Protein AF-A0A0F5JA79-F1 (afdb_monomer_lite)

Radius of gyration: 29.26 Å; chains: 1; bounding box: 60×71×107 Å

Secondary structure (DSSP, 8-state):
---SSSHHHHSSSSSS----S-----PPPTTTTS----S-SS---HHHHHHHHHHHHHHHHS--HHHHHHHH-EE-GGG-EE-S-TT-SEEEEEEEEE--TTS----EEEEEEEETTEEEEEEEETT-HHHHHTT-THHHHHHHHHHHGGG---SEEE-SS------SSSEEEEEEEEEEETTEEEEEEEEEEEHHHHHHHHHS----SS-S----EESS-----PPPPTTTTT---TTTHHHHHHHHHHHHHHTT---TT-EEEEPSS--SSEEEEE-TTT--EEEEE-GGGGGS-HHHHHHHHHHHHHHHHHPPPPS-SSPEEEEEEEE-PPPHHHHHHIIIIISTTS-HHHHHHHIIIIISEEEEE--HHHHHHHHHHHHHHHHH-----HHHHHHHHHHHHHHHHHHHHHHHHHHT--

Structure (mmCIF, N/CA/C/O backbone):
data_AF-A0A0F5JA79-F1
#
_entry.id   AF-A0A0F5JA79-F1
#
loop_
_atom_site.group_PDB
_atom_site.id
_atom_site.type_symbol
_atom_site.label_atom_id
_atom_site.label_alt_id
_atom_site.label_comp_id
_atom_site.label_asym_id
_atom_site.label_entity_id
_atom_site.label_seq_id
_atom_site.pdbx_PDB_ins_code
_atom_site.Cartn_x
_atom_site.Cartn_y
_atom_site.Cartn_z
_atom_site.occupancy
_atom_site.B_iso_or_equiv
_atom_site.auth_seq_id
_atom_site.auth_comp_id
_atom_site.auth_asym_id
_atom_site.auth_atom_id
_atom_site.pdbx_PDB_model_num
ATOM 1 N N . MET A 1 1 ? 30.963 47.553 -73.493 1.00 36.38 1 MET A N 1
ATOM 2 C CA . MET A 1 1 ? 31.547 46.225 -73.767 1.00 36.38 1 MET A CA 1
ATOM 3 C C . MET A 1 1 ? 32.608 45.968 -72.711 1.00 36.38 1 MET A C 1
ATOM 5 O O . MET A 1 1 ? 33.602 46.665 -72.703 1.00 36.38 1 MET A O 1
ATOM 9 N N . LYS A 1 2 ? 32.418 45.077 -71.750 1.00 38.12 2 LYS A N 1
ATOM 10 C CA . LYS A 1 2 ? 31.279 44.182 -71.493 1.00 38.12 2 LYS A CA 1
ATOM 11 C C . LYS A 1 2 ? 31.561 43.648 -70.077 1.00 38.12 2 LYS A C 1
ATOM 13 O O . LYS A 1 2 ? 32.483 42.867 -69.899 1.00 38.12 2 LYS A O 1
ATOM 18 N N . GLN A 1 3 ? 30.996 44.214 -69.011 1.00 41.72 3 GLN A N 1
ATOM 19 C CA . GLN A 1 3 ? 29.722 43.793 -68.397 1.00 41.72 3 GLN A CA 1
ATOM 20 C C . GLN A 1 3 ? 29.506 42.263 -68.298 1.00 41.72 3 GLN A C 1
ATOM 22 O O . GLN A 1 3 ? 28.389 41.809 -68.116 1.00 41.72 3 GLN A O 1
ATOM 27 N N . THR A 1 4 ? 30.581 41.472 -68.393 1.00 47.41 4 THR A N 1
ATOM 28 C CA . THR A 1 4 ? 30.521 40.001 -68.455 1.00 47.41 4 THR A CA 1
ATOM 29 C C . THR A 1 4 ? 31.683 39.318 -67.730 1.00 47.41 4 THR A C 1
ATOM 31 O O . THR A 1 4 ? 31.785 38.105 -67.790 1.00 47.41 4 THR A O 1
ATOM 34 N N . GLN A 1 5 ? 32.557 40.056 -67.031 1.00 46.31 5 GLN A N 1
ATOM 35 C CA . GLN A 1 5 ? 33.616 39.447 -66.201 1.00 46.31 5 GLN A CA 1
ATOM 36 C C . GLN A 1 5 ? 33.667 39.950 -64.754 1.00 46.31 5 GLN A C 1
ATOM 38 O O . GLN A 1 5 ? 34.250 39.278 -63.915 1.00 46.31 5 GLN A O 1
ATOM 43 N N . LEU A 1 6 ? 32.935 41.019 -64.415 1.00 38.53 6 LEU A N 1
ATOM 44 C CA . LEU A 1 6 ? 32.565 41.287 -63.017 1.00 38.53 6 LEU A CA 1
ATOM 45 C C . LEU A 1 6 ? 31.325 40.477 -62.584 1.00 38.53 6 LEU A C 1
ATOM 47 O O . LEU A 1 6 ? 31.099 40.280 -61.399 1.00 38.53 6 LEU A O 1
ATOM 51 N N . TYR A 1 7 ? 30.567 39.933 -63.546 1.00 41.34 7 TYR A N 1
ATOM 52 C CA . TYR A 1 7 ? 29.429 39.046 -63.281 1.00 41.34 7 TYR A CA 1
ATOM 53 C C . TYR A 1 7 ? 29.832 37.598 -62.973 1.00 41.34 7 TYR A C 1
ATOM 55 O O . TYR A 1 7 ? 29.049 36.890 -62.356 1.00 41.34 7 TYR A O 1
ATOM 63 N N . TYR A 1 8 ? 31.052 37.160 -63.308 1.00 43.22 8 TYR A N 1
ATOM 64 C CA . TYR A 1 8 ? 31.498 35.791 -62.997 1.00 43.22 8 TYR A CA 1
ATOM 65 C C . TYR A 1 8 ? 32.184 35.645 -61.632 1.00 43.22 8 TYR A C 1
ATOM 67 O O . TYR A 1 8 ? 32.233 34.538 -61.108 1.00 43.22 8 TYR A O 1
ATOM 75 N N . ALA A 1 9 ? 32.633 36.741 -61.011 1.00 40.28 9 ALA A N 1
ATOM 76 C CA . ALA A 1 9 ? 33.115 36.725 -59.625 1.00 40.28 9 ALA A CA 1
ATOM 77 C C . ALA A 1 9 ? 32.007 37.038 -58.599 1.00 40.28 9 ALA A C 1
ATOM 79 O O . ALA A 1 9 ? 32.130 36.660 -57.440 1.00 40.28 9 ALA A O 1
ATOM 80 N N . LEU A 1 10 ? 30.898 37.662 -59.025 1.00 39.38 10 LEU A N 1
ATOM 81 C CA . LEU A 1 10 ? 29.715 37.897 -58.182 1.00 39.38 10 LEU A CA 1
ATOM 82 C C . LEU A 1 10 ? 28.622 36.821 -58.324 1.00 39.38 10 LEU A C 1
ATOM 84 O O . LEU A 1 10 ? 27.828 36.669 -57.404 1.00 39.38 10 LEU A O 1
ATOM 88 N N . MET A 1 11 ? 28.609 36.012 -59.395 1.00 41.88 11 MET A N 1
ATOM 89 C CA . MET A 1 11 ? 27.709 34.844 -59.502 1.00 41.88 11 MET A CA 1
ATOM 90 C C . MET A 1 11 ? 28.241 33.554 -58.860 1.00 41.88 11 MET A C 1
ATOM 92 O O . MET A 1 11 ? 27.480 32.604 -58.718 1.00 41.88 11 MET A O 1
ATOM 96 N N . LEU A 1 12 ? 29.507 33.500 -58.436 1.00 38.09 12 LEU A N 1
ATOM 97 C CA . LEU A 1 12 ? 30.058 32.337 -57.719 1.00 38.09 12 LEU A CA 1
ATOM 98 C C . LEU A 1 12 ? 30.119 32.520 -56.195 1.00 38.09 12 LEU A C 1
ATOM 100 O O . LEU A 1 12 ? 30.472 31.583 -55.490 1.00 38.09 12 LEU A O 1
ATOM 104 N N . PHE A 1 13 ? 29.706 33.684 -55.680 1.00 35.12 13 PHE A N 1
ATOM 105 C CA . PHE A 1 13 ? 29.595 33.946 -54.238 1.00 35.12 13 PHE A CA 1
ATOM 106 C C . PHE A 1 13 ? 28.144 34.104 -53.742 1.00 35.12 13 PHE A C 1
ATOM 108 O O . PHE A 1 13 ? 27.923 34.261 -52.548 1.00 35.12 13 PHE A O 1
ATOM 115 N N . PHE A 1 14 ? 27.152 34.004 -54.637 1.00 31.34 14 PHE A N 1
ATOM 116 C CA . PHE A 1 14 ? 25.716 34.106 -54.320 1.00 31.34 14 PHE A CA 1
ATOM 117 C C . PHE A 1 14 ? 24.926 32.797 -54.523 1.00 31.34 14 PHE A C 1
ATOM 119 O O . PHE A 1 14 ? 23.701 32.812 -54.535 1.00 31.34 14 PHE A O 1
ATOM 126 N N . LEU A 1 15 ? 25.609 31.650 -54.644 1.00 38.22 15 LEU A N 1
ATOM 127 C CA . LEU A 1 15 ? 24.977 30.328 -54.804 1.00 38.22 15 LEU A CA 1
ATOM 128 C C . LEU A 1 15 ? 25.310 29.312 -53.693 1.00 38.22 15 LEU A C 1
ATOM 130 O O . LEU A 1 15 ? 25.137 28.116 -53.899 1.00 38.22 15 LEU A O 1
ATOM 134 N N . VAL A 1 16 ? 25.744 29.756 -52.505 1.00 40.12 16 VAL A N 1
ATOM 135 C CA . VAL A 1 16 ? 25.895 28.858 -51.329 1.00 40.12 16 VAL A CA 1
ATOM 136 C C . VAL A 1 16 ? 25.266 29.411 -50.037 1.00 40.12 16 VAL A C 1
ATOM 138 O O . VAL A 1 16 ? 25.294 28.751 -49.009 1.00 40.12 16 VAL A O 1
ATOM 141 N N . LEU A 1 17 ? 24.616 30.577 -50.053 1.00 35.25 17 LEU A N 1
ATOM 142 C CA . LEU A 1 17 ? 23.927 31.104 -48.865 1.00 35.25 17 LEU A CA 1
ATOM 143 C C . LEU A 1 17 ? 22.526 31.579 -49.246 1.00 35.25 17 LEU A C 1
ATOM 145 O O . LEU A 1 17 ? 22.270 32.770 -49.389 1.00 35.25 17 LEU A O 1
ATOM 149 N N . CYS A 1 18 ? 21.630 30.622 -49.467 1.00 26.78 18 CYS A N 1
ATOM 150 C CA . CYS A 1 18 ? 20.208 30.874 -49.647 1.00 26.78 18 CYS A CA 1
ATOM 151 C C . CYS A 1 18 ? 19.443 29.962 -48.688 1.00 26.78 18 CYS A C 1
ATOM 153 O O . CYS A 1 18 ? 19.199 28.810 -49.026 1.00 26.78 18 CYS A O 1
ATOM 155 N N . SER A 1 19 ? 19.166 30.478 -47.486 1.00 30.05 19 SER A N 1
ATOM 156 C CA . SER A 1 19 ? 17.995 30.159 -46.647 1.00 30.05 19 SER A CA 1
ATOM 157 C C . SER A 1 19 ? 18.178 30.767 -45.246 1.00 30.05 19 SER A C 1
ATOM 159 O O . SER A 1 19 ? 18.393 30.055 -44.271 1.00 30.05 19 SER A O 1
ATOM 161 N N . CYS A 1 20 ? 18.142 32.096 -45.162 1.00 35.56 20 CYS A N 1
ATOM 162 C CA . CYS A 1 20 ? 17.834 32.816 -43.925 1.00 35.56 20 CYS A CA 1
ATOM 163 C C . CYS A 1 20 ? 16.755 33.842 -44.281 1.00 35.56 20 CYS A C 1
ATOM 165 O O . CYS A 1 20 ? 17.052 35.015 -44.487 1.00 35.56 20 CYS A O 1
ATOM 167 N N . GLU A 1 21 ? 15.526 33.365 -44.441 1.00 28.50 21 GLU A N 1
ATOM 168 C CA . GLU A 1 21 ? 14.331 34.169 -44.207 1.00 28.50 21 GLU A CA 1
ATOM 169 C C . GLU A 1 21 ? 13.602 33.523 -43.032 1.00 28.50 21 GLU A C 1
ATOM 171 O O . GLU A 1 21 ? 13.591 32.300 -42.886 1.00 28.50 21 GLU A O 1
ATOM 176 N N . ASP A 1 22 ? 13.117 34.388 -42.151 1.00 35.44 22 ASP A N 1
ATOM 177 C CA . ASP A 1 22 ? 12.463 34.085 -40.891 1.00 35.44 22 ASP A CA 1
ATOM 178 C C . ASP A 1 22 ? 11.195 33.242 -41.092 1.00 35.44 22 ASP A C 1
ATOM 180 O O . ASP A 1 22 ? 10.085 33.768 -41.148 1.00 35.44 22 ASP A O 1
ATOM 184 N N . ASP A 1 23 ? 11.344 31.921 -41.122 1.00 27.03 23 ASP A N 1
ATOM 185 C CA . ASP A 1 23 ? 10.237 31.002 -40.877 1.00 27.03 23 ASP A CA 1
ATOM 186 C C . ASP A 1 23 ? 10.068 30.845 -39.361 1.00 27.03 23 ASP A C 1
ATOM 188 O O . ASP A 1 23 ? 10.505 29.881 -38.729 1.00 27.03 23 ASP A O 1
ATOM 192 N N . ILE A 1 24 ? 9.419 31.844 -38.757 1.00 28.42 24 ILE A N 1
ATOM 193 C CA . ILE A 1 24 ? 8.655 31.631 -37.526 1.00 28.42 24 ILE A CA 1
ATOM 194 C C . ILE A 1 24 ? 7.737 30.436 -37.817 1.00 28.42 24 ILE A C 1
ATOM 196 O O . ILE A 1 24 ? 6.964 30.521 -38.775 1.00 28.42 24 ILE A O 1
ATOM 200 N N . PRO A 1 25 ? 7.770 29.339 -37.039 1.00 28.09 25 PRO A N 1
ATOM 201 C CA . PRO A 1 25 ? 6.798 28.279 -37.227 1.00 28.09 25 PRO A CA 1
ATOM 202 C C . PRO A 1 25 ? 5.416 28.876 -36.965 1.00 28.09 25 PRO A C 1
ATOM 204 O O . PRO A 1 25 ? 5.068 29.197 -35.826 1.00 28.09 25 PRO A O 1
ATOM 207 N N . LEU A 1 26 ? 4.645 29.082 -38.033 1.00 27.45 26 LEU A N 1
ATOM 208 C CA . LEU A 1 26 ? 3.208 29.263 -37.932 1.00 27.45 26 LEU A CA 1
ATOM 209 C C . LEU A 1 26 ? 2.676 28.020 -37.225 1.00 27.45 26 LEU A C 1
ATOM 211 O O . LEU A 1 26 ? 2.818 26.902 -37.719 1.00 27.45 26 LEU A O 1
ATOM 215 N N . PHE A 1 27 ? 2.121 28.234 -36.034 1.00 30.09 27 PHE A N 1
ATOM 216 C CA . PHE A 1 27 ? 1.408 27.204 -35.302 1.00 30.09 27 PHE A CA 1
ATOM 217 C C . PHE A 1 27 ? 0.299 26.636 -36.193 1.00 30.09 27 PHE A C 1
ATOM 219 O O . PHE A 1 27 ? -0.423 27.415 -36.824 1.00 30.09 27 PHE A O 1
ATOM 226 N N . PRO A 1 28 ? 0.127 25.312 -36.232 1.00 29.67 28 PRO A N 1
ATOM 227 C CA . PRO A 1 28 ? -1.011 24.736 -36.906 1.00 29.67 28 PRO A CA 1
ATOM 228 C C . PRO A 1 28 ? -2.275 25.052 -36.103 1.00 29.67 28 PRO A C 1
ATOM 230 O O . PRO A 1 28 ? -2.363 24.798 -34.899 1.00 29.67 28 PRO A O 1
ATOM 233 N N . GLU A 1 29 ? -3.243 25.653 -36.794 1.00 30.42 29 GLU A N 1
ATOM 234 C CA . GLU A 1 29 ? -4.623 25.794 -36.334 1.00 30.42 29 GLU A CA 1
ATOM 235 C C . GLU A 1 29 ? -5.258 24.413 -36.072 1.00 30.42 29 GLU A C 1
ATOM 237 O O . GLU A 1 29 ? -4.759 23.380 -36.518 1.00 30.42 29 GLU A O 1
ATOM 242 N N . GLU A 1 30 ? -6.374 24.426 -35.340 1.00 35.34 30 GLU A N 1
ATOM 243 C CA . GLU A 1 30 ? -7.054 23.368 -34.564 1.00 35.34 30 GLU A CA 1
ATOM 244 C C . GLU A 1 30 ? -7.403 22.010 -35.239 1.00 35.34 30 GLU A C 1
ATOM 246 O O . GLU A 1 30 ? -8.280 21.305 -34.752 1.00 35.34 30 GLU A O 1
ATOM 251 N N . ASN A 1 31 ? -6.731 21.558 -36.303 1.00 32.03 31 ASN A N 1
ATOM 252 C CA . ASN A 1 31 ? -7.038 20.292 -36.994 1.00 32.03 31 ASN A CA 1
ATOM 253 C C . ASN A 1 31 ? -5.858 19.316 -37.169 1.00 32.03 31 ASN A C 1
ATOM 255 O O . ASN A 1 31 ? -5.956 18.346 -37.923 1.00 32.03 31 ASN A O 1
ATOM 259 N N . GLU A 1 32 ? -4.751 19.499 -36.454 1.00 34.81 32 GLU A N 1
ATOM 260 C CA . GLU A 1 32 ? -3.533 18.700 -36.655 1.00 34.81 32 GLU A CA 1
ATOM 261 C C . GLU A 1 32 ? -3.457 17.391 -35.840 1.00 34.81 32 GLU A C 1
ATOM 263 O O . GLU A 1 32 ? -2.377 16.918 -35.500 1.00 34.81 32 GLU A O 1
ATOM 268 N N . PHE A 1 33 ? -4.589 16.746 -35.539 1.00 34.03 33 PHE A N 1
ATOM 269 C CA . PHE A 1 33 ? -4.559 15.419 -34.902 1.00 34.03 33 PHE A CA 1
ATOM 270 C C . PHE A 1 33 ? -4.101 14.307 -35.880 1.00 34.03 33 PHE A C 1
ATOM 272 O O . PHE A 1 33 ? -3.744 13.212 -35.459 1.00 34.03 33 PHE A O 1
ATOM 279 N N . MET A 1 34 ? -4.086 14.562 -37.197 1.00 34.34 34 MET A N 1
ATOM 280 C CA . MET A 1 34 ? -4.049 13.493 -38.215 1.00 34.34 34 MET A CA 1
ATOM 281 C C . MET A 1 34 ? -2.968 13.615 -39.305 1.00 34.34 34 MET A C 1
ATOM 283 O O . MET A 1 34 ? -3.083 12.962 -40.340 1.00 34.34 34 MET A O 1
ATOM 287 N N . SER A 1 35 ? -1.907 14.409 -39.133 1.00 35.12 35 SER A N 1
ATOM 288 C CA . SER A 1 35 ? -0.949 14.618 -40.234 1.00 35.12 35 SER A CA 1
ATOM 289 C C . SER A 1 35 ? 0.502 14.833 -39.797 1.00 35.12 35 SER A C 1
ATOM 291 O O . SER A 1 35 ? 1.090 15.874 -40.068 1.00 35.12 35 SER A O 1
ATOM 293 N N . LEU A 1 36 ? 1.135 13.810 -39.220 1.00 34.50 36 LEU A N 1
ATOM 294 C CA . LEU A 1 36 ? 2.602 13.715 -39.185 1.00 34.50 36 LEU A CA 1
ATOM 295 C C . LEU A 1 36 ? 3.060 12.321 -39.625 1.00 34.50 36 LEU A C 1
ATOM 297 O O . LEU A 1 36 ? 3.589 11.518 -38.865 1.00 34.50 36 LEU A O 1
ATOM 301 N N . SER A 1 37 ? 2.859 12.052 -40.915 1.00 37.88 37 SER A N 1
ATOM 302 C CA . SER A 1 37 ? 3.587 11.029 -41.660 1.00 37.88 37 SER A CA 1
ATOM 303 C C . SER A 1 37 ? 4.720 11.713 -42.426 1.00 37.88 37 SER A C 1
ATOM 305 O O . SER A 1 37 ? 4.464 12.371 -43.431 1.00 37.88 37 SER A O 1
ATOM 307 N N . THR A 1 38 ? 5.959 11.555 -41.950 1.00 30.75 38 THR A N 1
ATOM 308 C CA . THR A 1 38 ? 7.154 11.104 -42.705 1.00 30.75 38 THR A CA 1
ATOM 309 C C . THR A 1 38 ? 8.470 11.717 -42.202 1.00 30.75 38 THR A C 1
ATOM 311 O O . THR A 1 38 ? 8.852 12.827 -42.558 1.00 30.75 38 THR A O 1
ATOM 314 N N . LYS A 1 39 ? 9.255 10.891 -41.500 1.00 27.30 39 LYS A N 1
ATOM 315 C CA . LYS A 1 39 ? 10.604 10.481 -41.932 1.00 27.30 39 LYS A CA 1
ATOM 316 C C . LYS A 1 39 ? 10.972 9.167 -41.223 1.00 27.30 39 LYS A C 1
ATOM 318 O O . LYS A 1 39 ? 11.216 9.146 -40.028 1.00 27.30 39 LYS A O 1
ATOM 323 N N . SER A 1 40 ? 10.919 8.089 -42.013 1.00 31.34 40 SER A N 1
ATOM 324 C CA . SER A 1 40 ? 11.303 6.687 -41.745 1.00 31.34 40 SER A CA 1
ATOM 325 C C . SER A 1 40 ? 12.522 6.559 -40.820 1.00 31.34 40 SER A C 1
ATOM 327 O O . SER A 1 40 ? 13.537 7.191 -41.091 1.00 31.34 40 SER A O 1
ATOM 329 N N . SER A 1 41 ? 12.502 5.738 -39.770 1.00 31.52 41 SER A N 1
ATOM 330 C CA . SER A 1 41 ? 12.312 4.278 -39.810 1.00 31.52 41 SER A CA 1
ATOM 331 C C . SER A 1 41 ? 11.511 3.730 -38.626 1.00 31.52 41 SER A C 1
ATOM 333 O O . SER A 1 41 ? 11.595 4.285 -37.539 1.00 31.52 41 SER A O 1
ATOM 335 N N . ILE A 1 42 ? 10.896 2.561 -38.840 1.00 35.44 42 ILE A N 1
ATOM 336 C CA . ILE A 1 42 ? 10.028 1.775 -37.946 1.00 35.44 42 ILE A CA 1
ATOM 337 C C . ILE A 1 42 ? 8.556 2.097 -38.228 1.00 35.44 42 ILE A C 1
ATOM 339 O O . ILE A 1 42 ? 8.047 3.172 -37.934 1.00 35.44 42 ILE A O 1
ATOM 343 N N . THR A 1 43 ? 7.900 1.156 -38.908 1.00 40.38 43 THR A N 1
ATOM 344 C CA . THR A 1 43 ? 6.443 1.004 -38.947 1.00 40.38 43 THR A CA 1
ATOM 345 C C . THR A 1 43 ? 5.875 1.348 -37.580 1.00 40.38 43 THR A C 1
ATOM 347 O O . THR A 1 43 ? 6.210 0.667 -36.615 1.00 40.38 43 THR A O 1
ATOM 350 N N . LEU A 1 44 ? 5.072 2.413 -37.490 1.00 53.72 44 LEU A N 1
ATOM 351 C CA . LEU A 1 44 ? 4.332 2.707 -36.269 1.00 53.72 44 LEU A CA 1
ATOM 352 C C . LEU A 1 44 ? 3.527 1.441 -35.948 1.00 53.72 44 LEU A C 1
ATOM 354 O O . LEU A 1 44 ? 2.699 1.031 -36.760 1.00 53.72 44 LEU A O 1
ATOM 358 N N . ASP A 1 45 ? 3.875 0.780 -34.848 1.00 67.56 45 ASP A N 1
ATOM 359 C CA . ASP A 1 45 ? 3.272 -0.475 -34.405 1.00 67.56 45 ASP A CA 1
ATOM 360 C C . ASP A 1 45 ? 1.737 -0.328 -34.405 1.00 67.56 45 ASP A C 1
ATOM 362 O O . ASP A 1 45 ? 1.216 0.695 -33.956 1.00 67.56 45 ASP A O 1
ATOM 366 N N . GLU A 1 46 ? 0.987 -1.303 -34.926 1.00 71.62 46 GLU A N 1
ATOM 367 C CA . GLU A 1 46 ? -0.486 -1.247 -34.925 1.00 71.62 46 GLU A CA 1
ATOM 368 C C . GLU A 1 46 ? -1.035 -0.968 -33.512 1.00 71.62 46 GLU A C 1
ATOM 370 O O . GLU A 1 46 ? -2.027 -0.250 -33.350 1.00 71.62 46 GLU A O 1
ATOM 375 N N . ASN A 1 47 ? -0.312 -1.417 -32.483 1.00 76.75 47 ASN A N 1
ATOM 376 C CA . ASN A 1 47 ? -0.631 -1.173 -31.085 1.00 76.75 47 ASN A CA 1
ATOM 377 C C . ASN A 1 47 ? -0.482 0.301 -30.675 1.00 76.75 47 ASN A C 1
ATOM 379 O O . ASN A 1 47 ? -1.325 0.827 -29.946 1.00 76.75 47 ASN A O 1
ATOM 383 N N . ILE A 1 48 ? 0.545 1.012 -31.157 1.00 80.56 48 ILE A N 1
ATOM 384 C CA . ILE A 1 48 ? 0.723 2.432 -30.813 1.00 80.56 48 ILE A CA 1
ATOM 385 C C . ILE A 1 48 ? -0.340 3.297 -31.503 1.00 80.56 48 ILE A C 1
ATOM 387 O O . ILE A 1 48 ? -0.834 4.254 -30.906 1.00 80.56 48 ILE A O 1
ATOM 391 N N . LEU A 1 49 ? -0.767 2.922 -32.715 1.00 82.12 49 LEU A N 1
ATOM 392 C CA . LEU A 1 49 ? -1.897 3.560 -33.399 1.00 82.12 49 LEU A CA 1
ATOM 393 C C . LEU A 1 49 ? -3.208 3.353 -32.626 1.00 82.12 49 LEU A C 1
ATOM 395 O O . LEU A 1 49 ? -3.997 4.289 -32.484 1.00 82.12 49 LEU A O 1
ATOM 399 N N . GLN A 1 50 ? -3.431 2.153 -32.084 1.00 77.06 50 GLN A N 1
ATOM 400 C CA . GLN A 1 50 ? -4.595 1.852 -31.248 1.00 77.06 50 GLN A CA 1
ATOM 401 C C . GLN A 1 50 ? -4.591 2.654 -29.937 1.00 77.06 50 GLN A C 1
ATOM 403 O O . GLN A 1 50 ? -5.633 3.185 -29.535 1.00 77.06 50 GLN A O 1
ATOM 408 N N . ILE A 1 51 ? -3.430 2.797 -29.293 1.00 81.06 51 ILE A N 1
ATOM 409 C CA . ILE A 1 51 ? -3.259 3.636 -28.099 1.00 81.06 51 ILE A CA 1
ATOM 410 C C . ILE A 1 51 ? -3.577 5.093 -28.428 1.00 81.06 51 ILE A C 1
ATOM 412 O O . ILE A 1 51 ? -4.399 5.707 -27.746 1.00 81.06 51 ILE A O 1
ATOM 416 N N . GLN A 1 52 ? -2.993 5.632 -29.504 1.00 83.62 52 GLN A N 1
ATOM 417 C CA . GLN A 1 52 ? -3.263 6.997 -29.950 1.00 83.62 52 GLN A CA 1
ATOM 418 C C . GLN A 1 52 ? -4.757 7.212 -30.176 1.00 83.62 52 GLN A C 1
ATOM 420 O O . GLN A 1 52 ? -5.311 8.145 -29.602 1.00 83.62 52 GLN A O 1
ATOM 425 N N . ALA A 1 53 ? -5.416 6.337 -30.946 1.00 79.94 53 ALA A N 1
ATOM 426 C CA . ALA A 1 53 ? -6.852 6.404 -31.222 1.00 79.94 53 ALA A CA 1
ATOM 427 C C . ALA A 1 53 ? -7.701 6.382 -29.937 1.00 79.94 53 ALA A C 1
ATOM 429 O O . ALA A 1 53 ? -8.668 7.138 -29.804 1.00 79.94 53 ALA A O 1
ATOM 430 N N . THR A 1 54 ? -7.319 5.550 -28.967 1.00 76.44 54 THR A N 1
ATOM 431 C CA . THR A 1 54 ? -8.001 5.450 -27.670 1.00 76.44 54 THR A CA 1
ATOM 432 C C . THR A 1 54 ? -7.850 6.741 -26.871 1.00 76.44 54 THR A C 1
ATOM 434 O O . THR A 1 54 ? -8.847 7.277 -26.393 1.00 76.44 54 THR A O 1
ATOM 437 N N . VAL A 1 55 ? -6.643 7.306 -26.804 1.00 78.69 55 VAL A N 1
ATOM 438 C CA . VAL A 1 55 ? -6.382 8.589 -26.136 1.00 78.69 55 VAL A CA 1
ATOM 439 C C . VAL A 1 55 ? -7.214 9.724 -26.743 1.00 78.69 55 VAL A C 1
ATOM 441 O O . VAL A 1 55 ? -7.819 10.483 -25.988 1.00 78.69 55 VAL A O 1
ATOM 444 N N . GLN A 1 56 ? -7.332 9.823 -28.076 1.00 78.69 56 GLN A N 1
ATOM 445 C CA . GLN A 1 56 ? -8.179 10.865 -28.700 1.00 78.69 56 GLN A CA 1
ATOM 446 C C . GLN A 1 56 ? -9.657 10.667 -28.362 1.00 78.69 56 GLN A C 1
ATOM 448 O O . GLN A 1 56 ? -10.389 11.638 -28.171 1.00 78.69 56 GLN A O 1
ATOM 453 N N . LYS A 1 57 ? -10.119 9.414 -28.277 1.00 73.56 57 LYS A N 1
ATOM 454 C CA . LYS A 1 57 ? -11.496 9.112 -27.877 1.00 73.56 57 LYS A CA 1
ATOM 455 C C . LYS A 1 57 ? -11.764 9.540 -26.433 1.00 73.56 57 LYS A C 1
ATOM 457 O O . LYS A 1 57 ? -12.830 10.090 -26.163 1.00 73.56 57 LYS A O 1
ATOM 462 N N . VAL A 1 58 ? -10.808 9.316 -25.530 1.00 69.88 58 VAL A N 1
ATOM 463 C CA . VAL A 1 58 ? -10.887 9.787 -24.140 1.00 69.88 58 VAL A CA 1
ATOM 464 C C . VAL A 1 58 ? -10.904 11.311 -24.093 1.00 69.88 58 VAL A C 1
ATOM 466 O O . VAL A 1 58 ? -11.793 11.871 -23.465 1.00 69.88 58 VAL A O 1
ATOM 469 N N . ASP A 1 59 ? -10.003 11.979 -24.815 1.00 74.00 59 ASP A N 1
ATOM 470 C CA . ASP A 1 59 ? -9.943 13.445 -24.880 1.00 74.00 59 ASP A CA 1
ATOM 471 C C . ASP A 1 59 ? -11.221 14.063 -25.469 1.00 74.00 59 ASP A C 1
ATOM 473 O O . ASP A 1 59 ? -11.724 15.068 -24.978 1.00 74.00 59 ASP A O 1
ATOM 477 N N . SER A 1 60 ? -11.824 13.412 -26.464 1.00 69.38 60 SER A N 1
ATOM 478 C CA . SER A 1 60 ? -13.102 13.848 -27.040 1.00 69.38 60 SER A CA 1
ATOM 479 C C . SER A 1 60 ? -14.263 13.770 -26.040 1.00 69.38 60 SER A C 1
ATOM 481 O O . SER A 1 60 ? -15.212 14.547 -26.137 1.00 69.38 60 SER A O 1
ATOM 483 N N . ALA A 1 61 ? -14.218 12.820 -25.100 1.00 67.25 61 ALA A N 1
ATOM 484 C CA . ALA A 1 61 ? -15.238 12.654 -24.066 1.00 67.25 61 ALA A CA 1
ATOM 485 C C . ALA A 1 61 ? -14.968 13.531 -22.833 1.00 67.25 61 ALA A C 1
ATOM 487 O O . ALA A 1 61 ? -15.900 14.079 -22.244 1.00 67.25 61 ALA A O 1
ATOM 488 N N . ILE A 1 62 ? -13.700 13.655 -22.442 1.00 67.12 62 ILE A N 1
ATOM 489 C CA . ILE A 1 62 ? -13.221 14.407 -21.283 1.00 67.12 62 ILE A CA 1
ATOM 490 C C . ILE A 1 62 ? -11.972 15.181 -21.728 1.00 67.12 62 ILE A C 1
ATOM 492 O O . ILE A 1 62 ? -10.869 14.646 -21.625 1.00 67.12 62 ILE A O 1
ATOM 496 N N . PRO A 1 63 ? -12.114 16.427 -22.219 1.00 74.06 63 PRO A N 1
ATOM 497 C CA . PRO A 1 63 ? -10.986 17.192 -22.741 1.00 74.06 63 PRO A CA 1
ATOM 498 C C . PRO A 1 63 ? -9.896 17.410 -21.694 1.00 74.06 63 PRO A C 1
ATOM 500 O O . PRO A 1 63 ? -10.117 18.033 -20.654 1.00 74.06 63 PRO A O 1
ATOM 503 N N . PHE A 1 64 ? -8.697 16.920 -21.984 1.00 75.62 64 PHE A N 1
ATOM 504 C CA . PHE A 1 64 ? -7.550 16.962 -21.080 1.00 75.62 64 PHE A CA 1
ATOM 505 C C . PHE A 1 64 ? -6.229 17.216 -21.791 1.00 75.62 64 PHE A C 1
ATOM 507 O O . PHE A 1 64 ? -5.285 17.700 -21.165 1.00 75.62 64 PHE A O 1
ATOM 514 N N . PHE A 1 65 ? -6.147 16.930 -23.088 1.00 79.44 65 PHE A N 1
ATOM 515 C CA . PHE A 1 65 ? -4.895 16.886 -23.826 1.00 79.44 65 PHE A CA 1
ATOM 516 C C . PHE A 1 65 ? -4.220 18.258 -23.934 1.00 79.44 65 PHE A C 1
ATOM 518 O O . PHE A 1 65 ? -2.997 18.367 -23.867 1.00 79.44 65 PHE A O 1
ATOM 525 N N . ASN A 1 66 ? -4.999 19.340 -24.011 1.00 78.50 66 ASN A N 1
ATOM 526 C CA . ASN A 1 66 ? -4.443 20.695 -23.962 1.00 78.50 66 ASN A CA 1
ATOM 527 C C . ASN A 1 66 ? -3.770 20.984 -22.616 1.00 78.50 66 ASN A C 1
ATOM 529 O O . ASN A 1 66 ? -2.616 21.408 -22.583 1.00 78.50 66 ASN A O 1
ATOM 533 N N . ARG A 1 67 ? -4.442 20.657 -21.508 1.00 76.31 67 ARG A N 1
ATOM 534 C CA . ARG A 1 67 ? -3.889 20.831 -20.160 1.00 76.31 67 ARG A CA 1
ATOM 535 C C . ARG A 1 67 ? -2.696 19.902 -19.908 1.00 76.31 67 ARG A C 1
ATOM 537 O O . ARG A 1 67 ? -1.739 20.283 -19.241 1.00 76.31 67 ARG A O 1
ATOM 544 N N . PHE A 1 68 ? -2.726 18.699 -20.478 1.00 82.06 68 PHE A N 1
ATOM 545 C CA . PHE A 1 68 ? -1.600 17.770 -20.479 1.00 82.06 68 PHE A CA 1
ATOM 546 C C . PHE A 1 68 ? -0.373 18.379 -21.167 1.00 82.06 68 PHE A C 1
ATOM 548 O O . PHE A 1 68 ? 0.703 18.397 -20.574 1.00 82.06 68 PHE A O 1
ATOM 555 N N . LYS A 1 69 ? -0.528 18.950 -22.370 1.00 83.81 69 LYS A N 1
ATOM 556 C CA . LYS A 1 69 ? 0.573 19.615 -23.087 1.00 83.81 69 LYS A CA 1
ATOM 557 C C . LYS A 1 69 ? 1.143 20.799 -22.308 1.00 83.81 69 LYS A C 1
ATOM 559 O O . LYS A 1 69 ? 2.357 20.982 -22.277 1.00 83.81 69 LYS A O 1
ATOM 564 N N . GLU A 1 70 ? 0.295 21.578 -21.642 1.00 81.44 70 GLU A N 1
ATOM 565 C CA . GLU A 1 70 ? 0.738 22.678 -20.777 1.00 81.44 70 GLU A CA 1
ATOM 566 C C . GLU A 1 70 ? 1.564 22.183 -19.579 1.00 81.44 70 GLU A C 1
ATOM 568 O O . GLU A 1 70 ? 2.598 22.770 -19.235 1.00 81.44 70 GLU A O 1
ATOM 573 N N . LEU A 1 71 ? 1.140 21.087 -18.941 1.00 79.19 71 LEU A N 1
ATOM 574 C CA . LEU A 1 71 ? 1.830 20.534 -17.776 1.00 79.19 71 LEU A CA 1
ATOM 575 C C . LEU A 1 71 ? 3.091 19.750 -18.123 1.00 79.19 71 LEU A C 1
ATOM 577 O O . LEU A 1 71 ? 4.095 19.905 -17.429 1.00 79.19 71 LEU A O 1
ATOM 581 N N . TYR A 1 72 ? 3.072 18.957 -19.184 1.00 85.12 72 TYR A N 1
ATOM 582 C CA . TYR A 1 72 ? 4.108 17.960 -19.439 1.00 85.12 72 TYR A CA 1
ATOM 583 C C . TYR A 1 72 ? 4.823 18.146 -20.771 1.00 85.12 72 TYR A C 1
ATOM 585 O O . TYR A 1 72 ? 5.969 17.735 -20.880 1.00 85.12 72 TYR A O 1
ATOM 593 N N . GLY A 1 73 ? 4.215 18.811 -21.753 1.00 87.56 73 GLY A N 1
ATOM 594 C CA . GLY A 1 73 ? 4.791 19.019 -23.083 1.00 87.56 73 GLY A CA 1
ATOM 595 C C . GLY A 1 73 ? 4.199 18.106 -24.157 1.00 87.56 73 GLY A C 1
ATOM 596 O O . GLY A 1 73 ? 3.127 17.525 -23.991 1.00 87.56 73 GLY A O 1
ATOM 597 N N . ASN A 1 74 ? 4.887 18.009 -25.294 1.00 90.44 74 ASN A N 1
ATOM 598 C CA . ASN A 1 74 ? 4.386 17.273 -26.453 1.00 90.44 74 ASN A CA 1
ATOM 599 C C . ASN A 1 74 ? 4.867 15.814 -26.428 1.00 90.44 74 ASN A C 1
ATOM 601 O O . ASN A 1 74 ? 6.078 15.590 -26.336 1.00 90.44 74 ASN A O 1
ATOM 605 N N . PRO A 1 75 ? 3.960 14.825 -26.531 1.00 91.06 75 PRO A N 1
ATOM 606 C CA . PRO A 1 75 ? 4.351 13.427 -26.663 1.00 91.06 75 PRO A CA 1
ATOM 607 C C . PRO A 1 75 ? 5.023 13.186 -28.020 1.00 91.06 75 PRO A C 1
ATOM 609 O O . PRO A 1 75 ? 4.510 13.579 -29.068 1.00 91.06 75 PRO A O 1
ATOM 612 N N . LEU A 1 76 ? 6.172 12.519 -27.996 1.00 91.19 76 LEU A N 1
ATOM 613 C CA . LEU A 1 76 ? 6.981 12.195 -29.163 1.00 91.19 76 LEU A CA 1
ATOM 614 C C . LEU A 1 76 ? 6.736 10.744 -29.598 1.00 91.19 76 LEU A C 1
ATOM 616 O O . LEU A 1 76 ? 7.573 9.863 -29.405 1.00 91.19 76 LEU A O 1
ATOM 620 N N . TRP A 1 77 ? 5.564 10.491 -30.176 1.00 87.19 77 TRP A N 1
ATOM 621 C CA . TRP A 1 77 ? 5.088 9.149 -30.539 1.00 87.19 77 TRP A CA 1
ATOM 622 C C . TRP A 1 77 ? 6.025 8.358 -31.459 1.00 87.19 77 TRP A C 1
ATOM 624 O O . TRP A 1 77 ? 6.079 7.137 -31.376 1.00 87.19 77 TRP A O 1
ATOM 634 N N . GLN A 1 78 ? 6.787 9.037 -32.315 1.00 83.56 78 GLN A N 1
ATOM 635 C CA . GLN A 1 78 ? 7.757 8.412 -33.218 1.00 83.56 78 GLN A CA 1
ATOM 636 C C . GLN A 1 78 ? 8.980 7.820 -32.499 1.00 83.56 78 GLN A C 1
ATOM 638 O O . GLN A 1 78 ? 9.730 7.061 -33.103 1.00 83.56 78 GLN A O 1
ATOM 643 N N . TYR A 1 79 ? 9.183 8.170 -31.227 1.00 85.69 79 TYR A N 1
ATOM 644 C CA . TYR A 1 79 ? 10.223 7.609 -30.364 1.00 85.69 79 TYR A CA 1
ATOM 645 C C . TYR A 1 79 ? 9.628 6.704 -29.282 1.00 85.69 79 TYR A C 1
ATOM 647 O O . TYR A 1 79 ? 10.238 6.521 -28.229 1.00 85.69 79 TYR A O 1
ATOM 655 N N . ALA A 1 80 ? 8.422 6.175 -29.511 1.00 85.62 80 ALA A N 1
ATOM 656 C CA . ALA A 1 80 ? 7.821 5.236 -28.585 1.00 85.62 80 ALA A CA 1
ATOM 657 C C . ALA A 1 80 ? 8.645 3.941 -28.512 1.00 85.62 80 ALA A C 1
ATOM 659 O O . ALA A 1 80 ? 9.060 3.408 -29.541 1.00 85.62 80 ALA A O 1
ATOM 660 N N . ILE A 1 81 ? 8.874 3.441 -27.298 1.00 79.31 81 ILE A N 1
ATOM 661 C CA . ILE A 1 81 ? 9.680 2.241 -27.047 1.00 79.31 81 ILE A CA 1
ATOM 662 C C . ILE A 1 81 ? 8.782 1.147 -26.457 1.00 79.31 81 ILE A C 1
ATOM 664 O O . ILE A 1 81 ? 8.157 1.401 -25.422 1.00 79.31 81 ILE A O 1
ATOM 668 N N . PRO A 1 82 ? 8.696 -0.043 -27.080 1.00 76.50 82 PRO A N 1
ATOM 669 C CA . PRO A 1 82 ? 7.962 -1.175 -26.523 1.00 76.50 82 PRO A CA 1
ATOM 670 C C . PRO A 1 82 ? 8.683 -1.763 -25.302 1.00 76.50 82 PRO A C 1
ATOM 672 O O . PRO A 1 82 ? 9.907 -1.739 -25.213 1.00 76.50 82 PRO A O 1
ATOM 675 N N . MET A 1 83 ? 7.905 -2.304 -24.366 1.00 70.62 83 MET A N 1
ATOM 676 C CA . MET A 1 83 ? 8.353 -2.727 -23.032 1.00 70.62 83 MET A CA 1
ATOM 677 C C . MET A 1 83 ? 8.129 -4.223 -22.725 1.00 70.62 83 MET A C 1
ATOM 679 O O . MET A 1 83 ? 8.173 -4.648 -21.564 1.00 70.62 83 MET A O 1
ATOM 683 N N . GLY A 1 84 ? 7.898 -5.039 -23.759 1.00 58.66 84 GLY A N 1
ATOM 684 C CA . GLY A 1 84 ? 7.606 -6.475 -23.654 1.00 58.66 84 GLY A CA 1
ATOM 685 C C . GLY A 1 84 ? 8.502 -7.364 -24.522 1.00 58.66 84 GLY A C 1
ATOM 686 O O . GLY A 1 84 ? 9.165 -6.886 -25.440 1.00 58.66 84 GLY A O 1
ATOM 687 N N . GLU A 1 85 ? 8.507 -8.667 -24.219 1.00 52.16 85 GLU A N 1
ATOM 688 C CA . GLU A 1 85 ? 8.972 -9.705 -25.150 1.00 52.16 85 GLU A CA 1
ATOM 689 C C . GLU A 1 85 ? 7.857 -10.001 -26.168 1.00 52.16 85 GLU A C 1
ATOM 691 O O . GLU A 1 85 ? 6.680 -9.924 -25.819 1.00 52.16 85 GLU A O 1
ATOM 696 N N . GLU A 1 86 ? 8.218 -10.365 -27.404 1.00 47.34 86 GLU A N 1
ATOM 697 C CA . GLU A 1 86 ? 7.287 -10.599 -28.530 1.00 47.34 86 GLU A CA 1
ATOM 698 C C . GLU A 1 86 ? 6.182 -11.652 -28.247 1.00 47.34 86 GLU A C 1
ATOM 700 O O . GLU A 1 86 ? 5.202 -11.714 -28.988 1.00 47.34 86 GLU A O 1
ATOM 705 N N . ASP A 1 87 ? 6.301 -12.440 -27.167 1.00 44.84 87 ASP A N 1
ATOM 706 C CA . ASP A 1 87 ? 5.440 -13.587 -26.839 1.00 44.84 87 ASP A CA 1
ATOM 707 C C . ASP A 1 87 ? 4.485 -13.383 -25.629 1.00 44.84 87 ASP A C 1
ATOM 709 O O . ASP A 1 87 ? 3.691 -14.280 -25.316 1.00 44.84 87 ASP A O 1
ATOM 713 N N . GLU A 1 88 ? 4.498 -12.229 -24.942 1.00 51.94 88 GLU A N 1
ATOM 714 C CA . GLU A 1 88 ? 3.544 -11.916 -23.858 1.00 51.94 88 GLU A CA 1
ATOM 715 C C . GLU A 1 88 ? 2.368 -11.059 -24.372 1.00 51.94 88 GLU A C 1
ATOM 717 O O . GLU A 1 88 ? 2.546 -10.088 -25.098 1.00 51.94 88 GLU A O 1
ATOM 722 N N . ARG A 1 89 ? 1.132 -11.401 -23.977 1.00 49.62 89 ARG A N 1
ATOM 723 C CA . ARG A 1 89 ? -0.112 -10.704 -24.386 1.00 49.62 89 ARG A CA 1
ATOM 724 C C . ARG A 1 89 ? -0.303 -9.305 -23.770 1.00 49.62 89 ARG A C 1
ATOM 726 O O . ARG A 1 89 ? -1.365 -8.716 -23.967 1.00 49.62 89 ARG A O 1
ATOM 733 N N . ASP A 1 90 ? 0.697 -8.797 -23.058 1.00 59.34 90 ASP A N 1
ATOM 734 C CA . ASP A 1 90 ? 0.672 -7.496 -22.396 1.00 59.34 90 ASP A CA 1
ATOM 735 C C . ASP A 1 90 ? 1.552 -6.531 -23.194 1.00 59.34 90 ASP A C 1
ATOM 737 O O . ASP A 1 90 ? 2.773 -6.694 -23.274 1.00 59.34 90 ASP A O 1
ATOM 741 N N . ILE A 1 91 ? 0.919 -5.546 -23.830 1.00 68.56 91 ILE A N 1
ATOM 742 C CA . ILE A 1 91 ? 1.611 -4.587 -24.688 1.00 68.56 91 ILE A CA 1
ATOM 743 C C . ILE A 1 91 ? 1.815 -3.297 -23.901 1.00 68.56 91 ILE A C 1
ATOM 745 O O . ILE A 1 91 ? 0.863 -2.558 -23.649 1.00 68.56 91 ILE A O 1
ATOM 749 N N . SER A 1 92 ? 3.064 -2.993 -23.557 1.00 76.44 92 SER A N 1
ATOM 750 C CA . SER A 1 92 ? 3.407 -1.761 -22.846 1.00 76.44 92 SER A CA 1
ATOM 751 C C . SER A 1 92 ? 4.341 -0.875 -23.676 1.00 76.44 92 SER A C 1
ATOM 753 O O . SER A 1 92 ? 5.220 -1.376 -24.380 1.00 76.44 92 SER A O 1
ATOM 755 N N . PHE A 1 93 ? 4.180 0.446 -23.571 1.00 80.94 93 PHE A N 1
ATOM 756 C CA . PHE A 1 93 ? 4.989 1.435 -24.284 1.00 80.94 93 PHE A CA 1
ATOM 757 C C . PHE A 1 93 ? 5.427 2.595 -23.395 1.00 80.94 93 PHE A C 1
ATOM 759 O O . PHE A 1 93 ? 4.654 3.133 -22.600 1.00 80.94 93 PHE A O 1
ATOM 766 N N . PHE A 1 94 ? 6.649 3.060 -23.639 1.00 84.19 94 PHE A N 1
ATOM 767 C CA . PHE A 1 94 ? 7.108 4.383 -23.242 1.00 84.19 94 PHE A CA 1
ATOM 768 C C . PHE A 1 94 ? 6.933 5.365 -24.383 1.00 84.19 94 PHE A C 1
ATOM 770 O O . PHE A 1 94 ? 7.428 5.125 -25.477 1.00 84.19 94 PHE A O 1
ATOM 777 N N . VAL A 1 95 ? 6.314 6.510 -24.114 1.00 89.38 95 VAL A N 1
ATOM 778 C CA . VAL A 1 95 ? 6.249 7.633 -25.049 1.00 89.38 95 VAL A CA 1
ATOM 779 C C . VAL A 1 95 ? 6.959 8.826 -24.412 1.00 89.38 95 VAL A C 1
ATOM 781 O O . VAL A 1 95 ? 6.449 9.399 -23.448 1.00 89.38 95 VAL A O 1
ATOM 784 N N . PRO A 1 96 ? 8.145 9.216 -24.906 1.00 92.25 96 PRO A N 1
ATOM 785 C CA . PRO A 1 96 ? 8.864 10.374 -24.387 1.00 92.25 96 PRO A CA 1
ATOM 786 C C . PRO A 1 96 ? 8.030 11.645 -24.544 1.00 92.25 96 PRO A C 1
ATOM 788 O O . PRO A 1 96 ? 7.432 11.867 -25.596 1.00 92.25 96 PRO A O 1
ATOM 791 N N . ILE A 1 97 ? 8.007 12.501 -23.525 1.00 91.44 97 ILE A N 1
ATOM 792 C CA . ILE A 1 97 ? 7.360 13.811 -23.600 1.00 91.44 97 ILE A CA 1
ATOM 793 C C . ILE A 1 97 ? 8.435 14.885 -23.563 1.00 91.44 97 ILE A C 1
ATOM 795 O O . ILE A 1 97 ? 9.303 14.899 -22.686 1.00 91.44 97 ILE A O 1
ATOM 799 N N . TYR A 1 98 ? 8.356 15.810 -24.514 1.00 92.25 98 TYR A N 1
ATOM 800 C CA . TYR A 1 98 ? 9.282 16.922 -24.593 1.00 92.25 98 TYR A CA 1
ATOM 801 C C . TYR A 1 98 ? 8.619 18.239 -24.197 1.00 92.25 98 TYR A C 1
ATOM 803 O O . TYR A 1 98 ? 7.689 18.721 -24.854 1.00 92.25 98 TYR A O 1
ATOM 811 N N . LYS A 1 99 ? 9.134 18.822 -23.110 1.00 83.81 99 LYS A N 1
ATOM 812 C CA . LYS A 1 99 ? 8.807 20.159 -22.615 1.00 83.81 99 LYS A CA 1
ATOM 813 C C . LYS A 1 99 ? 10.067 21.004 -22.667 1.00 83.81 99 LYS A C 1
ATOM 815 O O . LYS A 1 99 ? 11.101 20.540 -22.207 1.00 83.81 99 LYS A O 1
ATOM 820 N N . ASP A 1 100 ? 9.931 22.247 -23.121 1.00 72.19 100 ASP A N 1
ATOM 821 C CA . ASP A 1 100 ? 11.015 23.233 -23.217 1.00 72.19 100 ASP A CA 1
ATOM 822 C C . ASP A 1 100 ? 12.016 22.963 -24.356 1.00 72.19 100 ASP A C 1
ATOM 824 O O . ASP A 1 100 ? 12.948 22.172 -24.248 1.00 72.19 100 ASP A O 1
ATOM 828 N N . ASN A 1 101 ? 11.851 23.718 -25.444 1.00 66.62 101 ASN A N 1
ATOM 829 C CA . ASN A 1 101 ? 12.632 23.601 -26.677 1.00 66.62 101 ASN A CA 1
ATOM 830 C C . ASN A 1 101 ? 14.103 24.040 -26.525 1.00 66.62 101 ASN A C 1
ATOM 832 O O . ASN A 1 101 ? 14.859 23.981 -27.494 1.00 66.62 101 ASN A O 1
ATOM 836 N N . THR A 1 102 ? 14.504 24.529 -25.345 1.00 59.81 102 THR A N 1
ATOM 837 C CA . THR A 1 102 ? 15.842 25.091 -25.107 1.00 59.81 102 THR A CA 1
ATOM 838 C C . THR A 1 102 ? 16.816 24.111 -24.460 1.00 59.81 102 THR A C 1
ATOM 840 O O . THR A 1 102 ? 18.023 24.223 -24.671 1.00 59.81 102 THR A O 1
ATOM 843 N N . LYS A 1 103 ? 16.319 23.126 -23.705 1.00 74.94 103 LYS A N 1
ATOM 844 C CA . LYS A 1 103 ? 17.137 22.068 -23.103 1.00 74.94 103 LYS A CA 1
ATOM 845 C C . LYS A 1 103 ? 16.823 20.770 -23.826 1.00 74.94 103 LYS A C 1
ATOM 847 O O . LYS A 1 103 ? 15.682 20.329 -23.838 1.00 74.94 103 LYS A O 1
ATOM 852 N N . ARG A 1 104 ? 17.816 20.170 -24.476 1.00 88.56 104 ARG A N 1
ATOM 853 C CA . ARG A 1 104 ? 17.678 18.914 -25.229 1.00 88.56 104 ARG A CA 1
ATOM 854 C C . ARG A 1 104 ? 17.678 17.725 -24.266 1.00 88.56 104 ARG A C 1
ATOM 856 O O . ARG A 1 104 ? 18.636 16.959 -24.206 1.00 88.56 104 ARG A O 1
ATOM 863 N N . ILE A 1 105 ? 16.641 17.634 -23.438 1.00 91.06 105 ILE A N 1
ATOM 864 C CA . ILE A 1 105 ? 16.519 16.615 -22.395 1.00 91.06 105 ILE A CA 1
ATOM 865 C C . ILE A 1 105 ? 15.063 16.205 -22.193 1.00 91.06 105 ILE A C 1
ATOM 867 O O . ILE A 1 105 ? 14.158 17.037 -22.164 1.00 91.06 105 ILE A O 1
ATOM 871 N N . ILE A 1 106 ? 14.847 14.906 -22.034 1.00 92.44 106 ILE A N 1
ATOM 872 C CA . ILE A 1 106 ? 13.580 14.311 -21.633 1.00 92.44 106 ILE A CA 1
ATOM 873 C C . ILE A 1 106 ? 13.561 14.220 -20.112 1.00 92.44 106 ILE A C 1
ATOM 875 O O . ILE A 1 106 ? 14.452 13.636 -19.493 1.00 92.44 106 ILE A O 1
ATOM 879 N N . ASN A 1 107 ? 12.521 14.793 -19.514 1.00 90.62 107 ASN A N 1
ATOM 880 C CA . ASN A 1 107 ? 12.259 14.725 -18.075 1.00 90.62 107 ASN A CA 1
ATOM 881 C C . ASN A 1 107 ? 10.915 14.076 -17.758 1.00 90.62 107 ASN A C 1
ATOM 883 O O . ASN A 1 107 ? 10.549 13.967 -16.590 1.00 90.62 107 ASN A O 1
ATOM 887 N N . THR A 1 108 ? 10.159 13.683 -18.778 1.00 90.50 108 THR A N 1
ATOM 888 C CA . THR A 1 108 ? 8.827 13.129 -18.596 1.00 90.50 108 THR A CA 1
ATOM 889 C C . THR A 1 108 ? 8.574 12.058 -19.643 1.00 90.50 108 THR A C 1
ATOM 891 O O . THR A 1 108 ? 8.920 12.216 -20.813 1.00 90.50 108 THR A O 1
ATOM 894 N N . ILE A 1 109 ? 7.989 10.953 -19.205 1.00 89.75 109 ILE A N 1
ATOM 895 C CA . ILE A 1 109 ? 7.581 9.831 -20.040 1.00 89.75 109 ILE A CA 1
ATOM 896 C C . ILE A 1 109 ? 6.092 9.618 -19.805 1.00 89.75 109 ILE A C 1
ATOM 898 O O . ILE A 1 109 ? 5.621 9.641 -18.667 1.00 89.75 109 ILE A O 1
ATOM 902 N N . TRP A 1 110 ? 5.351 9.394 -20.882 1.00 88.38 110 TRP A N 1
ATOM 903 C CA . TRP A 1 110 ? 4.001 8.872 -20.814 1.00 88.38 110 TRP A CA 1
ATOM 904 C C . TRP A 1 110 ? 4.047 7.364 -21.001 1.00 88.38 110 TRP A C 1
ATOM 906 O O . TRP A 1 110 ? 4.451 6.866 -22.050 1.00 88.38 110 TRP A O 1
ATOM 916 N N . PHE A 1 111 ? 3.658 6.641 -19.967 1.00 83.44 111 PHE A N 1
ATOM 917 C CA . PHE A 1 111 ? 3.545 5.201 -20.009 1.00 83.44 111 PHE A CA 1
ATOM 918 C C . PHE A 1 111 ? 2.154 4.762 -20.452 1.00 83.44 111 PHE A C 1
ATOM 920 O O . PHE A 1 111 ? 1.160 5.338 -20.001 1.00 83.44 111 PHE A O 1
ATOM 927 N N . PHE A 1 112 ? 2.107 3.699 -21.251 1.00 81.00 112 PHE A N 1
ATOM 928 C CA . PHE A 1 112 ? 0.893 2.997 -21.648 1.00 81.00 112 PHE A CA 1
ATOM 929 C C . PHE A 1 112 ? 1.044 1.498 -21.418 1.00 81.00 112 PHE A C 1
ATOM 931 O O . PHE A 1 112 ? 2.089 0.935 -21.731 1.00 81.00 112 PHE A O 1
ATOM 938 N N . ASP A 1 113 ? -0.013 0.863 -20.928 1.00 76.94 113 ASP A N 1
ATOM 939 C CA . ASP A 1 113 ? -0.111 -0.583 -20.767 1.00 76.94 113 ASP A CA 1
ATOM 940 C C . ASP A 1 113 ? -1.485 -1.070 -21.200 1.00 76.94 113 ASP A C 1
ATOM 942 O O . ASP A 1 113 ? -2.520 -0.579 -20.742 1.00 76.94 113 ASP A O 1
ATOM 946 N N . LEU A 1 114 ? -1.472 -1.997 -22.146 1.00 71.69 114 LEU A N 1
ATOM 947 C CA . LEU A 1 114 ? -2.647 -2.594 -22.741 1.00 71.69 114 LEU A CA 1
ATOM 948 C C . LEU A 1 114 ? -2.744 -4.039 -22.261 1.00 71.69 114 LEU A C 1
ATOM 950 O O . LEU A 1 114 ? -1.988 -4.905 -22.703 1.00 71.69 114 LEU A O 1
ATOM 954 N N . VAL A 1 115 ? -3.709 -4.280 -21.374 1.00 68.81 115 VAL A N 1
ATOM 955 C CA . VAL A 1 115 ? -3.993 -5.605 -20.813 1.00 68.81 115 VAL A CA 1
ATOM 956 C C . VAL A 1 115 ? -5.383 -6.027 -21.266 1.00 68.81 115 VAL A C 1
ATOM 958 O O . VAL A 1 115 ? -6.398 -5.490 -20.809 1.00 68.81 115 VAL A O 1
ATOM 961 N N . GLY A 1 116 ? -5.438 -6.984 -22.194 1.00 66.31 116 GLY A N 1
ATOM 962 C CA . GLY A 1 116 ? -6.681 -7.345 -22.877 1.00 66.31 116 GLY A CA 1
ATOM 963 C C . GLY A 1 116 ? -7.272 -6.141 -23.616 1.00 66.31 116 GLY A C 1
ATOM 964 O O . GLY A 1 116 ? -6.612 -5.555 -24.467 1.00 66.31 116 GLY A O 1
ATOM 965 N N . ASP A 1 117 ? -8.500 -5.758 -23.259 1.00 66.38 117 ASP A N 1
ATOM 966 C CA . ASP A 1 117 ? -9.197 -4.602 -23.837 1.00 66.38 117 ASP A CA 1
ATOM 967 C C . ASP A 1 117 ? -9.079 -3.338 -22.966 1.00 66.38 117 ASP A C 1
ATOM 969 O O . ASP A 1 117 ? -9.816 -2.383 -23.183 1.00 66.38 117 ASP A O 1
ATOM 973 N N . THR A 1 118 ? -8.212 -3.295 -21.954 1.00 67.19 118 THR A N 1
ATOM 974 C CA . THR A 1 118 ? -8.102 -2.129 -21.061 1.00 67.19 118 THR A CA 1
ATOM 975 C C . THR A 1 118 ? -6.805 -1.381 -21.315 1.00 67.19 118 THR A C 1
ATOM 977 O O . THR A 1 118 ? -5.725 -1.947 -21.155 1.00 67.19 118 THR A O 1
ATOM 980 N N . LEU A 1 119 ? -6.913 -0.090 -21.647 1.00 73.00 119 LEU A N 1
ATOM 981 C CA . LEU A 1 119 ? -5.764 0.810 -21.698 1.00 73.00 119 LEU A CA 1
ATOM 982 C C . LEU A 1 119 ? -5.566 1.479 -20.337 1.00 73.00 119 LEU A C 1
ATOM 984 O O . LEU A 1 119 ? -6.444 2.202 -19.852 1.00 73.00 119 LEU A O 1
ATOM 988 N N . ARG A 1 120 ? -4.386 1.270 -19.760 1.00 76.88 120 ARG A N 1
ATOM 989 C CA . ARG A 1 120 ? -3.866 1.972 -18.588 1.00 76.88 120 ARG A CA 1
ATOM 990 C C . ARG A 1 120 ? -2.780 2.932 -19.030 1.00 76.88 120 ARG A C 1
ATOM 992 O O . ARG A 1 120 ? -1.972 2.606 -19.896 1.00 76.88 120 ARG A O 1
ATOM 999 N N . TYR A 1 121 ? -2.744 4.119 -18.441 1.00 78.81 121 TYR A N 1
ATOM 1000 C CA . TYR A 1 121 ? -1.688 5.075 -18.742 1.00 78.81 121 TYR A CA 1
ATOM 1001 C C . TYR A 1 121 ? -1.360 5.977 -17.565 1.00 78.81 121 TYR A C 1
ATOM 1003 O O . TYR A 1 121 ? -2.218 6.313 -16.748 1.00 78.81 121 TYR A O 1
ATOM 1011 N N . LYS A 1 122 ? -0.096 6.399 -17.502 1.00 78.94 122 LYS A N 1
ATOM 1012 C CA . LYS A 1 122 ? 0.424 7.241 -16.425 1.00 78.94 122 LYS A CA 1
ATOM 1013 C C . LYS A 1 122 ? 1.573 8.107 -16.914 1.00 78.94 122 LYS A C 1
ATOM 1015 O O . LYS A 1 122 ? 2.405 7.662 -17.696 1.00 78.94 122 LYS A O 1
ATOM 1020 N N . THR A 1 123 ? 1.636 9.341 -16.427 1.00 83.50 123 THR A N 1
ATOM 1021 C CA . THR A 1 123 ? 2.790 10.217 -16.662 1.00 83.50 123 THR A CA 1
ATOM 1022 C C . THR A 1 123 ? 3.796 10.054 -15.530 1.00 83.50 123 THR A C 1
ATOM 1024 O O . THR A 1 123 ? 3.409 10.061 -14.364 1.00 83.50 123 THR A O 1
ATOM 1027 N N . ILE A 1 124 ? 5.070 9.878 -15.874 1.00 83.12 124 ILE A N 1
ATOM 1028 C CA . ILE A 1 124 ? 6.168 9.695 -14.923 1.00 83.12 124 ILE A CA 1
ATOM 1029 C C . ILE A 1 124 ? 7.223 10.755 -15.219 1.00 83.12 124 ILE A C 1
ATOM 1031 O O . ILE A 1 124 ? 7.713 10.867 -16.347 1.00 83.12 124 ILE A O 1
ATOM 1035 N N . THR A 1 125 ? 7.574 11.539 -14.207 1.00 86.88 125 THR A N 1
ATOM 1036 C CA . THR A 1 125 ? 8.652 12.522 -14.280 1.00 86.88 125 THR A CA 1
ATOM 1037 C C . THR A 1 125 ? 9.968 11.931 -13.777 1.00 86.88 125 THR A C 1
ATOM 1039 O O . THR A 1 125 ? 9.997 10.961 -13.020 1.00 86.88 125 THR A O 1
ATOM 1042 N N . ARG A 1 126 ? 11.084 12.519 -14.210 1.00 85.62 126 ARG A N 1
ATOM 1043 C CA . ARG A 1 126 ? 12.440 12.097 -13.830 1.00 85.62 126 ARG A CA 1
ATOM 1044 C C . ARG A 1 126 ? 12.680 12.148 -12.317 1.00 85.62 126 ARG A C 1
ATOM 1046 O O . ARG A 1 126 ? 13.449 11.349 -11.801 1.00 85.62 126 ARG A O 1
ATOM 1053 N N . ASP A 1 127 ? 12.045 13.090 -11.630 1.00 80.94 127 ASP A N 1
ATOM 1054 C CA . ASP A 1 127 ? 12.136 13.313 -10.185 1.00 80.94 127 ASP A CA 1
ATOM 1055 C C . ASP A 1 127 ? 11.144 12.476 -9.366 1.00 80.94 127 ASP A C 1
ATOM 1057 O O . ASP A 1 127 ? 11.039 12.668 -8.159 1.00 80.94 127 ASP A O 1
ATOM 1061 N N . ASN A 1 128 ? 10.433 11.536 -9.994 1.00 81.50 128 ASN A N 1
ATOM 1062 C CA . ASN A 1 128 ? 9.577 10.595 -9.287 1.00 81.50 128 ASN A CA 1
ATOM 1063 C C . ASN A 1 128 ? 10.378 9.811 -8.225 1.00 81.50 128 ASN A C 1
ATOM 1065 O O . ASN A 1 128 ? 11.461 9.285 -8.505 1.00 81.50 128 ASN A O 1
ATOM 1069 N N . ASP A 1 129 ? 9.822 9.718 -7.013 1.00 75.81 129 ASP A N 1
ATOM 1070 C CA . ASP A 1 129 ? 10.496 9.137 -5.847 1.00 75.81 129 ASP A CA 1
ATOM 1071 C C . ASP A 1 129 ? 10.902 7.673 -6.063 1.00 75.81 129 ASP A C 1
ATOM 1073 O O . ASP A 1 129 ? 12.015 7.294 -5.700 1.00 75.81 129 ASP A O 1
ATOM 1077 N N . SER A 1 130 ? 10.052 6.855 -6.692 1.00 73.50 130 SER A N 1
ATOM 1078 C CA . SER A 1 130 ? 10.369 5.453 -6.995 1.00 73.50 130 SER A CA 1
ATOM 1079 C C . SER A 1 130 ? 11.494 5.346 -8.017 1.00 73.50 130 SER A C 1
ATOM 1081 O O . SER A 1 130 ? 12.434 4.574 -7.831 1.00 73.50 130 SER A O 1
ATOM 1083 N N . ILE A 1 131 ? 11.435 6.152 -9.082 1.00 82.69 131 ILE A N 1
ATOM 1084 C CA . ILE A 1 131 ? 12.488 6.199 -10.104 1.00 82.69 131 ILE A CA 1
ATOM 1085 C C . ILE A 1 131 ? 13.830 6.575 -9.468 1.00 82.69 131 ILE A C 1
ATOM 1087 O O . ILE A 1 131 ? 14.842 5.927 -9.740 1.00 82.69 131 ILE A O 1
ATOM 1091 N N . CYS A 1 132 ? 13.835 7.572 -8.581 1.00 78.19 132 CYS A N 1
ATOM 1092 C CA . CYS A 1 132 ? 15.031 7.993 -7.858 1.00 78.19 132 CYS A CA 1
ATOM 1093 C C . CYS A 1 132 ? 15.518 6.920 -6.871 1.00 78.19 132 CYS A C 1
ATOM 1095 O O . CYS A 1 132 ? 16.716 6.633 -6.819 1.00 78.19 132 CYS A O 1
ATOM 1097 N N . TYR A 1 133 ? 14.608 6.299 -6.114 1.00 76.69 133 TYR A N 1
ATOM 1098 C CA . TYR A 1 133 ? 14.919 5.262 -5.125 1.00 76.69 133 TYR A CA 1
ATOM 1099 C C . TYR A 1 133 ? 15.601 4.049 -5.765 1.00 76.69 133 TYR A C 1
ATOM 1101 O O . TYR A 1 133 ? 16.638 3.591 -5.282 1.00 76.69 133 TYR A O 1
ATOM 1109 N N . TYR A 1 134 ? 15.071 3.578 -6.895 1.00 77.56 134 TYR A N 1
ATOM 1110 C CA . TYR A 1 134 ? 15.625 2.448 -7.644 1.00 77.56 134 TYR A CA 1
ATOM 1111 C C . TYR A 1 134 ? 16.718 2.844 -8.646 1.00 77.56 134 TYR A C 1
ATOM 1113 O O . TYR A 1 134 ? 17.191 1.997 -9.406 1.00 77.56 134 TYR A O 1
ATOM 1121 N N . ARG A 1 135 ? 17.141 4.118 -8.657 1.00 83.69 135 ARG A N 1
ATOM 1122 C CA . ARG A 1 135 ? 18.172 4.653 -9.564 1.00 83.69 135 ARG A CA 1
ATOM 1123 C C . ARG A 1 135 ? 17.885 4.350 -11.042 1.00 83.69 135 ARG A C 1
ATOM 1125 O O . ARG A 1 135 ? 18.794 4.024 -11.802 1.00 83.69 135 ARG A O 1
ATOM 1132 N N . GLN A 1 136 ? 16.614 4.430 -11.438 1.00 86.75 136 GLN A N 1
ATOM 1133 C CA . GLN A 1 136 ? 16.144 4.226 -12.815 1.00 86.75 136 GLN A CA 1
ATOM 1134 C C . GLN A 1 136 ? 16.068 5.546 -13.610 1.00 86.75 136 GLN A C 1
ATOM 1136 O O . GLN A 1 136 ? 15.662 5.556 -14.771 1.00 86.75 136 GLN A O 1
ATOM 1141 N N . ASP A 1 137 ? 16.491 6.669 -13.022 1.00 86.62 137 ASP A N 1
ATOM 1142 C CA . ASP A 1 137 ? 16.495 8.004 -13.636 1.00 86.62 137 ASP A CA 1
ATOM 1143 C C . ASP A 1 137 ? 17.382 8.090 -14.892 1.00 86.62 137 ASP A C 1
ATOM 1145 O O . ASP A 1 137 ? 17.135 8.914 -15.776 1.00 86.62 137 ASP A O 1
ATOM 1149 N N . PHE A 1 138 ? 18.358 7.183 -15.031 1.00 87.50 138 PHE A N 1
ATOM 1150 C CA . PHE A 1 138 ? 19.216 7.080 -16.215 1.00 87.50 138 PHE A CA 1
ATOM 1151 C C . PHE A 1 138 ? 18.433 6.815 -17.514 1.00 87.50 138 PHE A C 1
ATOM 1153 O O . PHE A 1 138 ? 18.894 7.212 -18.581 1.00 87.50 138 PHE A O 1
ATOM 1160 N N . VAL A 1 139 ? 17.243 6.200 -17.447 1.00 89.06 139 VAL A N 1
ATOM 1161 C CA . VAL A 1 139 ? 16.395 5.934 -18.627 1.00 89.06 139 VAL A CA 1
ATOM 1162 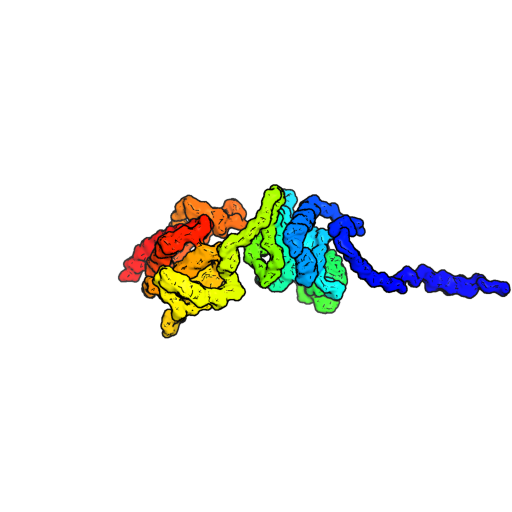C C . VAL A 1 139 ? 15.997 7.236 -19.324 1.00 89.06 139 VAL A C 1
ATOM 1164 O O . VAL A 1 139 ? 15.917 7.304 -20.548 1.00 89.06 139 VAL A O 1
ATOM 1167 N N . PHE A 1 140 ? 15.814 8.315 -18.564 1.00 91.44 140 PHE A N 1
ATOM 1168 C CA . PHE A 1 140 ? 15.524 9.631 -19.126 1.00 91.44 140 PHE A CA 1
ATOM 1169 C C . PHE A 1 140 ? 16.734 10.219 -19.865 1.00 91.44 140 PHE A C 1
ATOM 1171 O O . PHE A 1 140 ? 16.566 10.903 -20.876 1.00 91.44 140 PHE A O 1
ATOM 1178 N N . ASP A 1 141 ? 17.952 9.963 -19.384 1.00 89.81 141 ASP A N 1
ATOM 1179 C CA . ASP A 1 141 ? 19.189 10.359 -20.065 1.00 89.81 141 ASP A CA 1
ATOM 1180 C C . ASP A 1 141 ? 19.397 9.549 -2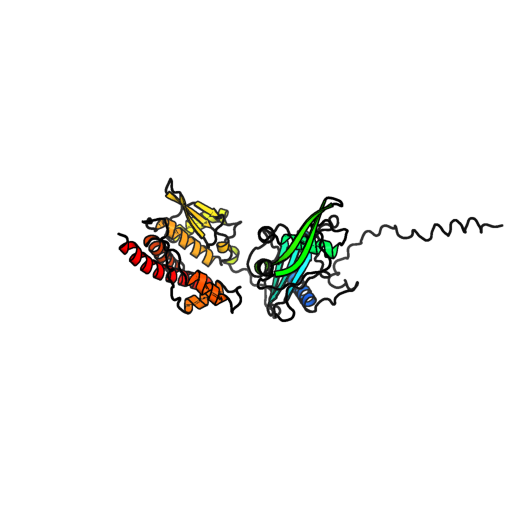1.348 1.00 89.81 141 ASP A C 1
ATOM 1182 O O . ASP A 1 141 ? 19.706 10.122 -22.391 1.00 89.81 141 ASP A O 1
ATOM 1186 N N . GLU A 1 142 ? 19.130 8.246 -21.300 1.00 87.75 142 GLU A N 1
ATOM 1187 C CA . GLU A 1 142 ? 19.188 7.357 -22.460 1.00 87.75 142 GLU A CA 1
ATOM 1188 C C . GLU A 1 142 ? 18.213 7.804 -23.556 1.00 87.75 142 GLU A C 1
ATOM 1190 O O . GLU A 1 142 ? 18.620 8.004 -24.700 1.00 87.75 142 GLU A O 1
ATOM 1195 N N . LEU A 1 143 ? 16.948 8.065 -23.202 1.00 89.50 143 LEU A N 1
ATOM 1196 C CA . LEU A 1 143 ? 15.952 8.616 -24.126 1.00 89.50 143 LEU A CA 1
ATOM 1197 C C . LEU A 1 143 ? 16.407 9.946 -24.728 1.00 89.50 143 LEU A C 1
ATOM 1199 O O . LEU A 1 143 ? 16.264 10.168 -25.927 1.00 89.50 143 LEU A O 1
ATOM 1203 N N . SER A 1 144 ? 16.987 10.824 -23.910 1.00 90.75 144 SER A N 1
ATOM 1204 C CA . SER A 1 144 ? 17.494 12.118 -24.377 1.00 90.75 144 SER A CA 1
ATOM 1205 C C . SER A 1 144 ? 18.622 11.944 -25.394 1.00 90.75 144 SER A C 1
ATOM 1207 O O . SER A 1 144 ? 18.610 12.592 -26.437 1.00 90.75 144 SER A O 1
ATOM 1209 N N . CYS A 1 145 ? 19.574 11.049 -25.128 1.00 88.06 145 CYS A N 1
ATOM 1210 C CA . CYS A 1 145 ? 20.646 10.721 -26.065 1.00 88.06 145 CYS A CA 1
ATOM 1211 C C . CYS A 1 145 ? 20.114 10.083 -27.352 1.00 88.06 145 CYS A C 1
ATOM 1213 O O . CYS A 1 145 ? 20.562 10.449 -28.433 1.00 88.06 145 CYS A O 1
ATOM 1215 N N . ASN A 1 146 ? 19.129 9.189 -27.265 1.00 85.62 146 ASN A N 1
ATOM 1216 C CA . ASN A 1 146 ? 18.548 8.541 -28.442 1.00 85.62 146 ASN A CA 1
ATOM 1217 C C . ASN A 1 146 ? 17.775 9.527 -29.335 1.00 85.62 146 ASN A C 1
ATOM 1219 O O . ASN A 1 146 ? 17.796 9.399 -30.557 1.00 85.62 146 ASN A O 1
ATOM 1223 N N . ILE A 1 147 ? 17.107 10.518 -28.739 1.00 88.75 147 ILE A N 1
ATOM 1224 C CA . ILE A 1 147 ? 16.281 11.495 -29.464 1.00 88.75 147 ILE A CA 1
ATOM 1225 C C . ILE A 1 147 ? 17.121 12.659 -30.002 1.00 88.75 147 ILE A C 1
ATOM 1227 O O . ILE A 1 147 ? 16.916 13.090 -31.136 1.00 88.75 147 ILE A O 1
ATOM 1231 N N . PHE A 1 148 ? 18.055 13.181 -29.201 1.00 88.31 148 PHE A N 1
ATOM 1232 C CA . PHE A 1 148 ? 18.802 14.406 -29.516 1.00 88.31 148 PHE A CA 1
ATOM 1233 C C . PHE A 1 148 ? 20.261 14.162 -29.925 1.00 88.31 148 PHE A C 1
ATOM 1235 O O . PHE A 1 148 ? 20.940 15.099 -30.344 1.00 88.31 148 PHE A O 1
ATOM 1242 N N . GLY A 1 149 ? 20.763 12.930 -29.814 1.00 86.00 149 GLY A N 1
ATOM 1243 C CA . GLY A 1 149 ? 22.150 12.592 -30.129 1.00 86.00 149 GLY A CA 1
ATOM 1244 C C . GLY A 1 149 ? 23.144 13.413 -29.306 1.00 86.00 149 GLY A C 1
ATOM 1245 O O . GLY A 1 149 ? 22.991 13.577 -28.093 1.00 86.00 149 GLY A O 1
ATOM 1246 N N . ASP A 1 150 ? 24.147 13.969 -29.987 1.00 82.06 150 ASP A N 1
ATOM 1247 C CA . ASP A 1 150 ? 25.202 14.788 -29.377 1.00 82.06 150 ASP A CA 1
ATOM 1248 C C . ASP A 1 150 ? 24.704 16.131 -28.824 1.00 82.06 150 ASP A C 1
ATOM 1250 O O . ASP A 1 150 ? 25.376 16.729 -27.983 1.00 82.06 150 ASP A O 1
ATOM 1254 N N . GLU A 1 151 ? 23.532 16.607 -29.258 1.00 86.06 151 GLU A N 1
ATOM 1255 C CA . GLU A 1 151 ? 22.930 17.830 -28.715 1.00 86.06 151 GLU A CA 1
ATOM 1256 C C . GLU A 1 151 ? 22.294 17.609 -27.336 1.00 86.06 151 GLU A C 1
ATOM 1258 O O . GLU A 1 151 ? 21.920 18.581 -26.679 1.00 86.06 151 GLU A O 1
ATOM 1263 N N . SER A 1 152 ? 22.152 16.353 -26.897 1.00 86.00 152 SER A N 1
ATOM 1264 C CA . SER A 1 152 ? 21.555 16.004 -25.609 1.00 86.00 152 SER A CA 1
ATOM 1265 C C . SER A 1 152 ? 22.298 16.661 -24.445 1.00 86.00 152 SER A C 1
ATOM 1267 O O . SER A 1 152 ? 23.520 16.569 -24.326 1.00 86.00 152 SER A O 1
ATOM 1269 N N . THR A 1 153 ? 21.545 17.269 -23.527 1.00 87.56 153 THR A N 1
ATOM 1270 C CA . THR A 1 153 ? 22.093 17.805 -22.269 1.00 87.56 153 THR A CA 1
ATOM 1271 C C . THR A 1 153 ? 22.035 16.789 -21.124 1.00 87.56 153 THR A C 1
ATOM 1273 O O . THR A 1 153 ? 22.133 17.175 -19.958 1.00 87.56 153 THR A O 1
ATOM 1276 N N . ALA A 1 154 ? 21.818 15.508 -21.437 1.00 85.56 154 ALA A N 1
ATOM 1277 C CA . ALA A 1 154 ? 21.852 14.406 -20.481 1.00 85.56 154 ALA A CA 1
ATOM 1278 C C . ALA A 1 154 ? 23.209 14.306 -19.772 1.00 85.56 154 ALA A C 1
ATOM 1280 O O . ALA A 1 154 ? 24.259 14.624 -20.335 1.00 85.56 154 ALA A O 1
ATOM 1281 N N . LYS A 1 155 ? 23.188 13.838 -18.521 1.00 85.06 155 LYS A N 1
ATOM 1282 C CA . LYS A 1 155 ? 24.407 13.691 -17.716 1.00 85.06 155 LYS A CA 1
ATOM 1283 C C . LYS A 1 155 ? 25.188 12.436 -18.103 1.00 85.06 155 LYS A C 1
ATOM 1285 O O . LYS A 1 155 ? 26.419 12.446 -18.069 1.00 85.06 155 LYS A O 1
ATOM 1290 N N . ILE A 1 156 ? 24.470 11.365 -18.427 1.00 83.88 156 ILE A N 1
ATOM 1291 C CA . ILE A 1 156 ? 25.031 10.074 -18.819 1.00 83.88 156 ILE A CA 1
ATOM 1292 C C . ILE A 1 156 ? 24.916 9.932 -20.338 1.00 83.88 156 ILE A C 1
ATOM 1294 O O . ILE A 1 156 ? 23.843 10.130 -20.902 1.00 83.88 156 ILE A O 1
ATOM 1298 N N . LYS A 1 157 ? 26.018 9.569 -20.998 1.00 84.25 157 LYS A N 1
ATOM 1299 C CA . LYS A 1 157 ? 26.033 9.162 -22.410 1.00 84.25 157 LYS A CA 1
ATOM 1300 C C . LYS A 1 157 ? 26.103 7.646 -22.506 1.00 84.25 157 LYS A C 1
ATOM 1302 O O . LYS A 1 157 ? 26.799 7.028 -21.709 1.00 84.25 157 LYS A O 1
ATOM 1307 N N . PHE A 1 158 ? 25.435 7.052 -23.486 1.00 81.56 158 PHE A N 1
ATOM 1308 C CA . PHE A 1 158 ? 25.337 5.597 -23.603 1.00 81.56 158 PHE A CA 1
ATOM 1309 C C . PHE A 1 158 ? 26.088 5.074 -24.822 1.00 81.56 158 PHE A C 1
ATOM 1311 O O . PHE A 1 158 ? 26.098 5.699 -25.883 1.00 81.56 158 PHE A O 1
ATOM 1318 N N . GLU A 1 159 ? 26.728 3.915 -24.670 1.00 78.25 159 GLU A N 1
ATOM 1319 C CA . GLU A 1 159 ? 27.330 3.203 -25.797 1.00 78.25 159 GLU A CA 1
ATOM 1320 C C . GLU A 1 159 ? 26.246 2.574 -26.689 1.00 78.25 159 GLU A C 1
ATOM 1322 O O . GLU A 1 159 ? 25.252 2.031 -26.205 1.00 78.25 159 GLU A O 1
ATOM 1327 N N . ALA A 1 160 ? 26.469 2.610 -28.007 1.00 64.81 160 ALA A N 1
ATOM 1328 C CA . ALA A 1 160 ? 25.479 2.211 -29.011 1.00 64.81 160 ALA A CA 1
ATOM 1329 C C . ALA A 1 160 ? 25.104 0.715 -28.997 1.00 64.81 160 ALA A C 1
ATOM 1331 O O . ALA A 1 160 ? 24.068 0.343 -29.541 1.00 64.81 160 ALA A O 1
ATOM 1332 N N . SER A 1 161 ? 25.933 -0.151 -28.408 1.00 60.59 161 SER A N 1
ATOM 1333 C CA . SER A 1 161 ? 25.720 -1.601 -28.431 1.00 60.59 161 SER A CA 1
ATOM 1334 C C . SER A 1 161 ? 25.152 -2.101 -27.095 1.00 60.59 161 SER A C 1
ATOM 1336 O O . SER A 1 161 ? 25.919 -2.170 -26.128 1.00 60.59 161 SER A O 1
ATOM 1338 N N . PRO A 1 162 ? 23.865 -2.502 -27.018 1.00 60.53 162 PRO A N 1
ATOM 1339 C CA . PRO A 1 162 ? 23.329 -3.176 -25.837 1.00 60.53 162 PRO A CA 1
ATOM 1340 C C . PRO A 1 162 ? 24.088 -4.478 -25.558 1.00 60.53 162 PRO A C 1
ATOM 1342 O O . PRO A 1 162 ? 24.546 -5.166 -26.475 1.00 60.53 162 PRO A O 1
ATOM 1345 N N . GLN A 1 163 ? 24.208 -4.845 -24.283 1.00 56.34 163 GLN A N 1
ATOM 1346 C CA . GLN A 1 163 ? 24.679 -6.169 -23.875 1.00 56.34 163 GLN A CA 1
ATOM 1347 C C . GLN A 1 163 ? 23.507 -6.952 -23.287 1.00 56.34 163 GLN A C 1
ATOM 1349 O O . GLN A 1 163 ? 23.250 -6.904 -22.086 1.00 56.34 163 GLN A O 1
ATOM 1354 N N . THR A 1 164 ? 22.798 -7.709 -24.124 1.00 50.28 164 THR A N 1
ATOM 1355 C CA . THR A 1 164 ? 21.730 -8.600 -23.660 1.00 50.28 164 THR A CA 1
ATOM 1356 C C . THR A 1 164 ? 22.353 -9.822 -22.977 1.00 50.28 164 THR A C 1
ATOM 1358 O O . THR A 1 164 ? 22.706 -10.811 -23.619 1.00 50.28 164 THR A O 1
ATOM 1361 N N . ARG A 1 165 ? 22.535 -9.767 -21.654 1.00 46.31 165 ARG A N 1
ATOM 1362 C CA . ARG A 1 165 ? 22.806 -10.954 -20.828 1.00 46.31 165 ARG A CA 1
ATOM 1363 C C . ARG A 1 165 ? 21.646 -11.174 -19.862 1.00 46.31 165 ARG A C 1
ATOM 1365 O O . ARG A 1 165 ? 21.625 -10.608 -18.779 1.00 46.31 165 ARG A O 1
ATOM 1372 N N . SER A 1 166 ? 20.724 -12.051 -20.254 1.00 45.09 166 SER A N 1
ATOM 1373 C CA . SER A 1 166 ? 19.689 -12.611 -19.378 1.00 45.09 166 SER A CA 1
ATOM 1374 C C . SER A 1 166 ? 20.325 -13.586 -18.383 1.00 45.09 166 SER A C 1
ATOM 1376 O O . SER A 1 166 ? 20.806 -14.649 -18.782 1.00 45.09 166 SER A O 1
ATOM 1378 N N . TRP A 1 167 ? 20.320 -13.235 -17.096 1.00 37.97 167 TRP A N 1
ATOM 1379 C CA . TRP A 1 167 ? 20.595 -14.164 -15.999 1.00 37.97 167 TRP A CA 1
ATOM 1380 C C . TRP A 1 167 ? 19.655 -13.875 -14.826 1.00 37.97 167 TRP A C 1
ATOM 1382 O O . TRP A 1 167 ? 19.950 -13.041 -13.980 1.00 37.97 167 TRP A O 1
ATOM 1392 N N . VAL A 1 168 ? 18.545 -14.618 -14.769 1.00 43.81 168 VAL A N 1
ATOM 1393 C CA . VAL A 1 168 ? 17.810 -14.987 -13.536 1.00 43.81 168 VAL A CA 1
ATOM 1394 C C . VAL A 1 168 ? 17.282 -13.810 -12.680 1.00 43.81 168 VAL A C 1
ATOM 1396 O O . VAL A 1 168 ? 16.839 -14.012 -11.556 1.00 43.81 168 VAL A O 1
ATOM 1399 N N . LYS A 1 169 ? 17.270 -12.579 -13.201 1.00 45.16 169 LYS A N 1
ATOM 1400 C CA . LYS A 1 169 ? 16.604 -11.409 -12.610 1.00 45.16 169 LYS A CA 1
ATOM 1401 C C . LYS A 1 169 ? 16.016 -10.533 -13.710 1.00 45.16 169 LYS A C 1
ATOM 1403 O O . LYS A 1 169 ? 16.575 -1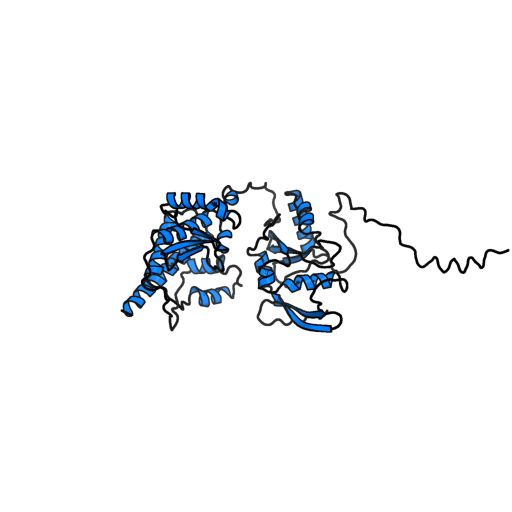0.468 -14.800 1.00 45.16 169 LYS A O 1
ATOM 1408 N N . GLU A 1 170 ? 14.914 -9.876 -13.377 1.00 56.12 170 GLU A N 1
ATOM 1409 C CA . GLU A 1 170 ? 13.966 -9.095 -14.188 1.00 56.12 170 GLU A CA 1
ATOM 1410 C C . GLU A 1 170 ? 14.554 -7.835 -14.869 1.00 56.12 170 GLU A C 1
ATOM 1412 O O . GLU A 1 170 ? 13.917 -6.784 -14.910 1.00 56.12 170 GLU A O 1
ATOM 1417 N N . TYR A 1 171 ? 15.780 -7.902 -15.384 1.00 59.94 171 TYR A N 1
ATOM 1418 C CA . TYR A 1 171 ? 16.431 -6.811 -16.101 1.00 59.94 171 TYR A CA 1
ATOM 1419 C C . TYR A 1 171 ? 16.224 -6.945 -17.611 1.00 59.94 171 TYR A C 1
ATOM 1421 O O . TYR A 1 171 ? 16.346 -8.040 -18.161 1.00 59.94 171 TYR A O 1
ATOM 1429 N N . TYR A 1 172 ? 15.994 -5.821 -18.284 1.00 66.62 172 TYR A N 1
ATOM 1430 C CA . TYR A 1 172 ? 16.019 -5.712 -19.743 1.00 66.62 172 TYR A CA 1
ATOM 1431 C C . TYR A 1 172 ? 16.941 -4.552 -20.160 1.00 66.62 172 TYR A C 1
ATOM 1433 O O . TYR A 1 172 ? 17.261 -3.685 -19.346 1.00 66.62 172 TYR A O 1
ATOM 1441 N N . ASP A 1 173 ? 17.431 -4.589 -21.402 1.00 68.19 173 ASP A N 1
ATOM 1442 C CA . ASP A 1 173 ? 18.241 -3.546 -22.053 1.00 68.19 173 ASP A CA 1
ATOM 1443 C C . ASP A 1 173 ? 19.328 -2.900 -21.179 1.00 68.19 173 ASP A C 1
ATOM 1445 O O . ASP A 1 173 ? 19.197 -1.779 -20.683 1.00 68.19 173 ASP A O 1
ATOM 1449 N N . CYS A 1 174 ? 20.440 -3.619 -21.004 1.00 75.69 174 CYS A N 1
ATOM 1450 C CA . CYS A 1 174 ? 21.613 -3.106 -20.305 1.00 75.69 174 CYS A CA 1
ATOM 1451 C C . CYS A 1 174 ? 22.583 -2.385 -21.255 1.00 75.69 174 CYS A C 1
ATOM 1453 O O . CYS A 1 174 ? 23.039 -2.964 -22.249 1.00 75.69 174 CYS A O 1
ATOM 1455 N N . HIS A 1 175 ? 22.987 -1.171 -20.884 1.00 77.19 175 HIS A N 1
ATOM 1456 C CA . HIS A 1 175 ? 23.941 -0.343 -21.622 1.00 77.19 175 HIS A CA 1
ATOM 1457 C C . HIS A 1 175 ? 25.032 0.197 -20.701 1.00 77.19 175 HIS A C 1
ATOM 1459 O O . HIS A 1 175 ? 24.789 0.523 -19.538 1.00 77.19 175 HIS A O 1
ATOM 1465 N N . TYR A 1 176 ? 26.250 0.332 -21.222 1.00 78.25 176 TYR A N 1
ATOM 1466 C CA . TYR A 1 176 ? 27.275 1.084 -20.510 1.00 78.25 176 TYR A CA 1
ATOM 1467 C C . TYR A 1 176 ? 26.991 2.579 -20.628 1.00 78.25 176 TYR A C 1
ATOM 1469 O O . TYR A 1 176 ? 26.930 3.123 -21.732 1.00 78.25 176 TYR A O 1
ATOM 1477 N N . GLY A 1 177 ? 26.833 3.220 -19.474 1.00 80.06 177 GLY A N 1
ATOM 1478 C CA . GLY A 1 177 ? 26.699 4.660 -19.337 1.00 80.06 177 GLY A CA 1
ATOM 1479 C C . GLY A 1 177 ? 28.028 5.278 -18.920 1.00 80.06 177 GLY A C 1
ATOM 1480 O O . GLY A 1 177 ? 28.731 4.748 -18.057 1.00 80.06 177 GLY A O 1
ATOM 1481 N N . ILE A 1 178 ? 28.367 6.399 -19.542 1.00 78.12 178 ILE A N 1
ATOM 1482 C CA . ILE A 1 178 ? 29.614 7.132 -19.363 1.00 78.12 178 ILE A CA 1
ATOM 1483 C C . ILE A 1 178 ? 29.277 8.536 -18.868 1.00 78.12 178 ILE A C 1
ATOM 1485 O O . ILE A 1 178 ? 28.519 9.269 -19.507 1.00 78.12 178 ILE A O 1
ATOM 1489 N N . ILE A 1 179 ? 29.870 8.925 -17.741 1.00 76.00 179 ILE A N 1
ATOM 1490 C CA . ILE A 1 179 ? 29.814 10.296 -17.231 1.00 76.00 179 ILE A CA 1
ATOM 1491 C C . ILE A 1 179 ? 31.127 10.984 -17.592 1.00 76.00 179 ILE A C 1
ATOM 1493 O O . ILE A 1 179 ? 32.213 10.529 -17.220 1.00 76.00 179 ILE A O 1
ATOM 1497 N N . GLN A 1 180 ? 31.017 12.104 -18.301 1.00 67.56 180 GLN A N 1
ATOM 1498 C CA . GLN A 1 180 ? 32.154 12.912 -18.729 1.00 67.56 180 GLN A CA 1
ATOM 1499 C C . GLN A 1 180 ? 32.150 14.268 -18.018 1.00 67.56 180 GLN A C 1
ATOM 1501 O O . GLN A 1 180 ? 31.100 14.881 -17.829 1.00 67.56 180 GLN A O 1
ATOM 1506 N N . TRP A 1 181 ? 33.335 14.758 -17.651 1.00 56.12 181 TRP A N 1
ATOM 1507 C CA . TRP A 1 181 ? 33.552 16.150 -17.259 1.00 56.12 181 TRP A CA 1
ATOM 1508 C C . TRP A 1 181 ? 34.457 16.793 -18.309 1.00 56.12 181 TRP A C 1
ATOM 1510 O O . TRP A 1 181 ? 35.674 16.601 -18.306 1.00 56.12 181 TRP A O 1
ATOM 1520 N N . GLY A 1 182 ? 33.865 17.560 -19.226 1.00 65.50 182 GLY A N 1
ATOM 1521 C CA . GLY A 1 182 ? 34.574 18.028 -20.419 1.00 65.50 182 GLY A CA 1
ATOM 1522 C C . GLY A 1 182 ? 34.914 16.850 -21.337 1.00 65.50 182 GLY A C 1
ATOM 1523 O O . GLY A 1 182 ? 34.032 16.070 -21.676 1.00 65.50 182 GLY A O 1
ATOM 1524 N N . GLU A 1 183 ? 36.186 16.707 -21.713 1.00 64.69 183 GLU A N 1
ATOM 1525 C CA . GLU A 1 183 ? 36.675 15.596 -22.553 1.00 64.69 183 GLU A CA 1
ATOM 1526 C C . GLU A 1 183 ? 37.140 14.371 -21.745 1.00 64.69 183 GLU A C 1
ATOM 1528 O O . GLU A 1 183 ? 37.579 13.375 -22.318 1.00 64.69 183 GLU A O 1
ATOM 1533 N N . VAL A 1 184 ? 37.077 14.429 -20.411 1.00 59.53 184 VAL A N 1
ATOM 1534 C CA . VAL A 1 184 ? 37.598 13.371 -19.539 1.00 59.53 184 VAL A CA 1
ATOM 1535 C C . VAL A 1 184 ? 36.468 12.443 -19.105 1.00 59.53 184 VAL A C 1
ATOM 1537 O O . VAL A 1 184 ? 35.486 12.885 -18.504 1.00 59.53 184 VAL A O 1
ATOM 1540 N N . GLU A 1 185 ? 36.629 11.147 -19.376 1.00 72.38 185 GLU A N 1
ATOM 1541 C CA . GLU A 1 185 ? 35.800 10.086 -18.802 1.00 72.38 185 GLU A CA 1
ATOM 1542 C C . GLU A 1 185 ? 36.086 9.967 -17.303 1.00 72.38 185 GLU A C 1
ATOM 1544 O O . GLU A 1 185 ? 37.221 9.730 -16.889 1.00 72.38 185 GLU A O 1
ATOM 1549 N N . VAL A 1 186 ? 35.049 10.157 -16.488 1.00 71.75 186 VAL A N 1
ATOM 1550 C CA . VAL A 1 186 ? 35.167 10.166 -15.022 1.00 71.75 186 VAL A CA 1
ATOM 1551 C C . VAL A 1 186 ? 34.589 8.893 -14.413 1.00 71.75 186 VAL A C 1
ATOM 1553 O O . VAL A 1 186 ? 34.996 8.492 -13.325 1.00 71.75 186 VAL A O 1
ATOM 1556 N N . HIS A 1 187 ? 33.628 8.265 -15.097 1.00 73.25 187 HIS A N 1
ATOM 1557 C CA . HIS A 1 187 ? 32.921 7.085 -14.608 1.00 73.25 187 HIS A CA 1
ATOM 1558 C C . HIS A 1 187 ? 32.287 6.316 -15.769 1.00 73.25 187 HIS A C 1
ATOM 1560 O O . HIS A 1 187 ? 31.663 6.932 -16.634 1.00 73.25 187 HIS A O 1
ATOM 1566 N N . LYS A 1 188 ? 32.409 4.985 -15.754 1.00 79.06 188 LYS A N 1
ATOM 1567 C CA . LYS A 1 188 ? 31.741 4.068 -16.685 1.00 79.06 188 LYS A CA 1
ATOM 1568 C C . LYS A 1 188 ? 31.113 2.924 -15.896 1.00 79.06 188 LYS A C 1
ATOM 1570 O O . LYS A 1 188 ? 31.814 2.184 -15.207 1.00 79.06 188 LYS A O 1
ATOM 1575 N N . GLU A 1 189 ? 29.800 2.775 -16.001 1.00 79.81 189 GLU A N 1
ATOM 1576 C CA . GLU A 1 189 ? 29.015 1.785 -15.254 1.00 79.81 189 GLU A CA 1
ATOM 1577 C C . GLU A 1 189 ? 27.999 1.113 -16.178 1.00 79.81 189 GLU A C 1
ATOM 1579 O O . GLU A 1 189 ? 27.609 1.673 -17.202 1.00 79.81 189 GLU A O 1
ATOM 1584 N N . LEU A 1 190 ? 27.618 -0.123 -15.853 1.00 80.94 190 LEU A N 1
ATOM 1585 C CA . LEU A 1 190 ? 26.561 -0.831 -16.565 1.00 80.94 190 LEU A CA 1
ATOM 1586 C C . LEU A 1 190 ? 25.214 -0.445 -15.948 1.00 80.94 190 LEU A C 1
ATOM 1588 O O . LEU A 1 190 ? 24.975 -0.732 -14.777 1.00 80.94 190 LEU A O 1
ATOM 1592 N N . TYR A 1 191 ? 24.345 0.170 -16.742 1.00 80.12 191 TYR A N 1
ATOM 1593 C CA . TYR A 1 191 ? 22.984 0.520 -16.354 1.00 80.12 191 TYR A CA 1
ATOM 1594 C C . TYR A 1 191 ? 22.019 -0.475 -16.982 1.00 80.12 191 TYR A C 1
ATOM 1596 O O . TYR A 1 191 ? 22.082 -0.718 -18.185 1.00 80.12 191 TYR A O 1
ATOM 1604 N N . CYS A 1 192 ? 21.149 -1.059 -16.165 1.00 79.94 192 CYS A N 1
ATOM 1605 C CA . CYS A 1 192 ? 20.173 -2.058 -16.582 1.00 79.94 192 CYS A CA 1
ATOM 1606 C C . CYS A 1 192 ? 18.783 -1.621 -16.135 1.00 79.94 192 CYS A C 1
ATOM 1608 O O . CYS A 1 192 ? 18.602 -1.212 -14.984 1.00 79.94 192 CYS A O 1
ATOM 1610 N N . LYS A 1 193 ? 17.802 -1.719 -17.033 1.00 80.12 193 LYS A N 1
ATOM 1611 C CA . LYS A 1 193 ? 16.426 -1.338 -16.721 1.00 80.12 193 LYS A CA 1
ATOM 1612 C C . LYS A 1 193 ? 15.765 -2.448 -15.921 1.00 80.12 193 LYS A C 1
ATOM 1614 O O . LYS A 1 193 ? 15.813 -3.612 -16.315 1.00 80.12 193 LYS A O 1
ATOM 1619 N N . GLU A 1 194 ? 15.141 -2.096 -14.804 1.00 77.62 194 GLU A N 1
ATOM 1620 C CA . GLU A 1 194 ? 14.437 -3.058 -13.949 1.00 77.62 194 GLU A CA 1
ATOM 1621 C C . GLU A 1 194 ? 12.972 -3.162 -14.351 1.00 77.62 194 GLU A C 1
ATOM 1623 O O . GLU A 1 194 ? 12.192 -2.231 -14.148 1.00 77.62 194 GLU A O 1
ATOM 1628 N N . ARG A 1 195 ? 12.572 -4.308 -14.912 1.00 72.06 195 ARG A N 1
ATOM 1629 C CA . ARG A 1 195 ? 11.205 -4.529 -15.401 1.00 72.06 195 ARG A CA 1
ATOM 1630 C C . ARG A 1 195 ? 10.178 -4.359 -14.287 1.00 72.06 195 ARG A C 1
ATOM 1632 O O . ARG A 1 195 ? 9.146 -3.739 -14.521 1.00 72.06 195 ARG A O 1
ATOM 1639 N N . PHE A 1 196 ? 10.478 -4.846 -13.083 1.00 71.00 196 PHE A N 1
ATOM 1640 C CA . PHE A 1 196 ? 9.610 -4.689 -11.919 1.00 71.00 196 PHE A CA 1
ATOM 1641 C C . PHE A 1 196 ? 9.362 -3.222 -11.553 1.00 71.00 196 PHE A C 1
ATOM 1643 O O . PHE A 1 196 ? 8.215 -2.874 -11.323 1.00 71.00 196 PHE A O 1
ATOM 1650 N N . VAL A 1 197 ? 10.373 -2.345 -11.568 1.00 73.19 197 VAL A N 1
ATOM 1651 C CA . VAL A 1 197 ? 10.195 -0.924 -11.202 1.00 73.19 197 VAL A CA 1
ATOM 1652 C C . VAL A 1 197 ? 9.231 -0.233 -12.164 1.00 73.19 197 VAL A C 1
ATOM 1654 O O . VAL A 1 197 ? 8.283 0.429 -11.747 1.00 73.19 197 VAL A O 1
ATOM 1657 N N . TRP A 1 198 ? 9.427 -0.443 -13.465 1.00 74.75 198 TRP A N 1
ATOM 1658 C CA . TRP A 1 198 ? 8.583 0.161 -14.494 1.00 74.75 198 TRP A CA 1
ATOM 1659 C C . TRP A 1 198 ? 7.189 -0.481 -14.571 1.00 74.75 198 TRP A C 1
ATOM 1661 O O . TRP A 1 198 ? 6.222 0.218 -14.859 1.00 74.75 198 TRP A O 1
ATOM 1671 N N . LYS A 1 199 ? 7.039 -1.775 -14.252 1.00 68.56 199 LYS A N 1
ATOM 1672 C CA . LYS A 1 199 ? 5.722 -2.412 -14.062 1.00 68.56 199 LYS A CA 1
ATOM 1673 C C . LYS A 1 199 ? 5.026 -1.932 -12.782 1.00 68.56 199 LYS A C 1
ATOM 1675 O O . LYS A 1 199 ? 3.828 -1.687 -12.793 1.00 68.56 199 LYS A O 1
ATOM 1680 N N . GLN A 1 200 ? 5.748 -1.749 -11.680 1.00 64.75 200 GLN A N 1
ATOM 1681 C CA . GLN A 1 200 ? 5.185 -1.281 -10.413 1.00 64.75 200 GLN A CA 1
ATOM 1682 C C . GLN A 1 200 ? 4.637 0.137 -10.562 1.00 64.75 200 GLN A C 1
ATOM 1684 O O . GLN A 1 200 ? 3.504 0.395 -10.166 1.00 64.75 200 GLN A O 1
ATOM 1689 N N . GLU A 1 201 ? 5.383 1.025 -11.223 1.00 64.25 201 GLU A N 1
ATOM 1690 C CA . GLU A 1 201 ? 4.929 2.392 -11.479 1.00 64.25 201 GLU A CA 1
ATOM 1691 C C . GLU A 1 201 ? 3.634 2.461 -12.297 1.00 64.25 201 GLU A C 1
ATOM 1693 O O . GLU A 1 201 ? 2.983 3.505 -12.320 1.00 64.25 201 GLU A O 1
ATOM 1698 N N . THR A 1 202 ? 3.240 1.370 -12.949 1.00 56.19 202 THR A N 1
ATOM 1699 C CA . THR A 1 202 ? 2.210 1.365 -13.986 1.00 56.19 202 THR A CA 1
ATOM 1700 C C . THR A 1 202 ? 1.019 0.474 -13.652 1.00 56.19 202 THR A C 1
ATOM 1702 O O . THR A 1 202 ? -0.108 0.823 -13.997 1.00 56.19 202 THR A O 1
ATOM 1705 N N . VAL A 1 203 ? 1.242 -0.603 -12.897 1.00 53.00 203 VAL A N 1
ATOM 1706 C CA . VAL A 1 203 ? 0.221 -1.544 -12.413 1.00 53.00 203 VAL A CA 1
ATOM 1707 C C . VAL A 1 203 ? -0.185 -1.245 -10.964 1.00 53.00 203 VAL A C 1
ATOM 1709 O O . VAL A 1 203 ? -1.325 -1.503 -10.585 1.00 53.00 203 VAL A O 1
ATOM 1712 N N . THR A 1 204 ? 0.699 -0.650 -10.153 1.00 47.91 204 THR A N 1
ATOM 1713 C CA . THR A 1 204 ? 0.452 -0.413 -8.722 1.00 47.91 204 THR A CA 1
ATOM 1714 C C . THR A 1 204 ? 0.984 0.931 -8.243 1.00 47.91 204 THR A C 1
ATOM 1716 O O . THR A 1 204 ? 2.101 1.035 -7.750 1.00 47.91 204 THR A O 1
ATOM 1719 N N . GLY A 1 205 ? 0.135 1.953 -8.346 1.00 47.62 205 GLY A N 1
ATOM 1720 C CA . GLY A 1 205 ? 0.073 3.042 -7.370 1.00 47.62 205 GLY A CA 1
ATOM 1721 C C . GLY A 1 205 ? 1.381 3.760 -7.038 1.00 47.62 205 GLY A C 1
ATOM 1722 O O . GLY A 1 205 ? 1.999 3.474 -6.025 1.00 47.62 205 GLY A O 1
ATOM 1723 N N . VAL A 1 206 ? 1.683 4.811 -7.801 1.00 36.94 206 VAL A N 1
ATOM 1724 C CA . VAL A 1 206 ? 2.221 6.065 -7.241 1.00 36.94 206 VAL A CA 1
ATOM 1725 C C . VAL A 1 206 ? 1.669 7.184 -8.110 1.00 36.94 206 VAL A C 1
ATOM 1727 O O . VAL A 1 206 ? 2.298 7.579 -9.082 1.00 36.94 206 VAL A O 1
ATOM 1730 N N . THR A 1 207 ? 0.440 7.638 -7.886 1.00 37.97 207 THR A N 1
ATOM 1731 C CA . THR A 1 207 ? -0.0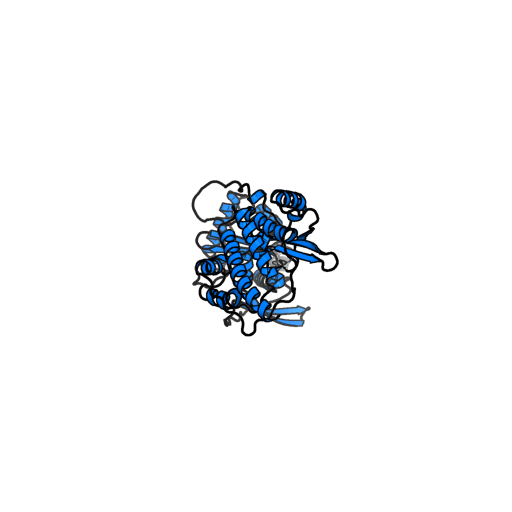45 8.835 -8.587 1.00 37.97 207 THR A CA 1
ATOM 1732 C C . THR A 1 207 ? 0.966 9.956 -8.389 1.00 37.97 207 THR A C 1
ATOM 1734 O O . THR A 1 207 ? 1.303 10.281 -7.252 1.00 37.97 207 THR A O 1
ATOM 1737 N N . ASP A 1 208 ? 1.441 10.525 -9.496 1.00 32.59 208 ASP A N 1
ATOM 1738 C CA . ASP A 1 208 ? 2.134 11.807 -9.503 1.00 32.59 208 ASP A CA 1
ATOM 1739 C C . ASP A 1 208 ? 1.339 12.782 -8.615 1.00 32.59 208 ASP A C 1
ATOM 1741 O O . ASP A 1 208 ? 0.111 12.697 -8.577 1.00 32.59 208 ASP A O 1
ATOM 1745 N N . ASN A 1 209 ? 1.978 13.708 -7.898 1.00 33.62 209 ASN A N 1
ATOM 1746 C CA . ASN A 1 209 ? 1.271 14.602 -6.960 1.00 33.62 209 ASN A CA 1
ATOM 1747 C C . ASN A 1 209 ? 0.222 15.520 -7.647 1.00 33.62 209 ASN A C 1
ATOM 1749 O O . ASN A 1 209 ? -0.464 16.283 -6.970 1.00 33.62 209 ASN A O 1
ATOM 1753 N N . ASN A 1 210 ? 0.085 15.440 -8.980 1.00 35.19 210 ASN A N 1
ATOM 1754 C CA . ASN A 1 210 ? -0.985 16.015 -9.796 1.00 35.19 210 ASN A CA 1
ATOM 1755 C C . ASN A 1 210 ? -1.246 15.188 -11.081 1.00 35.19 210 ASN A C 1
ATOM 1757 O O . ASN A 1 210 ? -0.853 15.632 -12.162 1.00 35.19 210 ASN A O 1
ATOM 1761 N N . PRO A 1 211 ? -1.944 14.037 -11.065 1.00 39.25 211 PRO A N 1
ATOM 1762 C CA . PRO A 1 211 ? -2.329 13.396 -12.312 1.00 39.25 211 PRO A CA 1
ATOM 1763 C C . PRO A 1 211 ? -3.563 14.135 -12.826 1.00 39.25 211 PRO A C 1
ATOM 1765 O O . PRO A 1 211 ? -4.626 14.073 -12.213 1.00 39.25 211 PRO A O 1
ATOM 1768 N N . ILE A 1 212 ? -3.446 14.853 -13.947 1.00 41.28 212 ILE A N 1
ATOM 1769 C CA . ILE A 1 212 ? -4.642 15.428 -14.577 1.00 41.28 212 ILE A CA 1
ATOM 1770 C C . ILE A 1 212 ? -5.588 14.312 -15.017 1.00 41.28 212 ILE A C 1
ATOM 1772 O O . ILE A 1 212 ? -6.783 14.496 -14.843 1.00 41.28 212 ILE A O 1
ATOM 1776 N N . ILE A 1 213 ? -5.090 13.167 -15.508 1.00 47.81 213 ILE A N 1
ATOM 1777 C CA . ILE A 1 213 ? -5.887 11.954 -15.752 1.00 47.81 213 ILE A CA 1
ATOM 1778 C C . ILE A 1 213 ? -4.985 10.715 -15.654 1.00 47.81 213 ILE A C 1
ATOM 1780 O O . ILE A 1 213 ? -4.055 10.568 -16.443 1.00 47.81 213 ILE A O 1
ATOM 1784 N N . GLY A 1 214 ? -5.281 9.818 -14.715 1.00 39.28 214 GLY A N 1
ATOM 1785 C CA . GLY A 1 214 ? -4.880 8.411 -14.757 1.00 39.28 214 GLY A CA 1
ATOM 1786 C C . GLY A 1 214 ? -6.164 7.593 -14.777 1.00 39.28 214 GLY A C 1
ATOM 1787 O O . GLY A 1 214 ? -6.796 7.433 -13.738 1.00 39.28 214 GLY A O 1
ATOM 1788 N N . GLY A 1 215 ? -6.619 7.207 -15.967 1.00 49.47 215 GLY A N 1
ATOM 1789 C CA . GLY A 1 215 ? -7.885 6.504 -16.154 1.00 49.47 215 GLY A CA 1
ATOM 1790 C C . GLY A 1 215 ? -7.646 5.111 -16.712 1.00 49.47 215 GLY A C 1
ATOM 1791 O O . GLY A 1 215 ? -6.889 4.952 -17.666 1.00 49.47 215 GLY A O 1
ATOM 1792 N N . GLU A 1 216 ? -8.311 4.111 -16.140 1.00 46.91 216 GLU A N 1
ATOM 1793 C CA . GLU A 1 216 ? -8.515 2.829 -16.810 1.00 46.91 216 GLU A CA 1
ATOM 1794 C C . GLU A 1 216 ? -9.661 3.006 -17.811 1.00 46.91 216 GLU A C 1
ATOM 1796 O O . GLU A 1 216 ? -10.750 3.448 -17.438 1.00 46.91 216 GLU A O 1
ATOM 1801 N N . THR A 1 217 ? -9.433 2.703 -19.090 1.00 47.75 217 THR A N 1
ATOM 1802 C CA . THR A 1 217 ? -10.485 2.831 -20.113 1.00 47.75 217 THR A CA 1
ATOM 1803 C C . THR A 1 217 ? -10.686 1.523 -20.879 1.00 47.75 217 THR A C 1
ATOM 1805 O O . THR A 1 217 ? -9.745 1.046 -21.517 1.00 47.75 217 THR A O 1
ATOM 1808 N N . PRO A 1 218 ? -11.900 0.931 -20.840 1.00 38.50 218 PRO A N 1
ATOM 1809 C CA . PRO A 1 218 ? -12.240 -0.235 -21.649 1.00 38.50 218 PRO A CA 1
ATOM 1810 C C . PRO A 1 218 ? -12.361 0.119 -23.138 1.00 38.50 218 PRO A C 1
ATOM 1812 O O . PRO A 1 218 ? -13.029 1.083 -23.531 1.00 38.50 218 PRO A O 1
ATOM 1815 N N . ILE A 1 219 ? -11.779 -0.713 -23.990 1.00 41.72 219 ILE A N 1
ATOM 1816 C CA . ILE A 1 219 ? -11.804 -0.625 -25.446 1.00 41.72 219 ILE A CA 1
ATOM 1817 C C . ILE A 1 219 ? -13.036 -1.396 -25.938 1.00 41.72 219 ILE A C 1
ATOM 1819 O O . ILE A 1 219 ? -12.956 -2.495 -26.468 1.00 41.72 219 ILE A O 1
ATOM 1823 N N . GLY A 1 220 ? -14.225 -0.811 -25.759 1.00 28.62 220 GLY A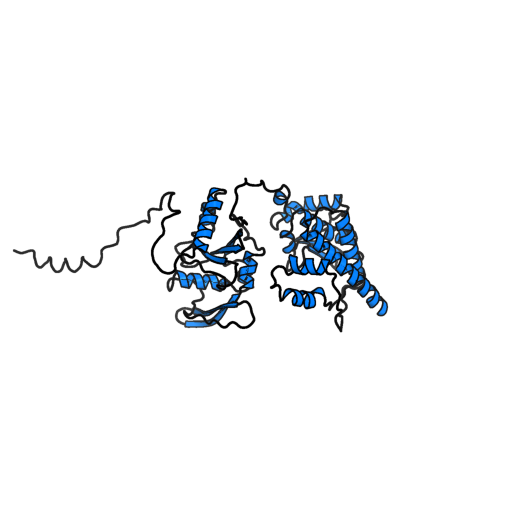 N 1
ATOM 1824 C CA . GLY A 1 220 ? -15.442 -1.312 -26.407 1.00 28.62 220 GLY A CA 1
ATOM 1825 C C . GLY A 1 220 ? -16.739 -1.117 -25.624 1.00 28.62 220 GLY A C 1
ATOM 1826 O O . GLY A 1 220 ? -16.843 -1.496 -24.466 1.00 28.62 220 GLY A O 1
ATOM 1827 N N . GLY A 1 221 ? -17.759 -0.587 -26.310 1.00 26.16 221 GLY A N 1
ATOM 1828 C CA . GLY A 1 221 ? -19.148 -0.528 -25.835 1.00 26.16 221 GLY A CA 1
ATOM 1829 C C . GLY A 1 221 ? -19.528 0.793 -25.166 1.00 26.16 221 GLY A C 1
ATOM 1830 O O . GLY A 1 221 ? -18.981 1.169 -24.140 1.00 26.16 221 GLY A O 1
ATOM 1831 N N . GLY A 1 222 ? -20.464 1.523 -25.777 1.00 32.34 222 GLY A N 1
ATOM 1832 C CA . GLY A 1 222 ? -20.972 2.788 -25.249 1.00 32.34 222 GLY A CA 1
ATOM 1833 C C . GLY A 1 222 ? -21.728 2.648 -23.925 1.00 32.34 222 GLY A C 1
ATOM 1834 O O . GLY A 1 222 ? -22.331 1.619 -23.638 1.00 32.34 222 GLY A O 1
ATOM 1835 N N . GLY A 1 223 ? -21.747 3.732 -23.156 1.00 25.12 223 GLY A N 1
ATOM 1836 C CA . GLY A 1 223 ? -22.531 3.859 -21.932 1.00 25.12 223 GLY A CA 1
ATOM 1837 C C . GLY A 1 223 ? -22.041 5.067 -21.149 1.00 25.12 223 GLY A C 1
ATOM 1838 O O . GLY A 1 223 ? -20.839 5.243 -21.012 1.00 25.12 223 GLY A O 1
ATOM 1839 N N . GLY A 1 224 ? -22.960 5.941 -20.741 1.00 25.97 224 GLY A N 1
ATOM 1840 C CA . GLY A 1 224 ? -22.655 7.253 -20.173 1.00 25.97 224 GLY A CA 1
ATOM 1841 C C . GLY A 1 224 ? -21.668 7.229 -19.005 1.00 25.97 224 GLY A C 1
ATOM 1842 O O . GLY A 1 224 ? -21.593 6.267 -18.247 1.00 25.97 224 GLY A O 1
ATOM 1843 N N . THR A 1 225 ? -20.950 8.342 -18.865 1.00 27.23 225 THR A N 1
ATOM 1844 C CA . THR A 1 225 ? -20.187 8.718 -17.670 1.00 27.23 225 THR A CA 1
ATOM 1845 C C . THR A 1 225 ? -20.949 8.336 -16.397 1.00 27.23 225 THR A C 1
ATOM 1847 O O . THR A 1 225 ? -22.035 8.889 -16.175 1.00 27.23 225 THR A O 1
ATOM 1850 N N . PRO A 1 226 ? -20.423 7.441 -15.542 1.00 31.38 226 PRO A N 1
ATOM 1851 C CA . PRO A 1 226 ? -20.895 7.368 -14.175 1.00 31.38 226 PRO A CA 1
ATOM 1852 C C . PRO A 1 226 ? -20.434 8.657 -13.494 1.00 31.38 226 PRO A C 1
ATOM 1854 O O . PRO A 1 226 ? -19.262 9.021 -13.564 1.00 31.38 226 PRO A O 1
ATOM 1857 N N . SER A 1 227 ? -21.352 9.375 -12.855 1.00 32.03 227 SER A N 1
ATOM 1858 C CA . SER A 1 227 ? -20.949 10.319 -11.813 1.00 32.03 227 SER A CA 1
ATOM 1859 C C . SER A 1 227 ? -20.097 9.566 -10.780 1.00 32.03 227 SER A C 1
ATOM 1861 O O . SER A 1 227 ? -20.419 8.400 -10.515 1.00 32.03 227 SER A O 1
ATOM 1863 N N . PRO A 1 228 ? -19.040 10.184 -10.212 1.00 35.16 228 PRO A N 1
ATOM 1864 C CA . PRO A 1 228 ? -18.255 9.548 -9.163 1.00 35.16 228 PRO A CA 1
ATOM 1865 C C . PRO A 1 228 ? -19.207 9.061 -8.077 1.00 35.16 228 PRO A C 1
ATOM 1867 O O . PRO A 1 228 ? -20.190 9.732 -7.736 1.00 35.16 228 PRO A O 1
ATOM 1870 N N . SER A 1 229 ? -18.970 7.846 -7.588 1.00 39.34 229 SER A N 1
ATOM 1871 C CA . SER A 1 229 ? -19.788 7.343 -6.493 1.00 39.34 229 SER A CA 1
ATOM 1872 C C . SER A 1 229 ? -19.636 8.297 -5.294 1.00 39.34 229 SER A C 1
ATOM 1874 O O . SER A 1 229 ? -18.560 8.872 -5.112 1.00 39.34 229 SER A O 1
ATOM 1876 N N . PRO A 1 230 ? -20.661 8.469 -4.442 1.00 48.41 230 PRO A N 1
ATOM 1877 C CA . PRO A 1 230 ? -20.566 9.321 -3.251 1.00 48.41 230 PRO A CA 1
ATOM 1878 C C . PRO A 1 230 ? -19.389 8.986 -2.313 1.00 48.41 230 PRO A C 1
ATOM 1880 O O . PRO A 1 230 ? -19.043 9.798 -1.456 1.00 48.41 230 PRO A O 1
ATOM 1883 N N . ASP A 1 231 ? -18.797 7.797 -2.458 1.00 49.59 231 ASP A N 1
ATOM 1884 C CA . ASP A 1 231 ? -17.641 7.330 -1.693 1.00 49.59 231 ASP A CA 1
ATOM 1885 C C . ASP A 1 231 ? -16.297 7.793 -2.290 1.00 49.59 231 ASP A C 1
ATOM 1887 O O . ASP A 1 231 ? -15.332 7.951 -1.544 1.00 49.59 231 ASP A O 1
ATOM 1891 N N . GLU A 1 232 ? -16.212 8.076 -3.596 1.00 54.12 232 GLU A N 1
ATOM 1892 C CA . GLU A 1 232 ? -14.985 8.605 -4.220 1.00 54.12 232 GLU A CA 1
ATOM 1893 C C . GLU A 1 232 ? -14.722 10.061 -3.824 1.00 54.12 232 GLU A C 1
ATOM 1895 O O . GLU A 1 232 ? -13.579 10.425 -3.553 1.00 54.12 232 GLU A O 1
ATOM 1900 N N . GLU A 1 233 ? -15.771 10.880 -3.694 1.00 59.88 233 GLU A N 1
ATOM 1901 C CA . GLU A 1 233 ? -15.646 12.268 -3.216 1.00 59.88 233 GLU A CA 1
ATOM 1902 C C . GLU A 1 233 ? -15.178 12.354 -1.753 1.00 59.88 233 GLU A C 1
ATOM 1904 O O . GLU A 1 233 ? -14.619 13.368 -1.334 1.00 59.88 233 GLU A O 1
ATOM 1909 N N . LYS A 1 234 ? -15.393 11.290 -0.970 1.00 73.62 234 LYS A N 1
ATOM 1910 C CA . LYS A 1 234 ? -15.048 11.230 0.458 1.00 73.62 234 LYS A CA 1
ATOM 1911 C C . LYS A 1 234 ? -13.709 10.565 0.742 1.00 73.62 234 LYS A C 1
ATOM 1913 O O . LYS A 1 234 ? -13.243 10.626 1.880 1.00 73.62 234 LYS A O 1
ATOM 1918 N N . LYS A 1 235 ? -13.096 9.924 -0.257 1.00 85.81 235 LYS A N 1
ATOM 1919 C CA . LYS A 1 235 ? -11.867 9.151 -0.081 1.00 85.81 235 LYS A CA 1
ATOM 1920 C C . LYS A 1 235 ? -10.772 10.007 0.560 1.00 85.81 235 LYS A C 1
ATOM 1922 O O . LYS A 1 235 ? -10.480 11.130 0.136 1.00 85.81 235 LYS A O 1
ATOM 1927 N N . LEU A 1 236 ? -10.150 9.462 1.599 1.00 85.44 236 LEU A N 1
ATOM 1928 C CA . LEU A 1 236 ? -9.030 10.109 2.259 1.00 85.44 236 LEU A CA 1
ATOM 1929 C C . LEU A 1 236 ? -7.787 9.980 1.378 1.00 85.44 236 LEU A C 1
ATOM 1931 O O . LEU A 1 236 ? -7.522 8.935 0.783 1.00 85.44 236 LEU A O 1
ATOM 1935 N N . THR A 1 237 ? -7.024 11.061 1.316 1.00 84.94 237 THR A N 1
ATOM 1936 C CA . THR A 1 237 ? -5.758 11.206 0.598 1.00 84.94 237 THR A CA 1
ATOM 1937 C C . THR A 1 237 ? -4.739 11.846 1.533 1.00 84.94 237 THR A C 1
ATOM 1939 O O . THR A 1 237 ? -5.104 12.466 2.536 1.00 84.94 237 THR A O 1
ATOM 1942 N N . SER A 1 238 ? -3.453 11.757 1.200 1.00 80.38 238 SER A N 1
ATOM 1943 C CA . SER A 1 238 ? -2.396 12.446 1.951 1.00 80.38 238 SER A CA 1
ATOM 1944 C C . SER A 1 238 ? -2.668 13.953 2.092 1.00 80.38 238 SER A C 1
ATOM 1946 O O . SER A 1 238 ? -2.422 14.529 3.151 1.00 80.38 238 SER A O 1
ATOM 1948 N N . ASN A 1 239 ? -3.256 14.568 1.061 1.00 78.50 239 ASN A N 1
ATOM 1949 C CA . ASN A 1 239 ? -3.558 15.998 1.010 1.00 78.50 239 ASN A CA 1
ATOM 1950 C C . ASN A 1 239 ? -4.744 16.407 1.895 1.00 78.50 239 ASN A C 1
ATOM 1952 O O . ASN A 1 239 ? -4.717 17.485 2.487 1.00 78.50 239 ASN A O 1
ATOM 1956 N N . ASN A 1 240 ? -5.785 15.573 1.990 1.00 82.88 240 ASN A N 1
ATOM 1957 C CA . ASN A 1 240 ? -7.001 15.907 2.742 1.00 82.88 240 ASN A CA 1
ATOM 1958 C C . ASN A 1 240 ? -7.055 15.277 4.147 1.00 82.88 240 ASN A C 1
ATOM 1960 O O . ASN A 1 240 ? -7.966 15.591 4.918 1.00 82.88 240 ASN A O 1
ATOM 1964 N N . LEU A 1 241 ? -6.095 14.416 4.509 1.00 86.50 241 LEU A N 1
ATOM 1965 C CA . LEU A 1 241 ? -6.091 13.713 5.792 1.00 86.50 241 LEU A CA 1
ATOM 1966 C C . LEU A 1 241 ? -6.153 14.697 6.962 1.00 86.50 241 LEU A C 1
ATOM 1968 O O . LEU A 1 241 ? -7.050 14.606 7.796 1.00 86.50 241 LEU A O 1
ATOM 1972 N N . MET A 1 242 ? -5.238 15.672 6.999 1.00 88.12 242 MET A N 1
ATOM 1973 C CA . MET A 1 242 ? -5.124 16.601 8.130 1.00 88.12 242 MET A CA 1
ATOM 1974 C C . MET A 1 242 ? -6.359 17.488 8.295 1.00 88.12 242 MET A C 1
ATOM 1976 O O . MET A 1 242 ? -6.756 17.778 9.422 1.00 88.12 242 MET A O 1
ATOM 1980 N N . THR A 1 243 ? -7.004 17.876 7.192 1.00 91.19 243 THR A N 1
ATOM 1981 C CA . THR A 1 243 ? -8.267 18.626 7.232 1.00 91.19 243 THR A CA 1
ATOM 1982 C C . THR A 1 243 ? -9.448 17.761 7.674 1.00 91.19 243 THR A C 1
ATOM 1984 O O . THR A 1 243 ? -10.406 18.290 8.229 1.00 91.19 243 THR A O 1
ATOM 1987 N N . SER A 1 244 ? -9.362 16.440 7.492 1.00 90.50 244 SER A N 1
ATOM 1988 C CA . SER A 1 244 ? -10.418 15.481 7.842 1.00 90.50 244 SER A CA 1
ATOM 1989 C C . SER A 1 244 ? -10.294 14.928 9.269 1.00 90.50 244 SER A C 1
ATOM 1991 O O . SER A 1 244 ? -11.225 14.296 9.758 1.00 90.50 244 SER A O 1
ATOM 1993 N N . VAL A 1 245 ? -9.185 15.183 9.984 1.00 93.38 245 VAL A N 1
ATOM 1994 C CA . VAL A 1 245 ? -8.925 14.627 11.332 1.00 93.38 245 VAL A CA 1
ATOM 1995 C C . VAL A 1 245 ? -10.061 14.902 12.319 1.00 93.38 245 VAL A C 1
ATOM 1997 O O . VAL A 1 245 ? -10.433 14.012 13.079 1.00 93.38 245 VAL A O 1
ATOM 2000 N N . ALA A 1 246 ? -10.627 16.112 12.320 1.00 92.94 246 ALA A N 1
ATOM 2001 C CA . ALA A 1 246 ? -11.713 16.457 13.239 1.00 92.94 246 ALA A CA 1
ATOM 2002 C C . ALA A 1 246 ? -12.979 15.619 12.981 1.00 92.94 246 ALA A C 1
ATOM 2004 O O . ALA A 1 246 ? -13.630 15.167 13.923 1.00 92.94 246 ALA A O 1
ATOM 2005 N N . GLU A 1 247 ? -13.305 15.380 11.710 1.00 93.88 247 GLU A N 1
ATOM 2006 C CA . GLU A 1 247 ? -14.434 14.538 11.315 1.00 93.88 247 GLU A CA 1
ATOM 2007 C C . GLU A 1 247 ? -14.166 13.063 11.624 1.00 93.88 247 GLU A C 1
ATOM 2009 O O . GLU A 1 247 ? -15.031 12.394 12.186 1.00 93.88 247 GLU A O 1
ATOM 2014 N N . ILE A 1 248 ? -12.950 12.579 11.351 1.00 95.12 248 ILE A N 1
ATOM 2015 C CA . ILE A 1 248 ? -12.521 11.216 11.685 1.00 95.12 248 ILE A CA 1
ATOM 2016 C C . ILE A 1 248 ? -12.680 10.967 13.187 1.00 95.12 248 ILE A C 1
ATOM 2018 O O . ILE A 1 248 ? -13.325 10.000 13.576 1.00 95.12 248 ILE A O 1
ATOM 2022 N N . LYS A 1 249 ? -12.158 11.855 14.042 1.00 96.56 249 LYS A N 1
ATOM 2023 C CA . LYS A 1 249 ? -12.272 11.719 15.504 1.00 96.56 249 LYS A CA 1
ATOM 2024 C C . LYS A 1 249 ? -13.722 11.672 15.966 1.00 96.56 249 LYS A C 1
ATOM 2026 O O . LYS A 1 249 ? -14.086 10.802 16.754 1.00 96.56 249 LYS A O 1
ATOM 2031 N N . LYS A 1 250 ? -14.564 12.555 15.422 1.00 95.19 250 LYS A N 1
ATOM 2032 C CA . LYS A 1 250 ? -16.002 12.550 15.699 1.00 95.19 250 LYS A CA 1
ATOM 2033 C C . LYS A 1 250 ? -16.641 11.210 15.315 1.00 95.19 250 LYS A C 1
ATOM 2035 O O . LYS A 1 250 ? -17.369 10.641 16.121 1.00 95.19 250 LYS A O 1
ATOM 2040 N N . MET A 1 251 ? -16.340 10.695 14.124 1.00 94.88 251 MET A N 1
ATOM 2041 C CA . MET A 1 251 ? -16.861 9.415 13.644 1.00 94.88 251 MET A CA 1
ATOM 2042 C C . MET A 1 251 ? -16.399 8.247 14.522 1.00 94.88 251 MET A C 1
ATOM 2044 O O . MET A 1 251 ? -17.216 7.434 14.940 1.00 94.88 251 MET A O 1
ATOM 2048 N N . MET A 1 252 ? -15.111 8.182 14.871 1.00 96.38 252 MET A N 1
ATOM 2049 C CA . MET A 1 252 ? -14.579 7.136 15.753 1.00 96.38 252 MET A CA 1
ATOM 2050 C C . MET A 1 252 ? -15.237 7.174 17.134 1.00 96.38 252 MET A C 1
ATOM 2052 O O . MET A 1 252 ? -15.599 6.127 17.673 1.00 96.38 252 MET A O 1
ATOM 2056 N N . LYS A 1 253 ? -15.484 8.376 17.667 1.00 94.25 253 LYS A N 1
ATOM 2057 C CA . LYS A 1 253 ? -16.196 8.570 18.933 1.00 94.25 253 LYS A CA 1
ATOM 2058 C C . LYS A 1 253 ? -17.636 8.062 18.870 1.00 94.25 253 LYS A C 1
ATOM 2060 O O . LYS A 1 253 ? -18.079 7.385 19.795 1.00 94.25 253 LYS A O 1
ATOM 2065 N N . GLU A 1 254 ? -18.352 8.331 17.778 1.00 92.56 254 GLU A N 1
ATOM 2066 C CA . GLU A 1 254 ? -19.701 7.795 17.530 1.00 92.56 254 GLU A CA 1
ATOM 2067 C C . GLU A 1 254 ? -19.706 6.259 17.413 1.00 92.56 254 GLU A C 1
ATOM 2069 O O . GLU A 1 254 ? -20.665 5.614 17.834 1.00 92.56 254 GLU A O 1
ATOM 2074 N N . LEU A 1 255 ? -18.609 5.668 16.928 1.00 90.31 255 LEU A N 1
ATOM 2075 C CA . LEU A 1 255 ? -18.387 4.217 16.866 1.00 90.31 255 LEU A CA 1
ATOM 2076 C C . LEU A 1 255 ? -17.846 3.615 18.183 1.00 90.31 255 LEU A C 1
ATOM 2078 O O . LEU A 1 255 ? -17.522 2.427 18.235 1.00 90.31 255 LEU A O 1
ATOM 2082 N N . GLY A 1 256 ? -17.756 4.407 19.257 1.00 90.44 256 GLY A N 1
ATOM 2083 C CA . GLY A 1 256 ? -17.355 3.950 20.592 1.00 90.44 256 GLY A CA 1
ATOM 2084 C C . GLY A 1 256 ? -15.849 3.978 20.874 1.00 90.44 256 GLY A C 1
ATOM 2085 O O . GLY A 1 256 ? -15.425 3.471 21.910 1.00 90.44 256 GLY A O 1
ATOM 2086 N N . CYS A 1 257 ? -15.042 4.577 19.998 1.00 93.69 257 CYS A N 1
ATOM 2087 C CA . CYS A 1 257 ? -13.610 4.794 20.209 1.00 93.69 257 CYS A CA 1
ATOM 2088 C C . CYS A 1 257 ? -13.328 6.290 20.418 1.00 93.69 257 CYS A C 1
ATOM 2090 O O . CYS A 1 257 ? -13.182 7.042 19.456 1.00 93.69 257 CYS A O 1
ATOM 2092 N N . ASP A 1 258 ? -13.247 6.734 21.676 1.00 95.62 258 ASP A N 1
ATOM 2093 C CA . ASP A 1 258 ? -12.875 8.120 21.986 1.00 95.62 258 ASP A CA 1
ATOM 2094 C C . ASP A 1 258 ? -11.366 8.333 21.793 1.00 95.62 258 ASP A C 1
ATOM 2096 O O . ASP A 1 258 ? -10.544 7.863 22.582 1.00 95.62 258 ASP A O 1
ATOM 2100 N N . ILE A 1 259 ? -11.015 9.022 20.707 1.00 96.94 259 ILE A N 1
ATOM 2101 C CA . ILE A 1 259 ? -9.636 9.317 20.300 1.00 96.94 259 ILE A CA 1
ATOM 2102 C C . ILE A 1 259 ? -9.374 10.830 20.214 1.00 96.94 259 ILE A C 1
ATOM 2104 O O . ILE A 1 259 ? -8.497 11.275 19.467 1.00 96.94 259 ILE A O 1
ATOM 2108 N N . ASP A 1 260 ? -10.124 11.639 20.972 1.00 96.06 260 ASP A N 1
ATOM 2109 C CA . ASP A 1 260 ? -10.016 13.104 20.940 1.00 96.06 260 ASP A CA 1
ATOM 2110 C C . ASP A 1 260 ? -8.589 13.592 21.252 1.00 96.06 260 ASP A C 1
ATOM 2112 O O . ASP A 1 260 ? -8.073 14.472 20.556 1.00 96.06 260 ASP A O 1
ATOM 2116 N N . ASP A 1 261 ? -7.906 12.944 22.198 1.00 94.56 261 ASP A N 1
ATOM 2117 C CA . ASP A 1 261 ? -6.535 13.279 22.613 1.00 94.56 261 ASP A CA 1
ATOM 2118 C C . ASP A 1 261 ? -5.439 12.548 21.809 1.00 94.56 261 ASP A C 1
ATOM 2120 O O . ASP A 1 261 ? -4.245 12.781 22.008 1.00 94.56 261 ASP A O 1
ATOM 2124 N N . VAL A 1 262 ? -5.813 11.666 20.877 1.00 97.12 262 VAL A N 1
ATOM 2125 C CA . VAL A 1 262 ? -4.861 10.894 20.063 1.00 97.12 262 VAL A CA 1
ATOM 2126 C C . VAL A 1 262 ? -4.396 11.728 18.873 1.00 97.12 262 VAL A C 1
ATOM 2128 O O . VAL A 1 262 ? -5.194 12.360 18.175 1.00 97.12 262 VAL A O 1
ATOM 2131 N N . THR A 1 263 ? -3.092 11.735 18.605 1.00 96.69 263 THR A N 1
ATOM 2132 C CA . THR A 1 263 ? -2.557 12.394 17.403 1.00 96.69 263 THR A CA 1
ATOM 2133 C C . THR A 1 263 ? -2.767 11.497 16.185 1.00 96.69 263 THR A C 1
ATOM 2135 O O . THR A 1 263 ? -2.488 10.306 16.256 1.00 96.69 263 THR A O 1
ATOM 2138 N N . ILE A 1 264 ? -3.221 12.060 15.062 1.00 95.50 264 ILE A N 1
ATOM 2139 C CA . ILE A 1 264 ? -3.266 11.373 13.761 1.00 95.50 264 ILE A CA 1
ATOM 2140 C C . ILE A 1 264 ? -2.294 12.092 12.829 1.00 95.50 264 ILE A C 1
ATOM 2142 O O . ILE A 1 264 ? -2.364 13.316 12.701 1.00 95.50 264 ILE A O 1
ATOM 2146 N N . LYS A 1 265 ? -1.375 11.354 12.206 1.00 90.31 265 LYS A N 1
ATOM 2147 C CA . LYS A 1 265 ? -0.370 11.909 11.286 1.00 90.31 265 LYS A CA 1
ATOM 2148 C C . LYS A 1 265 ? -0.016 10.913 10.184 1.00 90.31 265 LYS A C 1
ATOM 2150 O O . LYS A 1 265 ? -0.290 9.723 10.311 1.00 90.31 265 LYS A O 1
ATOM 2155 N N . LEU A 1 266 ? 0.661 11.391 9.144 1.00 84.94 266 LEU A N 1
ATOM 2156 C CA . LEU A 1 266 ? 1.324 10.514 8.179 1.00 84.94 266 LEU A CA 1
ATOM 2157 C C . LEU A 1 266 ? 2.514 9.806 8.844 1.00 84.94 266 LEU A C 1
ATOM 2159 O O . LEU A 1 266 ? 3.323 10.434 9.534 1.00 84.94 266 LEU A O 1
ATOM 2163 N N . GLY A 1 267 ? 2.594 8.493 8.654 1.00 75.00 267 GLY A N 1
ATOM 2164 C CA . GLY A 1 267 ? 3.720 7.668 9.069 1.00 75.00 267 GLY A CA 1
ATOM 2165 C C . GLY A 1 267 ? 4.890 7.803 8.096 1.00 75.00 267 GLY A C 1
ATOM 2166 O O . GLY A 1 267 ? 4.699 7.875 6.886 1.00 75.00 267 GLY A O 1
ATOM 2167 N N . ILE A 1 268 ? 6.109 7.807 8.631 1.00 68.56 268 ILE A N 1
ATOM 2168 C CA . ILE A 1 268 ? 7.347 7.728 7.847 1.00 68.56 268 ILE A CA 1
ATOM 2169 C C . ILE A 1 268 ? 7.810 6.267 7.892 1.00 68.56 268 ILE A C 1
ATOM 2171 O O . ILE A 1 268 ? 7.771 5.661 8.965 1.00 68.56 268 ILE A O 1
ATOM 2175 N N . GLU A 1 269 ? 8.206 5.703 6.745 1.00 65.12 269 GLU A N 1
ATOM 2176 C CA . GLU A 1 269 ? 8.709 4.321 6.623 1.00 65.12 269 GLU A CA 1
ATOM 2177 C C . GLU A 1 269 ? 7.769 3.275 7.253 1.00 65.12 269 GLU A C 1
ATOM 2179 O O . GLU A 1 269 ? 8.059 2.641 8.273 1.00 65.12 269 GLU A O 1
ATOM 2184 N N . CYS A 1 270 ? 6.592 3.103 6.649 1.00 62.28 270 CYS A N 1
ATOM 2185 C CA . CYS A 1 270 ? 5.576 2.192 7.158 1.00 62.28 270 CYS A CA 1
ATOM 2186 C C . CYS A 1 270 ? 5.071 1.224 6.080 1.00 62.28 270 CYS A C 1
ATOM 2188 O O . CYS A 1 270 ? 4.549 1.645 5.052 1.00 62.28 270 CYS A O 1
ATOM 2190 N N . GLY A 1 271 ? 5.222 -0.080 6.341 1.00 63.62 271 GLY A N 1
ATOM 2191 C CA . GLY A 1 271 ? 4.788 -1.162 5.447 1.00 63.62 271 GLY A CA 1
ATOM 2192 C C . GLY A 1 271 ? 3.379 -1.718 5.713 1.00 63.62 271 GLY A C 1
ATOM 2193 O O . GLY A 1 271 ? 2.936 -2.588 4.954 1.00 63.62 271 GLY A O 1
ATOM 2194 N N . SER A 1 272 ? 2.701 -1.254 6.772 1.00 76.31 272 SER A N 1
ATOM 2195 C CA . SER A 1 272 ? 1.303 -1.588 7.099 1.00 76.31 272 SER A CA 1
ATOM 2196 C C . SER A 1 272 ? 0.320 -0.601 6.451 1.00 76.31 272 SER A C 1
ATOM 2198 O O . SER A 1 272 ? 0.734 0.287 5.706 1.00 76.31 272 SER A O 1
ATOM 2200 N N . ASN A 1 273 ? -0.982 -0.764 6.710 1.00 86.44 273 ASN A N 1
ATOM 2201 C CA . ASN A 1 273 ? -2.011 0.192 6.284 1.00 86.44 273 ASN A CA 1
ATOM 2202 C C . ASN A 1 273 ? -2.008 1.420 7.209 1.00 86.44 273 ASN A C 1
ATOM 2204 O O . ASN A 1 273 ? -1.887 2.555 6.765 1.00 86.44 273 ASN A O 1
ATOM 2208 N N . ALA A 1 274 ? -2.061 1.185 8.513 1.00 91.75 274 ALA A N 1
ATOM 2209 C CA . ALA A 1 274 ? -1.827 2.171 9.556 1.00 91.75 274 ALA A CA 1
ATOM 2210 C C . ALA A 1 274 ? -1.161 1.460 10.747 1.00 91.75 274 ALA A C 1
ATOM 2212 O O . ALA A 1 274 ? -0.914 0.250 10.685 1.00 91.75 274 ALA A O 1
ATOM 2213 N N . ARG A 1 275 ? -0.769 2.208 11.780 1.00 91.50 275 ARG A N 1
ATOM 2214 C CA . ARG A 1 275 ? -0.314 1.638 13.057 1.00 91.50 275 ARG A CA 1
ATOM 2215 C C . ARG A 1 275 ? -0.503 2.613 14.210 1.00 91.50 275 ARG A C 1
ATOM 2217 O O . ARG A 1 275 ? -0.362 3.823 14.024 1.00 91.50 275 ARG A O 1
ATOM 2224 N N . VAL A 1 276 ? -0.678 2.095 15.421 1.00 93.81 276 VAL A N 1
ATOM 2225 C CA . VAL A 1 276 ? -0.538 2.878 16.657 1.00 93.81 276 VAL A CA 1
ATOM 2226 C C . VAL A 1 276 ? 0.908 2.854 17.159 1.00 93.81 276 VAL A C 1
ATOM 2228 O O . VAL A 1 276 ? 1.475 1.797 17.429 1.00 93.81 276 VAL A O 1
ATOM 2231 N N . SER A 1 277 ? 1.499 4.033 17.352 1.00 90.31 277 SER A N 1
ATOM 2232 C CA . SER A 1 277 ? 2.738 4.215 18.112 1.00 90.31 277 SER A CA 1
ATOM 2233 C C . SER A 1 277 ? 2.441 4.789 19.501 1.00 90.31 277 SER A C 1
ATOM 2235 O O . SER A 1 277 ? 1.485 5.544 19.693 1.00 90.31 277 SER A O 1
ATOM 2237 N N . VAL A 1 278 ? 3.241 4.399 20.496 1.00 89.88 278 VAL A N 1
ATOM 2238 C CA . VAL A 1 278 ? 3.094 4.840 21.892 1.00 89.88 278 VAL A CA 1
ATOM 2239 C C . VAL A 1 278 ? 4.395 5.490 22.342 1.00 89.88 278 VAL A C 1
ATOM 2241 O O . VAL A 1 278 ? 5.446 4.849 22.318 1.00 89.88 278 VAL A O 1
ATOM 2244 N N . ASP A 1 279 ? 4.330 6.751 22.760 1.00 88.25 279 ASP A N 1
ATOM 2245 C CA . ASP A 1 279 ? 5.460 7.453 23.366 1.00 88.25 279 ASP A CA 1
ATOM 2246 C C . ASP A 1 279 ? 5.791 6.812 24.722 1.00 88.25 279 ASP A C 1
ATOM 2248 O O . ASP A 1 279 ? 4.968 6.762 25.638 1.00 88.25 279 ASP A O 1
ATOM 2252 N N . GLU A 1 280 ? 7.014 6.301 24.857 1.00 85.75 280 GLU A N 1
ATOM 2253 C CA . GLU A 1 280 ? 7.446 5.564 26.046 1.00 85.75 280 GLU A CA 1
ATOM 2254 C C . GLU A 1 280 ? 7.540 6.424 27.311 1.00 85.75 280 GLU A C 1
ATOM 2256 O O . GLU A 1 280 ? 7.529 5.883 28.416 1.00 85.75 280 GLU A O 1
ATOM 2261 N N . LYS A 1 281 ? 7.642 7.752 27.179 1.00 88.69 281 LYS A N 1
ATOM 2262 C CA . LYS A 1 281 ? 7.822 8.659 28.320 1.00 88.69 281 LYS A CA 1
ATOM 2263 C C . LYS A 1 281 ? 6.507 9.037 28.980 1.00 88.69 281 LYS A C 1
ATOM 2265 O O . LYS A 1 281 ? 6.463 9.191 30.197 1.00 88.69 281 LYS A O 1
ATOM 2270 N N . ASN A 1 282 ? 5.465 9.253 28.186 1.00 89.19 282 ASN A N 1
ATOM 2271 C CA . ASN A 1 282 ? 4.188 9.796 28.658 1.00 89.19 282 ASN A CA 1
ATOM 2272 C C . ASN A 1 282 ? 2.983 8.903 28.309 1.00 89.19 282 ASN A C 1
ATOM 2274 O O . ASN A 1 282 ? 1.874 9.205 28.740 1.00 89.19 282 ASN A O 1
ATOM 2278 N N . GLY A 1 283 ? 3.185 7.811 27.563 1.00 88.06 283 GLY A N 1
ATOM 2279 C CA . GLY A 1 283 ? 2.125 6.901 27.134 1.00 88.06 283 GLY A CA 1
ATOM 2280 C C . GLY A 1 283 ? 1.209 7.470 26.048 1.00 88.06 283 GLY A C 1
ATOM 2281 O O . GLY A 1 283 ? 0.192 6.848 25.737 1.00 88.06 283 GLY A O 1
ATOM 2282 N N . ALA A 1 284 ? 1.531 8.637 25.479 1.00 92.62 284 ALA A N 1
ATOM 2283 C CA . ALA A 1 284 ? 0.722 9.268 24.450 1.00 92.62 284 ALA A CA 1
ATOM 2284 C C . ALA A 1 284 ? 0.695 8.395 23.194 1.00 92.62 284 ALA A C 1
ATOM 2286 O O . ALA A 1 284 ? 1.734 7.971 22.684 1.00 92.62 284 ALA A O 1
ATOM 2287 N N . LYS A 1 285 ? -0.512 8.131 22.695 1.00 95.06 285 LYS A N 1
ATOM 2288 C CA . LYS A 1 285 ? -0.727 7.321 21.498 1.00 95.06 285 LYS A CA 1
ATOM 2289 C C . LYS A 1 285 ? -0.810 8.208 20.260 1.00 95.06 285 LYS A C 1
ATOM 2291 O O . LYS A 1 285 ? -1.374 9.303 20.297 1.00 95.06 285 LYS A O 1
ATOM 2296 N N . THR A 1 286 ? -0.264 7.716 19.158 1.00 96.19 286 THR A N 1
ATOM 2297 C CA . THR A 1 286 ? -0.360 8.336 17.837 1.00 96.19 286 THR A CA 1
ATOM 2298 C C . THR A 1 286 ? -0.798 7.288 16.827 1.00 96.19 286 THR A C 1
ATOM 2300 O O . THR A 1 286 ? -0.182 6.231 16.744 1.00 96.19 286 THR A O 1
ATOM 2303 N N . ILE A 1 287 ? -1.838 7.584 16.052 1.00 96.94 287 ILE A N 1
ATOM 2304 C CA . ILE A 1 287 ? -2.206 6.804 14.870 1.00 96.94 287 ILE A CA 1
ATOM 2305 C C . ILE A 1 287 ? -1.385 7.341 13.694 1.00 96.94 287 ILE A C 1
ATOM 2307 O O . ILE A 1 287 ? -1.471 8.517 13.330 1.00 96.94 287 ILE A O 1
ATOM 2311 N N . GLU A 1 288 ? -0.564 6.475 13.117 1.00 92.88 288 GLU A N 1
ATOM 2312 C CA . GLU A 1 288 ? 0.267 6.750 11.952 1.00 92.88 288 GLU A CA 1
ATOM 2313 C C . GLU A 1 288 ? -0.387 6.135 10.714 1.00 92.88 288 GLU A C 1
ATOM 2315 O O . GLU A 1 288 ? -0.516 4.917 10.614 1.00 92.88 288 GLU A O 1
ATOM 2320 N N . ILE A 1 289 ? -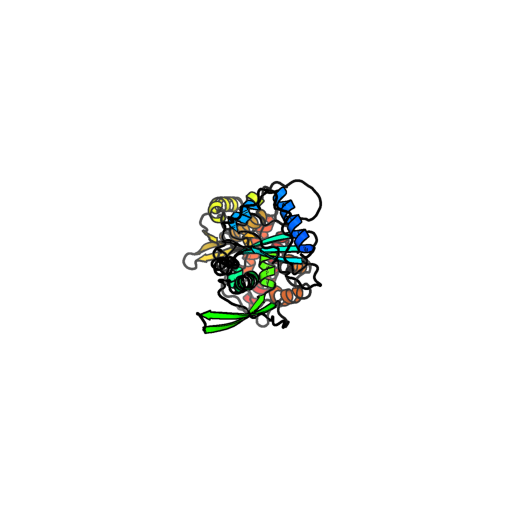0.807 6.984 9.776 1.00 90.50 289 ILE A N 1
ATOM 2321 C CA . ILE A 1 289 ? -1.402 6.578 8.499 1.00 90.50 289 ILE A CA 1
ATOM 2322 C C . ILE A 1 289 ? -0.287 6.308 7.496 1.00 90.50 289 ILE A C 1
ATOM 2324 O O . ILE A 1 289 ? 0.541 7.185 7.243 1.00 90.50 289 ILE A O 1
ATOM 2328 N N . CYS A 1 290 ? -0.253 5.102 6.938 1.00 83.56 290 CYS A N 1
ATOM 2329 C CA . CYS A 1 290 ? 0.818 4.642 6.062 1.00 83.56 290 CYS A CA 1
ATOM 2330 C C . CYS A 1 290 ? 0.383 4.678 4.594 1.00 83.56 290 CYS A C 1
ATOM 2332 O O . CYS A 1 290 ? -0.806 4.734 4.300 1.00 83.56 290 CYS A O 1
ATOM 2334 N N . ASN A 1 291 ? 1.329 4.636 3.654 1.00 77.62 291 ASN A N 1
ATOM 2335 C CA . ASN A 1 291 ? 1.022 4.880 2.238 1.00 77.62 291 ASN A CA 1
ATOM 2336 C C . ASN A 1 291 ? -0.033 3.918 1.667 1.00 77.62 291 ASN A C 1
ATOM 2338 O O . ASN A 1 291 ? -0.943 4.371 0.978 1.00 77.62 291 ASN A O 1
ATOM 2342 N N . LYS A 1 292 ? 0.015 2.631 2.048 1.00 78.81 292 LYS A N 1
ATOM 2343 C CA . LYS A 1 292 ? -0.968 1.619 1.620 1.00 78.81 292 LYS A CA 1
ATOM 2344 C C . LYS A 1 292 ? -2.408 1.970 1.994 1.00 78.81 292 LYS A C 1
ATOM 2346 O O . LYS A 1 292 ? -3.328 1.543 1.311 1.00 78.81 292 LYS A O 1
ATOM 2351 N N . PHE A 1 293 ? -2.631 2.759 3.049 1.00 84.94 293 PHE A N 1
ATOM 2352 C CA . PHE A 1 293 ? -3.966 3.223 3.444 1.00 84.94 293 PHE A CA 1
ATOM 2353 C C . PHE A 1 293 ? -4.714 3.918 2.302 1.00 84.94 293 PHE A C 1
ATOM 2355 O O . PHE A 1 293 ? -5.929 3.781 2.161 1.00 84.94 293 PHE A O 1
ATOM 2362 N N . PHE A 1 294 ? -3.994 4.686 1.487 1.00 84.25 294 PHE A N 1
ATOM 2363 C CA . PHE A 1 294 ? -4.601 5.500 0.440 1.00 84.25 294 PHE A CA 1
ATOM 2364 C C . PHE A 1 294 ? -5.025 4.679 -0.787 1.00 84.25 294 PHE A C 1
ATOM 2366 O O . PHE A 1 294 ? -5.841 5.151 -1.582 1.00 84.25 294 PHE A O 1
ATOM 2373 N N . ASP A 1 295 ? -4.574 3.429 -0.893 1.00 81.94 295 ASP A N 1
ATOM 2374 C CA . ASP A 1 295 ? -4.975 2.510 -1.962 1.00 81.94 295 ASP A CA 1
ATOM 2375 C C . ASP A 1 295 ? -6.389 1.947 -1.735 1.00 81.94 295 ASP A C 1
ATOM 2377 O O . ASP A 1 295 ? -7.069 1.562 -2.685 1.00 81.94 295 ASP A O 1
ATOM 2381 N N . TYR A 1 296 ? -6.879 1.966 -0.492 1.00 82.44 296 TYR A N 1
ATOM 2382 C CA . TYR A 1 296 ? -8.184 1.420 -0.119 1.00 82.44 296 TYR A CA 1
ATOM 2383 C C . TYR A 1 296 ? -9.362 2.327 -0.494 1.00 82.44 296 TYR A C 1
ATOM 2385 O O . TYR A 1 296 ? -9.235 3.548 -0.605 1.00 82.44 296 TYR A O 1
ATOM 2393 N N . GLU A 1 297 ? -10.542 1.729 -0.676 1.00 86.44 297 GLU A N 1
ATOM 2394 C CA . GLU A 1 297 ? -11.801 2.467 -0.830 1.00 86.44 297 GLU A CA 1
ATOM 2395 C C . GLU A 1 297 ? -12.150 3.217 0.466 1.00 86.44 297 GLU A C 1
ATOM 2397 O O . GLU A 1 297 ? -11.747 2.809 1.554 1.00 86.44 297 GLU A O 1
ATOM 2402 N N . TYR A 1 298 ? -12.946 4.288 0.387 1.00 86.75 298 TYR A N 1
ATOM 2403 C CA . TYR A 1 298 ? -13.272 5.107 1.562 1.00 86.75 298 TYR A CA 1
ATOM 2404 C C . TYR A 1 298 ? -13.839 4.291 2.739 1.00 86.75 298 TYR A C 1
ATOM 2406 O O . TYR A 1 298 ? -13.395 4.436 3.874 1.00 86.75 298 TYR A O 1
ATOM 2414 N N . LYS A 1 299 ? -14.773 3.368 2.486 1.00 86.88 299 LYS A N 1
ATOM 2415 C CA . LYS A 1 299 ? -15.334 2.490 3.533 1.00 86.88 299 LYS A CA 1
ATOM 2416 C C . LYS A 1 299 ? -14.280 1.591 4.201 1.00 86.88 299 LYS A C 1
ATOM 2418 O O . LYS A 1 299 ? -14.352 1.356 5.406 1.00 86.88 299 LYS A O 1
ATOM 2423 N N . ASP A 1 300 ? -13.281 1.144 3.443 1.00 93.50 300 ASP A N 1
ATOM 2424 C CA . ASP A 1 300 ? -12.181 0.318 3.941 1.00 93.50 300 ASP A CA 1
ATOM 2425 C C . ASP A 1 300 ? -11.212 1.181 4.760 1.00 93.50 300 ASP A C 1
ATOM 2427 O O . ASP A 1 300 ? -10.813 0.791 5.852 1.00 93.50 300 ASP A O 1
ATOM 2431 N N . GLN A 1 301 ? -10.927 2.407 4.305 1.00 95.00 301 GLN A N 1
ATOM 2432 C CA . GLN A 1 301 ? -10.152 3.406 5.048 1.00 95.00 301 GLN A CA 1
ATOM 2433 C C . GLN A 1 301 ? -10.769 3.711 6.419 1.00 95.00 301 GLN A C 1
ATOM 2435 O O . GLN A 1 301 ? -10.061 3.749 7.424 1.00 95.00 301 GLN A O 1
ATOM 2440 N N . ILE A 1 302 ? -12.091 3.890 6.490 1.00 94.31 302 ILE A N 1
ATOM 2441 C CA . ILE A 1 302 ? -12.779 4.081 7.773 1.00 94.31 302 ILE A CA 1
ATOM 2442 C C . ILE A 1 302 ? -12.686 2.819 8.644 1.00 94.31 302 ILE A C 1
ATOM 2444 O O . ILE A 1 302 ? -12.491 2.938 9.852 1.00 94.31 302 ILE A O 1
ATOM 2448 N N . SER A 1 303 ? -12.766 1.621 8.056 1.00 95.25 303 SER A N 1
ATOM 2449 C CA . SER A 1 303 ? -12.589 0.358 8.788 1.00 95.25 303 SER A CA 1
ATOM 2450 C C . SER A 1 303 ? -11.179 0.221 9.381 1.00 95.25 303 SER A C 1
ATOM 2452 O O . SER A 1 303 ? -11.043 -0.100 10.561 1.00 95.25 303 SER A O 1
ATOM 2454 N N . ILE A 1 304 ? -10.140 0.572 8.616 1.00 97.19 304 ILE A N 1
ATOM 2455 C CA . ILE A 1 304 ? -8.744 0.605 9.080 1.00 97.19 304 ILE A CA 1
ATOM 2456 C C . ILE A 1 304 ? -8.573 1.636 10.206 1.00 97.19 304 ILE A C 1
ATOM 2458 O O . ILE A 1 304 ? -7.966 1.347 11.234 1.00 97.19 304 ILE A O 1
ATOM 2462 N N . LEU A 1 305 ? -9.141 2.838 10.061 1.00 97.56 305 LEU A N 1
ATOM 2463 C CA . LEU A 1 305 ? -9.097 3.858 11.116 1.00 97.56 305 LEU A CA 1
ATOM 2464 C C . LEU A 1 305 ? -9.802 3.393 12.392 1.00 97.56 305 LEU A C 1
ATOM 2466 O O . LEU A 1 305 ? -9.308 3.657 13.489 1.00 97.56 305 LEU A O 1
ATOM 2470 N N . TYR A 1 306 ? -10.928 2.690 12.263 1.00 97.31 306 TYR A N 1
ATOM 2471 C CA . TYR A 1 306 ? -11.621 2.091 13.398 1.00 97.31 306 TYR A CA 1
ATOM 2472 C C . TYR A 1 306 ? -10.742 1.056 14.103 1.00 97.31 306 TYR A C 1
ATOM 2474 O O . TYR A 1 306 ? -10.648 1.082 15.329 1.00 97.31 306 TYR A O 1
ATOM 2482 N N . HIS A 1 307 ? -10.057 0.199 13.342 1.00 97.81 307 HIS A N 1
ATOM 2483 C CA . HIS A 1 307 ? -9.130 -0.797 13.871 1.00 97.81 307 HIS A CA 1
ATOM 2484 C C . HIS A 1 307 ? -8.049 -0.159 14.760 1.00 97.81 307 HIS A C 1
ATOM 2486 O O . HIS A 1 307 ? -7.914 -0.500 15.935 1.00 97.81 307 HIS A O 1
ATOM 2492 N N . GLU A 1 308 ? -7.340 0.848 14.246 1.00 97.69 308 GLU A N 1
ATOM 2493 C CA . GLU A 1 308 ? -6.299 1.542 15.018 1.00 97.69 308 GLU A CA 1
ATOM 2494 C C . GLU A 1 308 ? -6.877 2.330 16.205 1.00 97.69 308 GLU A C 1
ATOM 2496 O O . GLU A 1 308 ? -6.295 2.379 17.291 1.00 97.69 308 GLU A O 1
ATOM 2501 N N . SER A 1 309 ? -8.065 2.916 16.044 1.00 97.88 309 SER A N 1
ATOM 2502 C CA . SER A 1 309 ? -8.758 3.625 17.129 1.00 97.88 309 SER A CA 1
ATOM 2503 C C . SER A 1 309 ? -9.169 2.682 18.263 1.00 97.88 309 SER A C 1
ATOM 2505 O O . SER A 1 309 ? -9.137 3.062 19.441 1.00 97.88 309 SER A O 1
ATOM 2507 N N . TYR A 1 310 ? -9.499 1.434 17.928 1.00 97.00 310 TYR A N 1
ATOM 2508 C CA . TYR A 1 310 ? -9.771 0.388 18.903 1.00 97.00 310 TYR A CA 1
ATOM 2509 C C . TYR A 1 310 ? -8.517 0.079 19.730 1.00 97.00 310 TYR A C 1
ATOM 2511 O O . TYR A 1 310 ? -8.588 0.069 20.963 1.00 97.00 310 TYR A O 1
ATOM 2519 N N . HIS A 1 311 ? -7.347 -0.036 19.090 1.00 96.00 311 HIS A N 1
ATOM 2520 C CA . HIS A 1 311 ? -6.067 -0.173 19.795 1.00 96.00 311 HIS A CA 1
ATOM 2521 C C . HIS A 1 311 ? -5.759 1.014 20.718 1.00 96.00 311 HIS A C 1
ATOM 2523 O O . HIS A 1 311 ? -5.202 0.869 21.817 1.00 96.00 311 HIS A O 1
ATOM 2529 N N . CYS A 1 312 ? -6.167 2.226 20.337 1.00 96.12 312 CYS A N 1
ATOM 2530 C CA . CYS A 1 312 ? -5.997 3.387 21.202 1.00 96.12 312 CYS A CA 1
ATOM 2531 C C . CYS A 1 312 ? -6.795 3.299 22.510 1.00 96.12 312 CYS A C 1
ATOM 2533 O O . CYS A 1 312 ? -6.330 3.812 23.530 1.00 96.12 312 CYS A O 1
ATOM 2535 N N . THR A 1 313 ? -7.927 2.603 22.521 1.00 93.31 313 THR A N 1
ATOM 2536 C CA . THR A 1 313 ? -8.920 2.688 23.603 1.00 93.31 313 THR A CA 1
ATOM 2537 C C . THR A 1 313 ? -9.087 1.397 24.409 1.00 93.31 313 THR A C 1
ATOM 2539 O O . THR A 1 313 ? -9.433 1.470 25.587 1.00 93.31 313 THR A O 1
ATOM 2542 N N . HIS A 1 314 ? -8.790 0.231 23.827 1.00 92.94 314 HIS A N 1
ATOM 2543 C CA . HIS A 1 314 ? -9.122 -1.076 24.414 1.00 92.94 314 HIS A CA 1
ATOM 2544 C C . HIS A 1 314 ? -7.920 -1.994 24.665 1.00 92.94 314 HIS A C 1
ATOM 2546 O O . HIS A 1 314 ? -8.071 -3.027 25.323 1.00 92.94 314 HIS A O 1
ATOM 2552 N N . ASP A 1 315 ? -6.738 -1.635 24.162 1.00 93.81 315 ASP A N 1
ATOM 2553 C CA . ASP A 1 315 ? -5.556 -2.486 24.266 1.00 93.81 315 ASP A CA 1
ATOM 2554 C C . ASP A 1 315 ? -5.123 -2.747 25.701 1.00 93.81 315 ASP A C 1
ATOM 2556 O O . ASP A 1 315 ? -5.005 -1.841 26.533 1.00 93.81 315 ASP A O 1
ATOM 2560 N N . ARG A 1 316 ? -4.774 -4.008 25.953 1.00 90.62 316 ARG A N 1
ATOM 2561 C CA . ARG A 1 316 ? -4.058 -4.392 27.161 1.00 90.62 316 ARG A CA 1
ATOM 2562 C C . ARG A 1 316 ? -2.569 -4.093 27.005 1.00 90.62 316 ARG A C 1
ATOM 2564 O O . ARG A 1 316 ? -2.020 -4.273 25.914 1.00 90.62 316 ARG A O 1
ATOM 2571 N N . PRO A 1 317 ? -1.896 -3.663 28.085 1.00 89.50 317 PRO A N 1
ATOM 2572 C CA . PRO A 1 317 ? -0.457 -3.464 28.059 1.00 89.50 317 PRO A CA 1
ATOM 2573 C C . PRO A 1 317 ? 0.254 -4.795 27.812 1.00 89.50 317 PRO A C 1
ATOM 2575 O O . PRO A 1 317 ? -0.119 -5.829 28.366 1.00 89.50 317 PRO A O 1
ATOM 2578 N N . TRP A 1 318 ? 1.298 -4.755 26.993 1.00 89.44 318 TRP A N 1
ATOM 2579 C CA . TRP A 1 318 ? 2.094 -5.934 26.678 1.00 89.44 318 TRP A CA 1
ATOM 2580 C C . TRP A 1 318 ? 2.948 -6.350 27.870 1.00 89.44 318 TRP A C 1
ATOM 2582 O O . TRP A 1 318 ? 3.582 -5.511 28.513 1.00 89.44 318 TRP A O 1
ATOM 2592 N N . SER A 1 319 ? 3.010 -7.655 28.132 1.00 83.44 319 SER A N 1
ATOM 2593 C CA . SER A 1 319 ? 3.888 -8.206 29.168 1.00 83.44 319 SER A CA 1
ATOM 2594 C C . SER A 1 319 ? 5.369 -8.136 28.777 1.00 83.44 319 SER A C 1
ATOM 2596 O O . SER A 1 319 ? 6.233 -8.008 29.645 1.00 83.44 319 SER A O 1
ATOM 2598 N N . ASN A 1 320 ? 5.662 -8.192 27.475 1.00 83.06 320 ASN A N 1
ATOM 2599 C CA . ASN A 1 320 ? 6.997 -8.048 26.906 1.00 83.06 320 ASN A CA 1
ATOM 2600 C C . ASN A 1 320 ? 6.910 -7.389 25.517 1.00 83.06 320 ASN A C 1
ATOM 2602 O O . ASN A 1 320 ? 6.100 -7.806 24.687 1.00 83.06 320 ASN A O 1
ATOM 2606 N N . LYS A 1 321 ? 7.739 -6.367 25.269 1.00 83.12 321 LYS A N 1
ATOM 2607 C CA . LYS A 1 321 ? 7.848 -5.704 23.957 1.00 83.12 321 LYS A CA 1
ATOM 2608 C C . LYS A 1 321 ? 8.812 -6.420 23.008 1.00 83.12 321 LYS A C 1
ATOM 2610 O O . LYS A 1 321 ? 8.731 -6.222 21.799 1.00 83.12 321 LYS A O 1
ATOM 2615 N N . GLU A 1 322 ? 9.726 -7.227 23.539 1.00 87.19 322 GLU A N 1
ATOM 2616 C CA . GLU A 1 322 ? 10.671 -7.994 22.736 1.00 87.19 322 GLU A CA 1
ATOM 2617 C C . GLU A 1 322 ? 10.003 -9.242 22.161 1.00 87.19 322 GLU A C 1
ATOM 2619 O O . GLU A 1 322 ? 9.300 -9.985 22.858 1.00 87.19 322 GLU A O 1
ATOM 2624 N N . ARG A 1 323 ? 10.244 -9.475 20.869 1.00 89.81 323 ARG A N 1
ATOM 2625 C CA . ARG A 1 323 ? 9.741 -10.657 20.169 1.00 89.81 323 ARG A CA 1
ATOM 2626 C C . ARG A 1 323 ? 10.585 -11.870 20.538 1.00 89.81 323 ARG A C 1
ATOM 2628 O O . ARG A 1 323 ? 11.813 -11.801 20.537 1.00 89.81 323 ARG A O 1
ATOM 2635 N N . MET A 1 324 ? 9.934 -12.998 20.789 1.00 90.69 324 MET A N 1
ATOM 2636 C CA . MET A 1 324 ? 10.600 -14.282 20.962 1.00 90.69 324 MET A CA 1
ATOM 2637 C C . MET A 1 324 ? 11.086 -14.790 19.605 1.00 90.69 324 MET A C 1
ATOM 2639 O O . MET A 1 324 ? 10.272 -15.016 18.712 1.00 90.69 324 MET A O 1
ATOM 2643 N N . SER A 1 325 ? 12.397 -14.990 19.462 1.00 92.69 325 SER A N 1
ATOM 2644 C CA . SER A 1 325 ? 12.975 -15.680 18.304 1.00 92.69 325 SER A CA 1
ATOM 2645 C C . SER A 1 325 ? 12.649 -17.174 18.347 1.00 92.69 325 SER A C 1
ATOM 2647 O O . SER A 1 325 ? 12.714 -17.794 19.412 1.00 92.69 325 SER A O 1
ATOM 2649 N N . LEU A 1 326 ? 12.303 -17.748 17.197 1.00 90.06 326 LEU A N 1
ATOM 2650 C CA . LEU A 1 326 ? 12.005 -19.164 17.028 1.00 90.06 326 LEU A CA 1
ATOM 2651 C C . LEU A 1 326 ? 13.129 -19.856 16.256 1.00 90.06 326 LEU A C 1
ATOM 2653 O O . LEU A 1 326 ? 13.306 -19.625 15.060 1.00 90.06 326 LEU A O 1
ATOM 2657 N N . ASP A 1 327 ? 13.846 -20.748 16.937 1.00 90.50 327 ASP A N 1
ATOM 2658 C CA . ASP A 1 327 ? 14.848 -21.626 16.333 1.00 90.50 327 ASP A CA 1
ATOM 2659 C C . ASP A 1 327 ? 14.594 -23.089 16.763 1.00 90.50 327 ASP A C 1
ATOM 2661 O O . ASP A 1 327 ? 14.802 -23.428 17.934 1.00 90.50 327 ASP A O 1
ATOM 2665 N N . PRO A 1 328 ? 14.086 -23.960 15.868 1.00 91.38 328 PRO A N 1
ATOM 2666 C CA . PRO A 1 328 ? 13.778 -23.689 14.463 1.00 91.38 328 PRO A CA 1
ATOM 2667 C C . PRO A 1 328 ? 12.509 -22.826 14.274 1.00 91.38 328 PRO A C 1
ATOM 2669 O O . PRO A 1 328 ? 11.645 -22.796 15.157 1.00 91.38 328 PRO A O 1
ATOM 2672 N N . PRO A 1 329 ? 12.340 -22.181 13.101 1.00 93.81 329 PRO A N 1
ATOM 2673 C CA . PRO A 1 329 ? 11.130 -21.433 12.760 1.00 93.81 329 PRO A CA 1
ATOM 2674 C C . PRO A 1 329 ? 9.864 -22.295 12.825 1.00 93.81 329 PRO A C 1
ATOM 2676 O O . PRO A 1 329 ? 9.868 -23.469 12.442 1.00 93.81 329 PRO A O 1
ATOM 2679 N N . LEU A 1 330 ? 8.752 -21.696 13.254 1.00 92.62 330 LEU A N 1
ATOM 2680 C CA . LEU A 1 330 ? 7.449 -22.355 13.242 1.00 92.62 330 LEU A CA 1
ATOM 2681 C C . LEU A 1 330 ? 6.889 -22.352 11.817 1.00 92.62 330 LEU A C 1
ATOM 2683 O O . LEU A 1 330 ? 6.732 -21.295 11.213 1.00 92.62 330 LEU A O 1
ATOM 2687 N N . ILE A 1 331 ? 6.525 -23.530 11.314 1.00 94.44 331 ILE A N 1
ATOM 2688 C CA . ILE A 1 331 ? 5.797 -23.668 10.051 1.00 94.44 331 ILE A CA 1
ATOM 2689 C C . ILE A 1 331 ? 4.306 -23.810 10.350 1.00 94.44 331 ILE A C 1
ATOM 2691 O O . ILE A 1 331 ? 3.908 -24.692 11.116 1.00 94.44 331 ILE A O 1
ATOM 2695 N N . ILE A 1 332 ? 3.486 -22.942 9.761 1.00 93.94 332 ILE A N 1
ATOM 2696 C CA . ILE A 1 332 ? 2.027 -22.981 9.891 1.00 93.94 332 ILE A CA 1
ATOM 2697 C C . ILE A 1 332 ? 1.364 -23.487 8.608 1.00 93.94 332 ILE A C 1
ATOM 2699 O O . ILE A 1 332 ? 1.804 -23.200 7.494 1.00 93.94 332 ILE A O 1
ATOM 2703 N N . GLU A 1 333 ? 0.272 -24.230 8.771 1.00 94.38 333 GLU A N 1
ATOM 2704 C CA . GLU A 1 333 ? -0.609 -24.609 7.668 1.00 94.38 333 GLU A CA 1
ATOM 2705 C C . GLU A 1 333 ? -1.648 -23.508 7.450 1.00 94.38 333 GLU A C 1
ATOM 2707 O O . GLU A 1 333 ? -2.385 -23.155 8.371 1.00 94.38 333 GLU A O 1
ATOM 2712 N N . ILE A 1 334 ? -1.701 -22.964 6.233 1.00 93.56 334 ILE A N 1
ATOM 2713 C CA . ILE A 1 334 ? -2.641 -21.909 5.846 1.00 93.56 334 ILE A CA 1
ATOM 2714 C C . ILE A 1 334 ? -3.837 -22.562 5.127 1.00 93.56 334 ILE A C 1
ATOM 2716 O O . ILE A 1 334 ? -3.628 -23.236 4.117 1.00 93.56 334 ILE A O 1
ATOM 2720 N N . PRO A 1 335 ? -5.082 -22.385 5.611 1.00 94.81 335 PRO A N 1
ATOM 2721 C CA . PRO A 1 335 ? -6.289 -22.855 4.933 1.00 94.81 335 PRO A CA 1
ATOM 2722 C C . PRO A 1 335 ? -6.426 -22.315 3.504 1.00 94.81 335 PRO A C 1
ATOM 2724 O O . PRO A 1 335 ? -6.069 -21.169 3.239 1.00 94.81 335 PRO A O 1
ATOM 2727 N N . GLU A 1 336 ? -7.036 -23.094 2.604 1.00 93.25 336 GLU A N 1
ATOM 2728 C CA . GLU A 1 336 ? -7.109 -22.748 1.172 1.00 93.25 336 GLU A CA 1
ATOM 2729 C C . GLU A 1 336 ? -7.785 -21.395 0.904 1.00 93.25 336 GLU A C 1
ATOM 2731 O O . GLU A 1 336 ? -7.347 -20.642 0.043 1.00 93.25 336 GLU A O 1
ATOM 2736 N N . VAL A 1 337 ? -8.804 -21.029 1.689 1.00 88.19 337 VAL A N 1
ATOM 2737 C CA . VAL A 1 337 ? -9.464 -19.716 1.571 1.00 88.19 337 VAL A CA 1
ATOM 2738 C C . VAL A 1 337 ? -8.485 -18.552 1.773 1.00 88.19 337 VAL A C 1
ATOM 2740 O O . VAL A 1 337 ? -8.545 -17.555 1.061 1.00 88.19 337 VAL A O 1
ATOM 2743 N N . HIS A 1 338 ? -7.533 -18.701 2.694 1.00 93.38 338 HIS A N 1
ATOM 2744 C CA . HIS A 1 338 ? -6.502 -17.702 2.957 1.00 93.38 338 HIS A CA 1
ATOM 2745 C C . HIS A 1 338 ? -5.345 -17.800 1.960 1.00 93.38 338 HIS A C 1
ATOM 2747 O O . HIS A 1 338 ? -4.769 -16.779 1.597 1.00 93.38 338 HIS A O 1
ATOM 2753 N N . MET A 1 339 ? -5.042 -19.004 1.463 1.00 90.88 339 MET A N 1
ATOM 2754 C CA . MET A 1 339 ? -4.101 -19.183 0.354 1.00 90.88 339 MET A CA 1
ATOM 2755 C C . MET A 1 339 ? -4.573 -18.446 -0.901 1.00 90.88 339 MET A C 1
ATOM 2757 O O . MET A 1 339 ? -3.761 -17.799 -1.556 1.00 90.88 339 MET A O 1
ATOM 2761 N N . ASN A 1 340 ? -5.869 -18.505 -1.215 1.00 88.62 340 ASN A N 1
ATOM 2762 C CA . ASN A 1 340 ? -6.449 -17.784 -2.348 1.00 88.62 340 ASN A CA 1
ATOM 2763 C C . ASN A 1 340 ? -6.323 -16.275 -2.156 1.00 88.62 340 ASN A C 1
ATOM 2765 O O . ASN A 1 340 ? -5.785 -15.614 -3.030 1.00 88.62 340 ASN A O 1
ATOM 2769 N N . TYR A 1 341 ? -6.671 -15.749 -0.975 1.00 89.31 341 TYR A N 1
ATOM 2770 C CA . TYR A 1 341 ? -6.451 -14.333 -0.666 1.00 89.31 341 TYR A CA 1
ATOM 2771 C C . TYR A 1 341 ? -4.994 -13.898 -0.911 1.00 89.31 341 TYR A C 1
ATOM 2773 O O . TYR A 1 341 ? -4.740 -12.896 -1.581 1.00 89.31 341 TYR A O 1
ATOM 2781 N N . LEU A 1 342 ? -4.026 -14.681 -0.422 1.00 84.62 342 LEU A N 1
ATOM 2782 C CA . LEU A 1 342 ? -2.609 -14.383 -0.626 1.00 84.62 342 LEU A CA 1
ATOM 2783 C C . LEU A 1 342 ? -2.225 -14.402 -2.113 1.00 84.62 342 LEU A C 1
ATOM 2785 O O . LEU A 1 342 ? -1.531 -13.500 -2.571 1.00 84.62 342 LEU A O 1
ATOM 2789 N N . ARG A 1 343 ? -2.675 -15.398 -2.884 1.00 84.25 343 ARG A N 1
ATOM 2790 C CA . ARG A 1 343 ? -2.350 -15.527 -4.317 1.00 84.25 343 ARG A CA 1
ATOM 2791 C C . ARG A 1 343 ? -3.026 -14.466 -5.184 1.00 84.25 343 ARG A C 1
ATOM 2793 O O . ARG A 1 343 ? -2.412 -14.006 -6.148 1.00 84.25 343 ARG A O 1
ATOM 2800 N N . ASP A 1 344 ? -4.264 -14.124 -4.854 1.00 83.38 344 ASP A N 1
ATOM 2801 C CA . ASP A 1 344 ? -5.149 -13.308 -5.685 1.00 83.38 344 ASP A CA 1
ATOM 2802 C C . ASP A 1 344 ? -5.026 -11.813 -5.379 1.00 83.38 344 ASP A C 1
ATOM 2804 O O . ASP A 1 344 ? -5.383 -11.007 -6.233 1.00 83.38 344 ASP A O 1
ATOM 2808 N N . TYR A 1 345 ? -4.524 -11.437 -4.192 1.00 80.62 345 TYR A N 1
ATOM 2809 C CA . TYR A 1 345 ? -4.471 -10.031 -3.767 1.00 80.62 345 TYR A CA 1
ATOM 2810 C C . TYR A 1 345 ? -3.157 -9.561 -3.137 1.00 80.62 345 TYR A C 1
ATOM 2812 O O . TYR A 1 345 ? -2.873 -8.369 -3.210 1.00 80.62 345 TYR A O 1
ATOM 2820 N N . VAL A 1 346 ? -2.393 -10.431 -2.465 1.00 79.19 346 VAL A N 1
ATOM 2821 C CA . VAL A 1 346 ? -1.127 -10.030 -1.807 1.00 79.19 346 VAL A CA 1
ATOM 2822 C C . VAL A 1 346 ? 0.066 -10.234 -2.733 1.00 79.19 346 VAL A C 1
ATOM 2824 O O . VAL A 1 346 ? 0.959 -9.396 -2.799 1.00 79.19 346 VAL A O 1
ATOM 2827 N N . TYR A 1 347 ? 0.066 -11.352 -3.451 1.00 79.94 347 TYR A N 1
ATOM 2828 C CA . TYR A 1 347 ? 1.073 -11.733 -4.434 1.00 79.94 347 TYR A CA 1
ATOM 2829 C C . TYR A 1 347 ? 0.470 -11.769 -5.837 1.00 79.94 347 TYR A C 1
ATOM 2831 O O . TYR A 1 347 ? 0.892 -12.568 -6.668 1.00 79.94 347 TYR A O 1
ATOM 2839 N N . ASP A 1 348 ? -0.547 -10.953 -6.103 1.00 73.25 348 ASP A N 1
ATOM 2840 C CA . ASP A 1 348 ? -1.227 -10.882 -7.396 1.00 73.25 348 ASP A CA 1
ATOM 2841 C C . ASP A 1 348 ? -0.257 -10.555 -8.539 1.00 73.25 348 ASP A C 1
ATOM 2843 O O . ASP A 1 348 ? -0.326 -11.213 -9.578 1.00 73.25 348 ASP A O 1
ATOM 2847 N N . LEU A 1 349 ? 0.703 -9.662 -8.280 1.00 68.69 349 LEU A N 1
ATOM 2848 C CA . LEU A 1 349 ? 1.765 -9.245 -9.206 1.00 68.69 349 LEU A CA 1
ATOM 2849 C C . LEU A 1 349 ? 2.926 -10.236 -9.365 1.00 68.69 349 LEU A C 1
ATOM 2851 O O . LEU A 1 349 ? 3.754 -10.065 -10.256 1.00 68.69 349 LEU A O 1
ATOM 2855 N N . ILE A 1 350 ? 3.035 -11.241 -8.494 1.00 69.25 350 ILE A N 1
ATOM 2856 C CA . ILE A 1 350 ? 4.111 -12.236 -8.566 1.00 69.25 350 ILE A CA 1
ATOM 2857 C C . ILE A 1 350 ? 3.754 -13.288 -9.620 1.00 69.25 350 ILE A C 1
ATOM 2859 O O . ILE A 1 350 ? 2.592 -13.678 -9.755 1.00 69.25 350 ILE A O 1
ATOM 2863 N N . LEU A 1 351 ? 4.745 -13.798 -10.355 1.00 68.19 351 LEU A N 1
ATOM 2864 C CA . LEU A 1 351 ? 4.509 -14.837 -11.357 1.00 68.19 351 LEU A CA 1
ATOM 2865 C C . LEU A 1 351 ? 3.827 -16.070 -10.729 1.00 68.19 351 LEU A C 1
ATOM 2867 O O . LEU A 1 351 ? 4.226 -16.501 -9.641 1.00 68.19 351 LEU A O 1
ATOM 2871 N N . PRO A 1 352 ? 2.817 -16.688 -11.379 1.00 75.94 352 PRO A N 1
ATOM 2872 C CA . PRO A 1 352 ? 2.038 -17.782 -10.787 1.00 75.94 352 PRO A CA 1
ATOM 2873 C C . PRO A 1 352 ? 2.871 -18.953 -10.242 1.00 75.94 352 PRO A C 1
ATOM 2875 O O . PRO A 1 352 ? 2.519 -19.538 -9.218 1.00 75.94 352 PRO A O 1
ATOM 2878 N N . ASN A 1 353 ? 3.984 -19.284 -10.899 1.00 77.50 353 ASN A N 1
ATOM 2879 C CA . ASN A 1 353 ? 4.922 -20.334 -10.492 1.00 77.50 353 ASN A CA 1
ATOM 2880 C C . ASN A 1 353 ? 5.793 -19.954 -9.281 1.00 77.50 353 ASN A C 1
ATOM 2882 O O . ASN A 1 353 ? 6.367 -20.841 -8.653 1.00 77.50 353 ASN A O 1
ATOM 2886 N N . GLU A 1 354 ? 5.876 -18.671 -8.931 1.00 79.25 354 GLU A N 1
ATOM 2887 C CA . GLU A 1 354 ? 6.692 -18.155 -7.828 1.00 79.25 354 GLU A CA 1
ATOM 2888 C C . GLU A 1 354 ? 5.864 -17.815 -6.584 1.00 79.25 354 GLU A C 1
ATOM 2890 O O . GLU A 1 354 ? 6.380 -17.917 -5.469 1.00 79.25 354 GLU A O 1
ATOM 2895 N N . LYS A 1 355 ? 4.564 -17.508 -6.741 1.00 79.50 355 LYS A N 1
ATOM 2896 C CA . LYS A 1 355 ? 3.647 -17.166 -5.630 1.00 79.50 355 LYS A CA 1
ATOM 2897 C C . LYS A 1 355 ? 3.754 -18.139 -4.456 1.00 79.50 355 LYS A C 1
ATOM 2899 O O . LYS A 1 355 ? 3.796 -17.729 -3.299 1.00 79.50 355 LYS A O 1
ATOM 2904 N N . GLN A 1 356 ? 3.828 -19.440 -4.746 1.00 84.62 356 GLN A N 1
ATOM 2905 C CA . GLN A 1 356 ? 3.903 -20.467 -3.708 1.00 84.62 356 GLN A CA 1
ATOM 2906 C C . GLN A 1 356 ? 5.196 -20.370 -2.886 1.00 84.62 356 GLN A C 1
ATOM 2908 O O . GLN A 1 356 ? 5.140 -20.521 -1.669 1.00 84.62 356 GLN A O 1
ATOM 2913 N N . GLY A 1 357 ? 6.330 -20.050 -3.518 1.00 84.94 357 GLY A N 1
ATOM 2914 C CA . GLY A 1 357 ? 7.606 -19.874 -2.823 1.00 84.94 357 GLY A CA 1
ATOM 2915 C C . GLY A 1 357 ? 7.597 -18.674 -1.874 1.00 84.94 357 GLY A C 1
ATOM 2916 O O . GLY A 1 357 ? 8.140 -18.764 -0.770 1.00 84.94 357 GLY A O 1
ATOM 2917 N N . TYR A 1 358 ? 6.923 -17.585 -2.257 1.00 82.62 358 TYR A N 1
ATOM 2918 C CA . TYR A 1 358 ? 6.728 -16.427 -1.382 1.00 82.62 358 TYR A CA 1
ATOM 2919 C C . TYR A 1 358 ? 5.843 -16.769 -0.186 1.00 82.62 358 TYR A C 1
ATOM 2921 O O . TYR A 1 358 ? 6.245 -16.527 0.948 1.00 82.62 358 TYR A O 1
ATOM 2929 N N . ILE A 1 359 ? 4.698 -17.416 -0.414 1.00 85.19 359 ILE A N 1
ATOM 2930 C CA . ILE A 1 359 ? 3.803 -17.833 0.674 1.00 85.19 359 ILE A CA 1
ATOM 2931 C C . ILE A 1 359 ? 4.528 -18.776 1.646 1.00 85.19 359 ILE A C 1
ATOM 2933 O O . ILE A 1 359 ? 4.416 -18.627 2.863 1.00 85.19 359 ILE A O 1
ATOM 2937 N N . ASP A 1 360 ? 5.305 -19.726 1.124 1.00 85.38 360 ASP A N 1
ATOM 2938 C CA . ASP A 1 360 ? 6.056 -20.674 1.947 1.00 85.38 360 ASP A CA 1
ATOM 2939 C C . ASP A 1 360 ? 7.154 -19.983 2.773 1.00 85.38 360 ASP A C 1
ATOM 2941 O O . ASP A 1 360 ? 7.392 -20.363 3.921 1.00 85.38 360 ASP A O 1
ATOM 2945 N N . SER A 1 361 ? 7.784 -18.943 2.220 1.00 84.75 361 SER A N 1
ATOM 2946 C CA . SER A 1 361 ? 8.904 -18.240 2.859 1.00 84.75 361 SER A CA 1
ATOM 2947 C C . SER A 1 361 ? 8.478 -17.128 3.819 1.00 84.75 361 SER A C 1
ATOM 2949 O O . SER A 1 361 ? 9.144 -16.933 4.831 1.00 84.75 361 SER A O 1
ATOM 2951 N N . TRP A 1 362 ? 7.395 -16.407 3.518 1.00 82.81 362 TRP A N 1
ATOM 2952 C CA . TRP A 1 362 ? 7.002 -15.176 4.220 1.00 82.81 362 TRP A CA 1
ATOM 2953 C C . TRP A 1 362 ? 5.747 -15.329 5.083 1.00 82.81 362 TRP A C 1
ATOM 2955 O O . TRP A 1 362 ? 5.626 -14.660 6.110 1.00 82.81 362 TRP A O 1
ATOM 2965 N N . ASP A 1 363 ? 4.817 -16.212 4.706 1.00 89.31 363 ASP A N 1
ATOM 2966 C CA . ASP A 1 363 ? 3.544 -16.366 5.421 1.00 89.31 363 ASP A CA 1
ATOM 2967 C C . ASP A 1 363 ? 3.464 -17.655 6.235 1.00 89.31 363 ASP A C 1
ATOM 2969 O O . ASP A 1 363 ? 2.958 -17.628 7.360 1.00 89.31 363 ASP A O 1
ATOM 2973 N N . LYS A 1 364 ? 3.982 -18.775 5.711 1.00 92.06 364 LYS A N 1
ATOM 2974 C CA . LYS A 1 364 ? 4.009 -20.052 6.442 1.00 92.06 364 LYS A CA 1
ATOM 2975 C C . LYS A 1 364 ? 5.129 -20.129 7.467 1.00 92.06 364 LYS A C 1
ATOM 2977 O O . LYS A 1 364 ? 4.977 -20.826 8.468 1.00 92.06 364 LYS A O 1
ATOM 2982 N N . LYS A 1 365 ? 6.257 -19.468 7.213 1.00 92.62 365 LYS A N 1
ATOM 2983 C CA . LYS A 1 365 ? 7.440 -19.525 8.071 1.00 92.62 365 LYS A CA 1
ATOM 2984 C C . LYS A 1 365 ? 7.429 -18.367 9.065 1.00 92.62 365 LYS A C 1
ATOM 2986 O O . LYS A 1 365 ? 7.567 -17.208 8.693 1.00 92.62 365 LYS A O 1
ATOM 2991 N N . ILE A 1 366 ? 7.296 -18.691 10.346 1.00 93.12 366 ILE A N 1
ATOM 2992 C CA . ILE A 1 366 ? 7.248 -17.728 11.444 1.00 93.12 366 ILE A CA 1
ATOM 2993 C C . ILE A 1 366 ? 8.552 -17.815 12.229 1.00 93.12 366 ILE A C 1
ATOM 2995 O O . ILE A 1 366 ? 8.824 -18.807 12.905 1.00 93.12 366 ILE A O 1
ATOM 2999 N N . GLU A 1 367 ? 9.363 -16.767 12.129 1.00 92.94 367 GLU A N 1
ATOM 3000 C CA . GLU A 1 367 ? 10.671 -16.679 12.795 1.00 92.94 367 GLU A CA 1
ATOM 3001 C C . GLU A 1 367 ? 10.595 -15.980 14.157 1.00 92.94 367 GLU A C 1
ATOM 3003 O O . GLU A 1 367 ? 11.477 -16.154 14.992 1.00 92.94 367 GLU A O 1
ATOM 3008 N N . TYR A 1 368 ? 9.528 -15.214 14.401 1.00 92.25 368 TYR A N 1
ATOM 3009 C CA . TYR A 1 368 ? 9.347 -14.449 15.631 1.00 92.25 368 TYR A CA 1
ATOM 3010 C C . TYR A 1 368 ? 7.900 -14.515 16.119 1.00 92.25 368 TYR A C 1
ATOM 3012 O O . TYR A 1 368 ? 6.967 -14.430 15.318 1.00 92.25 368 TYR A O 1
ATOM 3020 N N . LEU A 1 369 ? 7.710 -14.595 17.437 1.00 93.19 369 LEU A N 1
ATOM 3021 C CA . LEU A 1 369 ? 6.408 -14.445 18.091 1.00 93.19 369 LEU A CA 1
ATOM 3022 C C . LEU A 1 369 ? 6.386 -13.215 18.993 1.00 93.19 369 LEU A C 1
ATOM 3024 O O . LEU A 1 369 ? 7.325 -12.963 19.745 1.00 93.19 369 LEU A O 1
ATOM 3028 N N . ASN A 1 370 ? 5.280 -12.479 18.955 1.00 93.25 370 ASN A N 1
ATOM 3029 C CA . ASN A 1 370 ? 4.993 -11.446 19.946 1.00 93.25 370 ASN A CA 1
ATOM 3030 C C . ASN A 1 370 ? 4.457 -12.079 21.244 1.00 93.25 370 ASN A C 1
ATOM 3032 O O . ASN A 1 370 ? 4.104 -13.264 21.282 1.00 93.25 370 ASN A O 1
ATOM 3036 N N . CYS A 1 371 ? 4.373 -11.288 22.315 1.00 92.31 371 CYS A N 1
ATOM 3037 C CA . CYS A 1 371 ? 3.734 -11.725 23.556 1.00 92.31 371 CYS A CA 1
ATOM 3038 C C . CYS A 1 371 ? 2.235 -12.046 23.344 1.00 92.31 371 CYS A C 1
ATOM 3040 O O . CYS A 1 371 ? 1.626 -11.550 22.391 1.00 92.31 371 CYS A O 1
ATOM 3042 N N . PRO A 1 372 ? 1.612 -12.867 24.208 1.00 93.75 372 PRO A N 1
ATOM 3043 C CA . PRO A 1 372 ? 0.205 -13.244 24.055 1.00 93.75 372 PRO A CA 1
ATOM 3044 C C . PRO A 1 372 ? -0.753 -12.048 24.009 1.00 93.75 372 PRO A C 1
ATOM 3046 O O . PRO A 1 372 ? -1.725 -12.075 23.256 1.00 93.75 372 PRO A O 1
ATOM 3049 N N . GLU A 1 373 ? -0.464 -10.989 24.770 1.00 94.12 373 GLU A N 1
ATOM 3050 C CA . GLU A 1 373 ? -1.301 -9.788 24.827 1.00 94.12 373 GLU A CA 1
ATOM 3051 C C . GLU A 1 373 ? -1.346 -9.042 23.487 1.00 94.12 373 GLU A C 1
ATOM 3053 O O . GLU A 1 373 ? -2.392 -8.502 23.138 1.00 94.12 373 GLU A O 1
ATOM 3058 N N . TYR A 1 374 ? -0.260 -9.063 22.702 1.00 94.75 374 TYR A N 1
ATOM 3059 C CA . TYR A 1 374 ? -0.253 -8.500 21.348 1.00 94.75 374 TYR A CA 1
ATOM 3060 C C . TYR A 1 374 ? -1.329 -9.163 20.479 1.00 94.75 374 TYR A C 1
ATOM 3062 O O . TYR A 1 374 ? -2.180 -8.491 19.902 1.00 94.75 374 TYR A O 1
ATOM 3070 N N . TYR A 1 375 ? -1.331 -10.497 20.435 1.00 95.75 375 TYR A N 1
ATOM 3071 C CA . TYR A 1 375 ? -2.293 -11.239 19.625 1.00 95.75 375 TYR A CA 1
ATOM 3072 C C . TYR A 1 375 ? -3.717 -11.095 20.160 1.00 95.75 375 TYR A C 1
ATOM 3074 O O . TYR A 1 375 ? -4.652 -11.005 19.371 1.00 95.75 375 TYR A O 1
ATOM 3082 N N . GLU A 1 376 ? -3.903 -11.051 21.483 1.00 95.56 376 GLU A N 1
ATOM 3083 C CA . GLU A 1 376 ? -5.218 -10.802 22.078 1.00 95.56 376 GLU A CA 1
ATOM 3084 C C . GLU A 1 376 ? -5.781 -9.437 21.649 1.00 95.56 376 GLU A C 1
ATOM 3086 O O . GLU A 1 376 ? -6.954 -9.357 21.274 1.00 95.56 376 GLU A O 1
ATOM 3091 N N . ASN A 1 377 ? -4.954 -8.387 21.649 1.00 95.50 377 ASN A N 1
ATOM 3092 C CA . ASN A 1 377 ? -5.343 -7.051 21.200 1.00 95.50 377 ASN A CA 1
ATOM 3093 C C . ASN A 1 377 ? -5.776 -7.057 19.723 1.00 95.50 377 ASN A C 1
ATOM 3095 O O . ASN A 1 377 ? -6.885 -6.624 19.418 1.00 95.50 377 ASN A O 1
ATOM 3099 N N . GLU A 1 378 ? -4.966 -7.626 18.826 1.00 96.81 378 GLU A N 1
ATOM 3100 C CA . GLU A 1 378 ? -5.272 -7.747 17.387 1.00 96.81 378 GLU A CA 1
ATOM 3101 C C . GLU A 1 378 ? -6.565 -8.544 17.136 1.00 96.81 378 GLU A C 1
ATOM 3103 O O . GLU A 1 378 ? -7.453 -8.121 16.396 1.00 96.81 378 GLU A O 1
ATOM 3108 N N . ILE A 1 379 ? -6.725 -9.700 17.795 1.00 95.31 379 ILE A N 1
ATOM 3109 C CA . ILE A 1 379 ? -7.928 -10.545 17.688 1.00 95.31 379 ILE A CA 1
ATOM 3110 C C . ILE A 1 379 ? -9.176 -9.767 18.118 1.00 95.31 379 ILE A C 1
ATOM 3112 O O . ILE A 1 379 ? -10.233 -9.905 17.494 1.00 95.31 379 ILE A O 1
ATOM 3116 N N . ASN A 1 380 ? -9.082 -8.985 19.194 1.00 93.12 380 ASN A N 1
ATOM 3117 C CA . ASN A 1 380 ? -10.194 -8.182 19.692 1.00 93.12 380 ASN A CA 1
ATOM 3118 C C . ASN A 1 380 ? -10.513 -7.012 18.754 1.00 93.12 380 ASN A C 1
ATOM 3120 O O . ASN A 1 380 ? -11.693 -6.789 18.478 1.00 93.12 380 ASN A O 1
ATOM 3124 N N . ALA A 1 381 ? -9.495 -6.338 18.214 1.00 94.75 381 ALA A N 1
ATOM 3125 C CA . ALA A 1 381 ? -9.661 -5.274 17.230 1.00 94.75 381 ALA A CA 1
ATOM 3126 C C . ALA A 1 381 ? -10.370 -5.792 15.969 1.00 94.75 381 ALA A C 1
ATOM 3128 O O . ALA A 1 381 ? -11.450 -5.302 15.641 1.00 94.75 381 ALA A O 1
ATOM 3129 N N . TYR A 1 382 ? -9.882 -6.874 15.348 1.00 95.75 382 TYR A N 1
ATOM 3130 C CA . TYR A 1 382 ? -10.531 -7.469 14.171 1.00 95.75 382 TYR A CA 1
ATOM 3131 C C . TYR A 1 382 ? -11.949 -7.990 14.453 1.00 95.75 382 TYR A C 1
ATOM 3133 O O . TYR A 1 382 ? -12.826 -7.898 13.593 1.00 95.75 382 TYR A O 1
ATOM 3141 N N . LYS A 1 383 ? -12.223 -8.546 15.643 1.00 90.12 383 LYS A N 1
ATOM 3142 C CA . LYS A 1 383 ? -13.595 -8.941 16.022 1.00 90.12 383 LYS A CA 1
ATOM 3143 C C . LYS A 1 383 ? -14.528 -7.738 16.065 1.00 90.12 383 LYS A C 1
ATOM 3145 O O . LYS A 1 383 ? -15.624 -7.809 15.513 1.00 90.12 383 LYS A O 1
ATOM 3150 N N . SER A 1 384 ? -14.094 -6.671 16.728 1.00 92.25 384 SER A N 1
ATOM 3151 C CA . SER A 1 384 ? -14.868 -5.446 16.884 1.00 92.25 384 SER A CA 1
ATOM 3152 C C . SER A 1 384 ? -15.092 -4.769 15.534 1.00 92.25 384 SER A C 1
ATOM 3154 O O . SER A 1 384 ? -16.222 -4.457 15.172 1.00 92.25 384 SER A O 1
ATOM 3156 N N . GLU A 1 385 ? -14.033 -4.648 14.732 1.00 94.94 385 GLU A N 1
ATOM 3157 C CA . GLU A 1 385 ? -14.070 -4.084 13.382 1.00 94.94 385 GLU A CA 1
ATOM 3158 C C . GLU A 1 385 ? -15.072 -4.826 12.496 1.00 94.94 385 GLU A C 1
ATOM 3160 O O . GLU A 1 385 ? -15.915 -4.205 11.861 1.00 94.94 385 GLU A O 1
ATOM 3165 N N . ARG A 1 386 ? -15.063 -6.162 12.495 1.00 89.25 386 ARG A N 1
ATOM 3166 C CA . ARG A 1 386 ? -15.984 -6.955 11.663 1.00 89.25 386 ARG A CA 1
ATOM 3167 C C . ARG A 1 386 ? -17.455 -6.799 12.046 1.00 89.25 386 ARG A C 1
ATOM 3169 O O . ARG A 1 386 ? -18.315 -6.946 11.180 1.00 89.25 386 ARG A O 1
ATOM 3176 N N . ILE A 1 387 ? -17.742 -6.529 13.319 1.00 83.94 387 ILE A N 1
ATOM 3177 C CA . ILE A 1 387 ? -19.105 -6.318 13.828 1.00 83.94 387 ILE A CA 1
ATOM 3178 C C . ILE A 1 387 ? -19.566 -4.885 13.547 1.00 83.94 387 ILE A C 1
ATOM 3180 O O . ILE A 1 387 ? -20.686 -4.682 13.080 1.00 83.94 387 ILE A O 1
ATOM 3184 N N . THR A 1 388 ? -18.707 -3.908 13.829 1.00 84.00 388 THR A N 1
ATOM 3185 C CA . THR A 1 388 ? -19.026 -2.476 13.762 1.00 84.00 388 THR A CA 1
ATOM 3186 C C . THR A 1 388 ? -18.955 -1.932 12.335 1.00 84.00 388 THR A C 1
ATOM 3188 O O . THR A 1 388 ? -19.776 -1.104 11.951 1.00 84.00 388 THR A O 1
ATOM 3191 N N . MET A 1 389 ? -18.025 -2.449 11.528 1.00 87.31 389 MET A N 1
ATOM 3192 C CA . MET A 1 389 ? -17.759 -2.049 10.144 1.00 87.31 389 MET A CA 1
ATOM 3193 C C . MET A 1 389 ? -18.031 -3.221 9.178 1.00 87.31 389 MET A C 1
ATOM 3195 O O . MET A 1 389 ? -17.114 -3.767 8.557 1.00 87.31 389 MET A O 1
ATOM 3199 N N . PRO A 1 390 ? -19.292 -3.678 9.030 1.00 81.44 390 PRO A N 1
ATOM 3200 C CA . PRO A 1 390 ? -19.608 -4.814 8.165 1.00 81.44 390 PRO A CA 1
ATOM 3201 C C . PRO A 1 390 ? -19.526 -4.466 6.671 1.00 81.44 390 PRO A C 1
ATOM 3203 O O . PRO A 1 390 ? -19.322 -5.362 5.855 1.00 81.44 390 PRO A O 1
ATOM 3206 N N . ASN A 1 391 ? -19.685 -3.186 6.313 1.00 85.75 391 ASN A N 1
ATOM 3207 C CA . ASN A 1 391 ? -19.688 -2.713 4.931 1.00 85.75 391 ASN A CA 1
ATOM 3208 C C . ASN A 1 391 ? -18.276 -2.328 4.469 1.00 85.75 391 ASN A C 1
ATOM 3210 O O . ASN A 1 391 ? -17.864 -1.181 4.617 1.00 85.75 391 ASN A O 1
ATOM 3214 N N . VAL A 1 392 ? -17.562 -3.295 3.902 1.00 86.44 392 VAL A N 1
ATOM 3215 C CA . VAL A 1 392 ? -16.209 -3.151 3.345 1.00 86.44 392 VAL A CA 1
ATOM 3216 C C . VAL A 1 392 ? -16.123 -3.831 1.976 1.00 86.44 392 VAL A C 1
ATOM 3218 O O . VAL A 1 392 ? -17.048 -4.536 1.566 1.00 86.44 392 VAL A O 1
ATOM 3221 N N . SER A 1 393 ? -15.042 -3.612 1.230 1.00 85.31 393 SER A N 1
ATOM 3222 C CA . SER A 1 393 ? -14.827 -4.255 -0.066 1.00 85.31 393 SER A CA 1
ATOM 3223 C C . SER A 1 393 ? -14.597 -5.760 0.102 1.00 85.31 393 SER A C 1
ATOM 3225 O O . SER A 1 393 ? -14.197 -6.246 1.162 1.00 85.31 393 SER A O 1
ATOM 3227 N N . ALA A 1 394 ? -14.833 -6.529 -0.964 1.00 84.88 394 ALA A N 1
ATOM 3228 C CA . ALA A 1 394 ? -14.609 -7.974 -0.937 1.00 84.88 394 ALA A CA 1
ATOM 3229 C C . ALA A 1 394 ? -13.128 -8.333 -0.712 1.00 84.88 394 ALA A C 1
ATOM 3231 O O . ALA A 1 394 ? -12.839 -9.323 -0.037 1.00 84.88 394 ALA A O 1
ATOM 3232 N N . LYS A 1 395 ? -12.203 -7.519 -1.243 1.00 86.75 395 LYS A N 1
ATOM 3233 C CA . LYS A 1 395 ? -10.757 -7.661 -1.022 1.00 86.75 395 LYS A CA 1
ATOM 3234 C C . LYS A 1 395 ? -10.417 -7.417 0.448 1.00 86.75 395 LYS A C 1
ATOM 3236 O O . LYS A 1 395 ? -9.852 -8.296 1.093 1.00 86.75 395 LYS A O 1
ATOM 3241 N N . TYR A 1 396 ? -10.826 -6.275 1.001 1.00 91.25 396 TYR A N 1
ATOM 3242 C CA . TYR A 1 396 ? -10.505 -5.931 2.386 1.00 91.25 396 TYR A CA 1
ATOM 3243 C C . TYR A 1 396 ? -11.201 -6.856 3.400 1.00 91.25 396 TYR A C 1
ATOM 3245 O O . TYR A 1 396 ? -10.633 -7.187 4.440 1.00 91.25 396 TYR A O 1
ATOM 3253 N N . ASN A 1 397 ? -12.392 -7.383 3.081 1.00 88.19 397 ASN A N 1
ATOM 3254 C CA . ASN A 1 397 ? -13.017 -8.415 3.909 1.00 88.19 397 ASN A CA 1
ATOM 3255 C C . ASN A 1 397 ? -12.160 -9.689 4.010 1.00 88.19 397 ASN A C 1
ATOM 3257 O O . ASN A 1 397 ? -12.079 -10.281 5.084 1.00 88.19 397 ASN A O 1
ATOM 3261 N N . GLN A 1 398 ? -11.525 -10.114 2.916 1.00 88.69 398 GLN A N 1
ATOM 3262 C CA . GLN A 1 398 ? -10.632 -11.275 2.935 1.00 88.69 398 GLN A CA 1
ATOM 3263 C C . GLN A 1 398 ? -9.333 -10.980 3.693 1.00 88.69 398 GLN A C 1
ATOM 3265 O O . GLN A 1 398 ? -8.850 -11.847 4.421 1.00 88.69 398 GLN A O 1
ATOM 3270 N N . GLU A 1 399 ? -8.817 -9.751 3.602 1.00 92.25 399 GLU A N 1
ATOM 3271 C CA . GLU A 1 399 ? -7.652 -9.304 4.372 1.00 92.25 399 GLU A CA 1
ATOM 3272 C C . GLU A 1 399 ? -7.891 -9.393 5.879 1.00 92.25 399 GLU A C 1
ATOM 3274 O O . GLU A 1 399 ? -7.145 -10.073 6.586 1.00 92.25 399 GLU A O 1
ATOM 3279 N N . ARG A 1 400 ? -8.970 -8.784 6.384 1.00 93.56 400 ARG A N 1
ATOM 3280 C CA . ARG A 1 400 ? -9.294 -8.840 7.819 1.00 93.56 400 ARG A CA 1
ATOM 3281 C C . ARG A 1 400 ? -9.592 -10.263 8.296 1.00 93.56 400 ARG A C 1
ATOM 3283 O O . ARG A 1 400 ? -9.296 -10.599 9.439 1.00 93.56 400 ARG A O 1
ATOM 3290 N N . GLU A 1 401 ? -10.149 -11.126 7.443 1.00 90.50 401 GLU A N 1
ATOM 3291 C CA . GLU A 1 401 ? -10.341 -12.547 7.763 1.00 90.50 401 GLU A CA 1
ATOM 3292 C C . GLU A 1 401 ? -9.014 -13.300 7.857 1.00 90.50 401 GLU A C 1
ATOM 3294 O O . GLU A 1 401 ? -8.815 -14.065 8.804 1.00 90.50 401 GLU A O 1
ATOM 3299 N N . TYR A 1 402 ? -8.092 -13.051 6.925 1.00 95.00 402 TYR A N 1
ATOM 3300 C CA . TYR A 1 402 ? -6.742 -13.599 6.962 1.00 95.00 402 TYR A CA 1
ATOM 3301 C C . TYR A 1 402 ? -5.978 -13.143 8.208 1.00 95.00 402 TYR A C 1
ATOM 3303 O O . TYR A 1 402 ? -5.434 -13.977 8.935 1.00 95.00 402 TYR A O 1
ATOM 3311 N N . MET A 1 403 ? -5.979 -11.842 8.500 1.00 94.69 403 MET A N 1
ATOM 3312 C CA . MET A 1 403 ? -5.275 -11.279 9.652 1.00 94.69 403 MET A CA 1
ATOM 3313 C C . MET A 1 403 ? -5.882 -11.756 10.975 1.00 94.69 403 MET A C 1
ATOM 3315 O O . MET A 1 403 ? -5.147 -12.127 11.893 1.00 94.69 403 MET A O 1
ATOM 3319 N N . PHE A 1 404 ? -7.212 -11.851 11.064 1.00 93.38 404 PHE A N 1
ATOM 3320 C CA . PHE A 1 404 ? -7.894 -12.441 12.214 1.00 93.38 404 PHE A CA 1
ATOM 3321 C C . PHE A 1 404 ? -7.486 -13.905 12.439 1.00 93.38 404 PHE A C 1
ATOM 3323 O O . PHE A 1 404 ? -7.166 -14.302 13.566 1.00 93.38 404 PHE A O 1
ATOM 3330 N N . TRP A 1 405 ? -7.478 -14.715 11.376 1.00 97.12 405 TRP A N 1
ATOM 3331 C CA . TRP A 1 405 ? -7.068 -16.117 11.437 1.00 97.12 405 TRP A CA 1
ATOM 3332 C C . TRP A 1 405 ? -5.598 -16.262 11.854 1.00 97.12 405 TRP A C 1
ATOM 3334 O O . TRP A 1 405 ? -5.297 -17.004 12.795 1.00 97.12 405 TRP A O 1
ATOM 3344 N N . LYS A 1 406 ? -4.693 -15.515 11.210 1.00 95.25 406 LYS A N 1
ATOM 3345 C CA . LYS A 1 406 ? -3.249 -15.556 11.476 1.00 95.25 406 LYS A CA 1
ATOM 3346 C C . LYS A 1 406 ? -2.964 -15.198 12.931 1.00 95.25 406 LYS A C 1
ATOM 3348 O O . LYS A 1 406 ? -2.327 -15.979 13.637 1.00 95.25 406 LYS A O 1
ATOM 3353 N N . ASN A 1 407 ? -3.517 -14.085 13.418 1.00 96.12 407 ASN A N 1
ATOM 3354 C CA . ASN A 1 407 ? -3.367 -13.677 14.815 1.00 96.12 407 ASN A CA 1
ATOM 3355 C C . ASN A 1 407 ? -3.966 -14.701 15.794 1.00 96.12 407 ASN A C 1
ATOM 3357 O O . ASN A 1 407 ? -3.368 -14.962 16.833 1.00 96.12 407 ASN A O 1
ATOM 3361 N N . SER A 1 408 ? -5.080 -15.357 15.451 1.00 94.06 408 SER A N 1
ATOM 3362 C CA . SER A 1 408 ? -5.677 -16.412 16.289 1.00 94.06 408 SER A CA 1
ATOM 3363 C C . SER A 1 408 ? -4.771 -17.640 16.440 1.00 94.06 408 SER A C 1
ATOM 3365 O O . SER A 1 408 ? -4.605 -18.164 17.545 1.00 94.06 408 SER A O 1
ATOM 3367 N N . ILE A 1 409 ? -4.155 -18.106 15.350 1.00 96.06 409 ILE A N 1
ATOM 3368 C CA . ILE A 1 409 ? -3.226 -19.243 15.392 1.00 96.06 409 ILE A CA 1
ATOM 3369 C C . ILE A 1 409 ? -1.948 -18.874 16.151 1.00 96.06 409 ILE A C 1
ATOM 3371 O O . ILE A 1 409 ? -1.519 -19.628 17.029 1.00 96.06 409 ILE A O 1
ATOM 3375 N N . LEU A 1 410 ? -1.357 -17.715 15.849 1.00 95.19 410 LEU A N 1
ATOM 3376 C CA . LEU A 1 410 ? -0.121 -17.268 16.492 1.00 95.19 410 LEU A CA 1
ATOM 3377 C C . LEU A 1 410 ? -0.324 -16.943 17.974 1.00 95.19 410 LEU A C 1
ATOM 3379 O O . LEU A 1 410 ? 0.531 -17.297 18.782 1.00 95.19 410 LEU A O 1
ATOM 3383 N N . GLY A 1 411 ? -1.476 -16.384 18.351 1.00 94.19 411 GLY A N 1
ATOM 3384 C CA . GLY A 1 411 ? -1.856 -16.157 19.743 1.00 94.19 411 GLY A CA 1
ATOM 3385 C C . GLY A 1 411 ? -1.886 -17.451 20.550 1.00 94.19 411 GLY A C 1
ATOM 3386 O O . GLY A 1 411 ? -1.220 -17.545 21.577 1.00 94.19 411 GLY A O 1
ATOM 3387 N N . ASN A 1 412 ? -2.544 -18.499 20.041 1.00 92.88 412 ASN A N 1
ATOM 3388 C CA . ASN A 1 412 ? -2.572 -19.811 20.701 1.00 92.88 412 ASN A CA 1
ATOM 3389 C C . ASN A 1 412 ? -1.164 -20.411 20.884 1.00 92.88 412 ASN A C 1
ATOM 3391 O O . ASN A 1 412 ? -0.854 -21.003 21.926 1.00 92.88 412 ASN A O 1
ATOM 3395 N N . LYS A 1 413 ? -0.294 -20.258 19.877 1.00 93.12 413 LYS A N 1
ATOM 3396 C CA . LYS A 1 413 ? 1.102 -20.716 19.949 1.00 93.12 413 LYS A CA 1
ATOM 3397 C C . LYS A 1 413 ? 1.902 -19.904 20.967 1.00 93.12 413 LYS A C 1
ATOM 3399 O O . LYS A 1 413 ? 2.549 -20.502 21.826 1.00 93.12 413 LYS A O 1
ATOM 3404 N N . SER A 1 414 ? 1.790 -18.578 20.924 1.00 92.62 414 SER A N 1
ATOM 3405 C CA . SER A 1 414 ? 2.448 -17.657 21.852 1.00 92.62 414 SER A CA 1
ATOM 3406 C C . SER A 1 414 ? 2.042 -17.933 23.301 1.00 92.62 414 SER A C 1
ATOM 3408 O O . SER A 1 414 ? 2.913 -18.136 24.144 1.00 92.62 414 SER A O 1
ATOM 3410 N N . SER A 1 415 ? 0.743 -18.081 23.591 1.00 88.75 415 SER A N 1
ATOM 3411 C CA . SER A 1 415 ? 0.258 -18.425 24.936 1.00 88.75 415 SER A CA 1
ATOM 3412 C C . SER A 1 415 ? 0.829 -19.743 25.453 1.00 88.75 415 SER A C 1
ATOM 3414 O O . SER A 1 415 ? 1.114 -19.860 26.640 1.00 88.75 415 SER A O 1
ATOM 3416 N N . THR A 1 416 ? 1.020 -20.738 24.587 1.00 86.81 416 THR A N 1
ATOM 3417 C CA . THR A 1 416 ? 1.624 -22.011 25.001 1.00 86.81 416 THR A CA 1
ATOM 3418 C C . THR A 1 416 ? 3.107 -21.823 25.327 1.00 86.81 416 THR A C 1
ATOM 3420 O O . THR A 1 416 ? 3.568 -22.243 26.383 1.00 86.81 416 THR A O 1
ATOM 3423 N N . MET A 1 417 ? 3.858 -21.152 24.452 1.00 84.00 417 MET A N 1
ATOM 3424 C CA . MET A 1 417 ? 5.315 -21.031 24.571 1.00 84.00 417 MET A CA 1
ATOM 3425 C C . MET A 1 417 ? 5.761 -20.073 25.684 1.00 84.00 417 MET A C 1
ATOM 3427 O O . MET A 1 417 ? 6.661 -20.416 26.448 1.00 84.00 417 MET A O 1
ATOM 3431 N N . TYR A 1 418 ? 5.112 -18.915 25.842 1.00 77.12 418 TYR A N 1
ATOM 3432 C CA . TYR A 1 418 ? 5.434 -17.958 26.911 1.00 77.12 418 TYR A CA 1
ATOM 3433 C C . TYR A 1 418 ? 5.092 -18.495 28.309 1.00 77.12 418 TYR A C 1
ATOM 3435 O O . TYR A 1 418 ? 5.776 -18.167 29.276 1.00 77.12 418 TYR A O 1
ATOM 3443 N N . ASN A 1 419 ? 4.079 -19.360 28.431 1.00 62.66 419 ASN A N 1
ATOM 3444 C CA . ASN A 1 419 ? 3.750 -20.004 29.705 1.00 62.66 419 ASN A CA 1
ATOM 3445 C C . ASN A 1 419 ? 4.757 -21.091 30.116 1.00 62.66 419 ASN A C 1
ATOM 3447 O O . ASN A 1 419 ? 4.806 -21.434 31.290 1.00 62.66 419 ASN A O 1
ATOM 3451 N N . HIS A 1 420 ? 5.569 -21.613 29.190 1.00 56.78 420 HIS A N 1
ATOM 3452 C CA . HIS A 1 420 ? 6.625 -22.588 29.489 1.00 56.78 420 HIS A CA 1
ATOM 3453 C C . HIS A 1 420 ? 7.979 -21.953 29.857 1.00 56.78 420 HIS A C 1
ATOM 3455 O O . HIS A 1 420 ? 8.911 -22.680 30.194 1.00 56.78 420 HIS A O 1
ATOM 3461 N N . GLN A 1 421 ? 8.103 -20.623 29.784 1.00 52.66 421 GLN A N 1
ATOM 3462 C CA . GLN A 1 421 ? 9.315 -19.886 30.175 1.00 52.66 421 GLN A CA 1
ATOM 3463 C C . GLN A 1 421 ? 9.216 -19.218 31.558 1.00 52.66 421 GLN A C 1
ATOM 3465 O O . GLN A 1 421 ? 10.203 -18.651 32.029 1.00 52.66 421 GLN A O 1
ATOM 3470 N N . LYS A 1 422 ? 8.045 -19.282 32.203 1.00 43.41 422 LYS A N 1
ATOM 3471 C CA . LYS A 1 422 ? 7.860 -18.981 33.631 1.00 43.41 422 LYS A CA 1
ATOM 3472 C C . LYS A 1 422 ? 7.921 -20.276 34.426 1.00 43.41 422 LYS A C 1
ATOM 3474 O O . LYS A 1 422 ? 8.448 -20.218 35.558 1.00 43.41 422 LYS A O 1
#

Organism: NCBI:txid927665

Foldseek 3Di:
DDPPVVCVVVVVVPPPDPDPDDCPPPDDPDPPLPDDDDDDDDDLPPVLVVVSVVVVVVCVQPPCVVVVCVVFNAWPSVLKDWLDDPPDPKTKIWTFHDDDPPALWTFKIWIWIDDPQKIWIAIDGLPPPLCVVVVVSCVRLVSSCVVPPPSHPRQWDWDPDWDDDDDDAQWDTKTWTFGDDVPDTDDTDIDTHHSCSVCCVTVPDDHDPDDSDGDIDGNDDDDDDDDPDPQVVVQDDLVCCVVCVVVLQVVLVVLVQNCVQEAEEADDPDPDQWAWDADPPPRHIYIHGYPNVRVFTNLLNSLVSNLRSLCVHPADDFPDPDWDFDVVWAFDDDDVLLLCLQCVPVCVVPDNVCSVVCCRVPPRTHGTAGALSVLVSLLVSLVSSCVSRVDGDPSSVSVSVNSNVSSVVRSVVNVVVVVVVD

pLDDT: mean 74.54, std 20.76, range [25.12, 97.88]

Sequence (422 aa):
MKQTQLYYALMLFFLVLCSCEDDIPLFPEENEFMSLSTKSSITLDENILQIQATVQKVDSAIPFFNRFKELYGNPLWQYAIPMGEEDERDISFFVPIYKDNTKRIINTIWFFDLVGDTLRYKTITRDNDSICYYRQDFVFDELSCNIFGDESTAKIKFEASPQTRSWVKEYYDCHYGIIQWGEVEVHKELYCKERFVWKQETVTGVTDNNPIIGGETPIGGGGGTPSPSPDEEKKLTSNNLMTSVAEIKKMMKELGCDIDDVTIKLGIECGSNARVSVDEKNGAKTIEICNKFFDYEYKDQISILYHESYHCTHDRPWSNKERMSLDPPLIIEIPEVHMNYLRDYVYDLILPNEKQGYIDSWDKKIEYLNCPEYYENEINAYKSERITMPNVSAKYNQEREYMFWKNSILGNKSSTMYNHQK